Protein 7L75 (pdb70)

CATH classification: 3.10.50.40

Structure (mmCIF, N/CA/C/O backbone):
data_7L75
#
_entry.id   7L75
#
_cell.length_a   133.786
_cell.length_b   66.207
_cell.length_c   90.247
_cell.angle_alpha   90.000
_cell.angle_beta   113.110
_cell.angle_gamma   90.000
#
_symmetry.space_group_name_H-M   'C 1 2 1'
#
loop_
_entity.id
_entity.type
_entity.pdbx_description
1 polymer 'Foldase protein PrsA'
2 non-polymer '4-(2-HYDROXYETHYL)-1-PIPERAZINE ETHANESULFONIC ACID'
3 non-polymer 'CHLORIDE ION'
#
loop_
_atom_site.group_PDB
_atom_site.id
_atom_site.type_symbol
_atom_site.label_atom_id
_atom_site.label_alt_id
_atom_site.label_comp_id
_atom_site.label_asym_id
_atom_site.label_entity_id
_atom_site.label_seq_id
_atom_site.pdbx_PDB_ins_code
_atom_site.Cartn_x
_atom_site.Cartn_y
_atom_site.Cartn_z
_atom_site.occupancy
_atom_site.B_iso_or_equiv
_atom_site.auth_seq_id
_atom_site.auth_comp_id
_atom_site.auth_asym_id
_atom_site.auth_atom_id
_atom_site.pdbx_PDB_model_num
ATOM 1 N N . ASN A 1 11 ? 35.722 52.396 -2.113 1.00 185.95 28 ASN A N 1
ATOM 2 C CA . ASN A 1 11 ? 36.559 51.171 -1.913 1.00 193.11 28 ASN A CA 1
ATOM 3 C C . ASN A 1 11 ? 36.867 50.544 -3.279 1.00 195.11 28 ASN A C 1
ATOM 4 O O . ASN A 1 11 ? 38.065 50.430 -3.622 1.00 187.59 28 ASN A O 1
ATOM 9 N N . SER A 1 12 ? 35.817 50.166 -4.020 1.00 197.65 29 SER A N 1
ATOM 10 C CA . SER A 1 12 ? 35.937 49.543 -5.367 1.00 198.39 29 SER A CA 1
ATOM 11 C C . SER A 1 12 ? 35.195 50.398 -6.404 1.00 191.30 29 SER A C 1
ATOM 12 O O . SER A 1 12 ? 34.650 51.455 -6.019 1.00 191.50 29 SER A O 1
ATOM 15 N N . LYS A 1 13 ? 35.168 49.944 -7.663 1.00 183.48 30 LYS A N 1
ATOM 16 C CA . LYS A 1 13 ? 34.495 50.671 -8.776 1.00 174.00 30 LYS A CA 1
ATOM 17 C C . LYS A 1 13 ? 33.196 49.947 -9.155 1.00 165.08 30 LYS A C 1
ATOM 18 O O . LYS A 1 13 ? 33.198 48.701 -9.166 1.00 163.77 30 LYS A O 1
ATOM 24 N N . ILE A 1 14 ? 32.134 50.705 -9.450 1.00 161.96 31 ILE A N 1
ATOM 25 C CA . ILE A 1 14 ? 30.812 50.123 -9.840 1.00 169.17 31 ILE A CA 1
ATOM 26 C C . ILE A 1 14 ? 30.599 50.328 -11.345 1.00 176.56 31 ILE A C 1
ATOM 27 O O . ILE A 1 14 ? 30.278 49.336 -12.032 1.00 187.12 31 ILE A O 1
ATOM 32 N N . ALA A 1 15 ? 30.759 51.567 -11.825 1.00 174.30 32 ALA A N 1
ATOM 33 C CA . ALA A 1 15 ? 30.574 51.899 -13.259 1.00 177.79 32 ALA A CA 1
ATOM 34 C C . ALA A 1 15 ? 31.651 52.893 -13.708 1.00 175.71 32 ALA A C 1
ATOM 35 O O . ALA A 1 15 ? 31.917 53.860 -12.966 1.00 172.53 32 ALA A O 1
ATOM 37 N N . THR A 1 16 ? 32.229 52.657 -14.890 1.00 178.93 33 THR A N 1
ATOM 38 C CA . THR A 1 16 ? 33.293 53.528 -15.461 1.00 180.34 33 THR A CA 1
ATOM 39 C C . THR A 1 16 ? 32.737 54.356 -16.624 1.00 187.44 33 THR A C 1
ATOM 40 O O . THR A 1 16 ? 31.780 53.898 -17.282 1.00 190.06 33 THR A O 1
ATOM 52 N N . LYS A 1 18 ? 34.046 58.160 -19.301 1.00 210.85 35 LYS A N 1
ATOM 53 C CA . LYS A 1 18 ? 35.100 59.154 -19.640 1.00 217.02 35 LYS A CA 1
ATOM 54 C C . LYS A 1 18 ? 35.224 60.180 -18.506 1.00 217.66 35 LYS A C 1
ATOM 55 O O . LYS A 1 18 ? 34.325 61.033 -18.383 1.00 225.26 35 LYS A O 1
ATOM 61 N N . GLY A 1 19 ? 36.294 60.076 -17.708 1.00 212.90 36 GLY A N 1
ATOM 62 C CA . GLY A 1 19 ? 36.552 60.995 -16.580 1.00 215.92 36 GLY A CA 1
ATOM 63 C C . GLY A 1 19 ? 36.139 60.397 -15.245 1.00 205.34 36 GLY A C 1
ATOM 64 O O . GLY A 1 19 ? 36.658 59.315 -14.902 1.00 194.66 36 GLY A O 1
ATOM 65 N N . ASP A 1 20 ? 35.240 61.078 -14.523 1.00 211.43 37 ASP A N 1
ATOM 66 C CA . ASP A 1 20 ? 34.743 60.618 -13.194 1.00 205.26 37 ASP A CA 1
ATOM 67 C C . ASP A 1 20 ? 34.143 59.211 -13.316 1.00 193.52 37 ASP A C 1
ATOM 68 O O . ASP A 1 20 ? 33.899 58.769 -14.455 1.00 196.70 37 ASP A O 1
ATOM 73 N N . THR A 1 21 ? 33.924 58.539 -12.179 1.00 181.12 38 THR A N 1
ATOM 74 C CA . THR A 1 21 ? 33.350 57.164 -12.162 1.00 174.22 38 THR A CA 1
ATOM 75 C C . THR A 1 21 ? 32.567 56.928 -10.867 1.00 168.98 38 THR A C 1
ATOM 76 O O . THR A 1 21 ? 32.779 57.692 -9.903 1.00 172.65 38 THR A O 1
ATOM 80 N N . ILE A 1 22 ? 31.704 55.906 -10.857 1.00 165.32 39 ILE A N 1
ATOM 81 C CA . ILE A 1 22 ? 30.884 55.550 -9.658 1.00 162.72 39 ILE A CA 1
ATOM 82 C C . ILE A 1 22 ? 31.686 54.544 -8.828 1.00 159.42 39 ILE A C 1
ATOM 83 O O . ILE A 1 22 ? 32.122 53.523 -9.396 1.00 160.96 39 ILE A O 1
ATOM 88 N N . THR A 1 23 ? 31.861 54.834 -7.535 1.00 161.01 40 THR A N 1
ATOM 89 C CA . THR A 1 23 ? 32.629 53.957 -6.611 1.00 159.79 40 THR A CA 1
ATOM 90 C C . THR A 1 23 ? 31.726 53.481 -5.471 1.00 156.72 40 THR A C 1
ATOM 91 O O . THR A 1 23 ? 30.662 54.102 -5.264 1.00 163.28 40 THR A O 1
ATOM 95 N N . VAL A 1 24 ? 32.148 52.429 -4.758 1.00 147.17 41 VAL A N 1
ATOM 96 C CA . VAL A 1 24 ? 31.359 51.886 -3.612 1.00 139.19 41 VAL A CA 1
ATOM 97 C C . VAL A 1 24 ? 31.145 53.026 -2.608 1.00 138.15 41 VAL A C 1
ATOM 98 O O . VAL A 1 24 ? 30.206 52.937 -1.800 1.00 135.62 41 VAL A O 1
ATOM 102 N N . ALA A 1 25 ? 31.997 54.053 -2.673 1.00 143.19 42 ALA A N 1
ATOM 103 C CA . ALA A 1 25 ? 31.899 55.224 -1.772 1.00 149.36 42 ALA A CA 1
ATOM 104 C C . ALA A 1 25 ? 30.771 56.138 -2.261 1.00 153.50 42 ALA A C 1
ATOM 105 O O . ALA A 1 25 ? 29.806 56.338 -1.496 1.00 157.36 42 ALA A O 1
ATOM 107 N N . ASP A 1 26 ? 30.898 56.661 -3.488 1.00 158.27 43 ASP A N 1
ATOM 108 C CA . ASP A 1 26 ? 29.877 57.565 -4.090 1.00 164.97 43 ASP A CA 1
ATOM 109 C C . ASP A 1 26 ? 28.487 56.959 -3.866 1.00 159.81 43 ASP A C 1
ATOM 110 O O . ASP A 1 26 ? 27.548 57.723 -3.553 1.00 159.37 43 ASP A O 1
ATOM 115 N N . PHE A 1 27 ? 28.385 55.634 -4.023 1.00 152.84 44 PHE A N 1
ATOM 116 C CA . PHE A 1 27 ? 27.126 54.864 -3.833 1.00 147.94 44 PHE A CA 1
ATOM 117 C C . PHE A 1 27 ? 26.644 55.011 -2.386 1.00 147.09 44 PHE A C 1
ATOM 118 O O . PHE A 1 27 ? 25.515 55.487 -2.164 1.00 155.85 44 PHE A O 1
ATOM 126 N N . TYR A 1 28 ? 27.492 54.599 -1.441 1.00 148.01 45 TYR A N 1
ATOM 127 C CA . TYR A 1 28 ? 27.216 54.662 0.019 1.00 145.83 45 TYR A CA 1
ATOM 128 C C . TYR A 1 28 ? 26.782 56.080 0.416 1.00 145.09 45 TYR A C 1
ATOM 129 O O . TYR A 1 28 ? 25.834 56.204 1.203 1.00 139.53 45 TYR A O 1
ATOM 138 N N . ASN A 1 29 ? 27.433 57.104 -0.147 1.00 145.74 46 ASN A N 1
ATOM 139 C CA . ASN A 1 29 ? 27.114 58.526 0.167 1.00 155.43 46 ASN A CA 1
ATOM 140 C C . ASN A 1 29 ? 25.670 58.869 -0.232 1.00 157.53 46 ASN A C 1
ATOM 141 O O . ASN A 1 29 ? 25.201 59.952 0.175 1.00 164.92 46 ASN A O 1
ATOM 146 N N . GLU A 1 30 ? 25.000 58.000 -1.000 1.00 153.62 47 GLU A N 1
ATOM 147 C CA . GLU A 1 30 ? 23.590 58.249 -1.420 1.00 155.82 47 GLU A CA 1
ATOM 148 C C . GLU A 1 30 ? 22.627 57.438 -0.547 1.00 149.62 47 GLU A C 1
ATOM 149 O O . GLU A 1 30 ? 21.736 58.051 0.074 1.00 150.95 47 GLU A O 1
ATOM 155 N N . VAL A 1 31 ? 22.813 56.116 -0.509 1.00 143.66 48 VAL A N 1
ATOM 156 C CA . VAL A 1 31 ? 21.941 55.200 0.287 1.00 147.77 48 VAL A CA 1
ATOM 157 C C . VAL A 1 31 ? 22.356 55.211 1.766 1.00 145.92 48 VAL A C 1
ATOM 158 O O . VAL A 1 31 ? 21.748 54.461 2.549 1.00 148.82 48 VAL A O 1
ATOM 162 N N . LYS A 1 32 ? 23.334 56.041 2.136 1.00 147.38 49 LYS A N 1
ATOM 163 C CA . LYS A 1 32 ? 23.819 56.120 3.542 1.00 144.34 49 LYS A CA 1
ATOM 164 C C . LYS A 1 32 ? 22.674 56.523 4.485 1.00 143.82 49 LYS A C 1
ATOM 165 O O . LYS A 1 32 ? 22.429 55.780 5.458 1.00 141.54 49 LYS A O 1
ATOM 171 N N . ASN A 1 33 ? 21.978 57.625 4.182 1.00 143.18 50 ASN A N 1
ATOM 172 C CA . ASN A 1 33 ? 20.866 58.131 5.036 1.00 146.44 50 ASN A CA 1
ATOM 173 C C . ASN A 1 33 ? 19.525 57.494 4.644 1.00 149.14 50 ASN A C 1
ATOM 174 O O . ASN A 1 33 ? 18.478 57.998 5.110 1.00 146.54 50 ASN A O 1
ATOM 179 N N . SER A 1 34 ? 19.548 56.426 3.839 1.00 149.16 51 SER A N 1
ATOM 180 C CA . SER A 1 34 ? 18.294 55.752 3.405 1.00 148.24 51 SER A CA 1
ATOM 181 C C . SER A 1 34 ? 17.661 55.011 4.589 1.00 138.68 51 SER A C 1
ATOM 182 O O . SER A 1 34 ? 18.355 54.182 5.203 1.00 139.09 51 SER A O 1
ATOM 185 N N . THR A 1 35 ? 16.395 55.303 4.896 1.00 139.08 52 THR A N 1
ATOM 186 C CA . THR A 1 35 ? 15.696 54.623 6.021 1.00 141.61 52 THR A CA 1
ATOM 187 C C . THR A 1 35 ? 15.879 53.106 5.883 1.00 144.41 52 THR A C 1
ATOM 188 O O . THR A 1 35 ? 15.966 52.426 6.924 1.00 146.54 52 THR A O 1
ATOM 192 N N . ALA A 1 36 ? 15.941 52.613 4.640 1.00 149.71 53 ALA A N 1
ATOM 193 C CA . ALA A 1 36 ? 16.113 51.169 4.346 1.00 146.49 53 ALA A CA 1
ATOM 194 C C . ALA A 1 36 ? 17.547 50.727 4.669 1.00 135.71 53 ALA A C 1
ATOM 195 O O . ALA A 1 36 ? 17.751 49.514 4.871 1.00 133.70 53 ALA A O 1
ATOM 197 N N . SER A 1 37 ? 18.501 51.666 4.686 1.00 134.15 54 SER A N 1
ATOM 198 C CA . SER A 1 37 ? 19.919 51.336 5.007 1.00 133.58 54 SER A CA 1
ATOM 199 C C . SER A 1 37 ? 20.066 51.139 6.518 1.00 133.43 54 SER A C 1
ATOM 200 O O . SER A 1 37 ? 20.849 50.260 6.925 1.00 138.92 54 SER A O 1
ATOM 203 N N . LYS A 1 38 ? 19.344 51.943 7.308 1.00 158.45 55 LYS A N 1
ATOM 204 C CA . LYS A 1 38 ? 19.385 51.851 8.793 1.00 151.42 55 LYS A CA 1
ATOM 205 C C . LYS A 1 38 ? 18.966 50.434 9.205 1.00 145.37 55 LYS A C 1
ATOM 206 O O . LYS A 1 38 ? 19.592 49.880 10.128 1.00 145.65 55 LYS A O 1
ATOM 212 N N . GLN A 1 39 ? 17.944 49.882 8.538 1.00 142.92 56 GLN A N 1
ATOM 213 C CA . GLN A 1 39 ? 17.425 48.513 8.805 1.00 138.95 56 GLN A CA 1
ATOM 214 C C . GLN A 1 39 ? 18.500 47.490 8.422 1.00 134.88 56 GLN A C 1
ATOM 215 O O . GLN A 1 39 ? 18.540 46.417 9.053 1.00 133.81 56 GLN A O 1
ATOM 221 N N . ALA A 1 40 ? 19.329 47.819 7.423 1.00 133.99 57 ALA A N 1
ATOM 222 C CA . ALA A 1 40 ? 20.410 46.914 6.962 1.00 136.14 57 ALA A CA 1
ATOM 223 C C . ALA A 1 40 ? 21.533 46.881 8.005 1.00 140.34 57 ALA A C 1
ATOM 224 O O . ALA A 1 40 ? 21.873 45.778 8.475 1.00 140.00 57 ALA A O 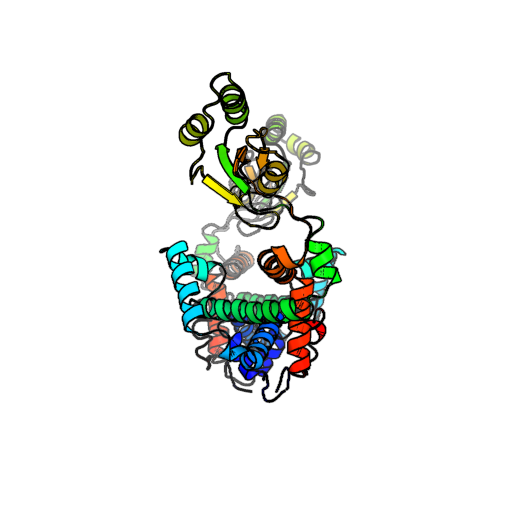1
ATOM 226 N N . VAL A 1 41 ? 22.088 48.049 8.342 1.00 144.17 58 VAL A N 1
ATOM 227 C CA . VAL A 1 41 ? 23.185 48.142 9.350 1.00 143.13 58 VAL A CA 1
ATOM 228 C C . VAL A 1 41 ? 22.712 47.474 10.645 1.00 138.58 58 VAL A C 1
ATOM 229 O O . VAL A 1 41 ? 23.440 46.604 11.161 1.00 139.69 58 VAL A O 1
ATOM 233 N N . LEU A 1 42 ? 21.520 47.851 11.119 1.00 134.38 59 LEU A N 1
ATOM 234 C CA . LEU A 1 42 ? 20.950 47.284 12.372 1.00 132.24 59 LEU A CA 1
ATOM 235 C C . LEU A 1 42 ? 20.808 45.761 12.242 1.00 131.99 59 LEU A C 1
ATOM 236 O O . LEU A 1 42 ? 20.983 45.074 13.270 1.00 132.39 59 LEU A O 1
ATOM 241 N N . SER A 1 43 ? 20.530 45.255 11.033 1.00 134.25 60 SER A N 1
ATOM 242 C CA . SER A 1 43 ? 20.380 43.787 10.824 1.00 135.62 60 SER A CA 1
ATOM 243 C C . SER A 1 43 ? 21.752 43.100 10.907 1.00 137.54 60 SER A C 1
ATOM 244 O O . SER A 1 43 ? 21.811 41.981 11.464 1.00 133.01 60 SER A O 1
ATOM 247 N N . LEU A 1 44 ? 22.798 43.731 10.354 1.00 140.33 61 LEU A N 1
ATOM 248 C CA . LEU A 1 44 ? 24.172 43.157 10.398 1.00 141.52 61 LEU A CA 1
ATOM 249 C C . LEU A 1 44 ? 24.629 43.108 11.859 1.00 143.32 61 LEU A C 1
ATOM 250 O O . LEU A 1 44 ? 25.224 42.084 12.250 1.00 146.95 61 LEU A O 1
ATOM 255 N N . LEU A 1 45 ? 24.362 44.177 12.622 1.00 142.56 62 LEU A N 1
ATOM 256 C CA . LEU A 1 45 ? 24.749 44.220 14.059 1.00 144.56 62 LEU A CA 1
ATOM 257 C C . LEU A 1 45 ? 24.121 43.018 14.771 1.00 139.99 62 LEU A C 1
ATOM 258 O O . LEU A 1 45 ? 24.879 42.154 15.255 1.00 146.07 62 LEU A O 1
ATOM 263 N N . VAL A 1 46 ? 22.787 42.962 14.793 1.00 131.57 63 VAL A N 1
ATOM 264 C CA . VAL A 1 46 ? 22.036 41.851 15.452 1.00 129.52 63 VAL A CA 1
ATOM 265 C C . VAL A 1 46 ? 22.612 40.494 15.023 1.00 131.51 63 VAL A C 1
ATOM 266 O O . VAL A 1 46 ? 22.732 39.618 15.892 1.00 133.51 63 VAL A O 1
ATOM 270 N N . SER A 1 47 ? 22.935 40.319 13.737 1.00 135.34 64 SER A N 1
ATOM 271 C CA . SER A 1 47 ? 23.497 39.029 13.252 1.00 136.16 64 SER A CA 1
ATOM 272 C C . SER A 1 47 ? 24.862 38.761 13.902 1.00 139.76 64 SER A C 1
ATOM 273 O O . SER A 1 47 ? 24.947 37.844 14.744 1.00 140.98 64 SER A O 1
ATOM 276 N N . LYS A 1 48 ? 25.878 39.551 13.538 1.00 137.76 65 LYS A N 1
ATOM 277 C CA . LYS A 1 48 ? 27.258 39.392 14.077 1.00 138.86 65 LYS A CA 1
ATOM 278 C C . LYS A 1 48 ? 27.258 39.264 15.609 1.00 139.71 65 LYS A C 1
ATOM 279 O O . LYS A 1 48 ? 27.998 38.393 16.116 1.00 146.36 65 LYS A O 1
ATOM 285 N N . VAL A 1 49 ? 26.481 40.090 16.319 1.00 134.00 66 VAL A N 1
ATOM 286 C CA . VAL A 1 49 ? 26.435 40.020 17.813 1.00 130.85 66 VAL A CA 1
ATOM 287 C C . VAL A 1 49 ? 25.881 38.656 18.254 1.00 127.89 66 VAL A C 1
ATOM 288 O O . VAL A 1 49 ? 26.670 37.855 18.792 1.00 133.11 66 VAL A O 1
ATOM 292 N N . PHE A 1 50 ? 24.587 38.402 18.021 1.00 121.39 67 PHE A N 1
ATOM 293 C CA . PHE A 1 50 ? 23.929 37.123 18.412 1.00 121.18 67 PHE A CA 1
ATOM 294 C C . PHE A 1 50 ? 24.611 35.899 17.781 1.00 126.19 67 PHE A C 1
ATOM 295 O O . PHE A 1 50 ? 24.490 34.815 18.383 1.00 132.26 67 PHE A O 1
ATOM 303 N N . GLU A 1 51 ? 25.281 36.038 16.629 1.00 127.78 68 GLU A N 1
ATOM 304 C CA . GLU A 1 51 ? 25.968 34.861 16.013 1.00 131.83 68 GLU A CA 1
ATOM 305 C C . GLU A 1 51 ? 27.217 34.488 16.828 1.00 140.05 68 GLU A C 1
ATOM 306 O O . GLU A 1 51 ? 27.639 33.317 16.755 1.00 144.63 68 GLU A O 1
ATOM 312 N N . LYS A 1 52 ? 27.794 35.439 17.567 1.00 141.11 69 LYS A N 1
ATOM 313 C CA . LYS A 1 52 ? 29.004 35.139 18.377 1.00 142.63 69 LYS A CA 1
ATOM 314 C C . LYS A 1 52 ? 28.587 34.710 19.790 1.00 140.92 69 LYS A C 1
ATOM 315 O O . LYS A 1 52 ? 29.200 33.761 20.320 1.00 144.69 69 LYS A O 1
ATOM 321 N N . GLN A 1 53 ? 27.570 35.367 20.356 1.00 134.42 70 GLN A N 1
ATOM 322 C CA . GLN A 1 53 ? 27.076 35.069 21.728 1.00 133.88 70 GLN A CA 1
ATOM 323 C C . GLN A 1 53 ? 26.092 33.891 21.728 1.00 132.26 70 GLN A C 1
ATOM 324 O O . GLN A 1 53 ? 26.036 33.190 22.760 1.00 131.71 70 GLN A O 1
ATOM 330 N N . TYR A 1 54 ? 25.358 33.671 20.627 1.00 131.04 71 TYR A N 1
ATOM 331 C CA . TYR A 1 54 ? 24.369 32.557 20.584 1.00 128.53 71 TYR A CA 1
ATOM 332 C C . TYR A 1 54 ? 24.480 31.735 19.293 1.00 123.71 71 TYR A C 1
ATOM 333 O O . TYR A 1 54 ? 23.679 30.799 19.135 1.00 119.22 71 TYR A O 1
ATOM 342 N N . GLY A 1 55 ? 25.446 32.046 18.424 1.00 125.25 72 GLY A N 1
ATOM 343 C CA . GLY A 1 55 ? 25.614 31.318 17.148 1.00 127.89 72 GLY A CA 1
ATOM 344 C C . GLY A 1 55 ? 25.528 29.803 17.284 1.00 129.81 72 GLY A C 1
ATOM 345 O O . GLY A 1 55 ? 24.923 29.169 16.399 1.00 131.59 72 GLY A O 1
ATOM 346 N N . ASP A 1 56 ? 26.102 29.241 18.351 1.00 134.35 73 ASP A N 1
ATOM 347 C CA . ASP A 1 56 ? 26.095 27.766 18.568 1.00 135.15 73 ASP A CA 1
ATOM 348 C C . ASP A 1 56 ? 24.764 27.287 19.168 1.00 131.93 73 ASP A C 1
ATOM 349 O O . ASP A 1 56 ? 24.445 26.096 18.993 1.00 129.47 73 ASP A O 1
ATOM 354 N N . LYS A 1 57 ? 24.016 28.170 19.837 1.00 133.98 74 LYS A N 1
ATOM 355 C CA . LYS A 1 57 ? 22.723 27.786 20.472 1.00 140.37 74 LYS A CA 1
ATOM 356 C C . LYS A 1 57 ? 21.741 27.256 19.418 1.00 140.28 74 LYS A C 1
ATOM 357 O O . LYS A 1 57 ? 21.367 26.069 19.507 1.00 144.35 74 LYS A O 1
ATOM 363 N N . VAL A 1 58 ? 21.341 28.110 18.469 1.00 136.89 75 VAL A N 1
ATOM 364 C CA . VAL A 1 58 ? 20.383 27.733 17.386 1.00 131.28 75 VAL A CA 1
ATOM 365 C C . VAL A 1 58 ? 21.127 26.959 16.289 1.00 129.12 75 VAL A C 1
ATOM 366 O O . VAL A 1 58 ? 22.085 27.518 15.718 1.00 122.61 75 VAL A O 1
ATOM 370 N N . SER A 1 59 ? 20.676 25.731 16.003 1.00 130.48 76 SER A N 1
ATOM 371 C CA . SER A 1 59 ? 21.295 24.863 14.966 1.00 131.60 76 SER A CA 1
ATOM 372 C C . SER A 1 59 ? 20.686 25.166 13.595 1.00 135.38 76 SER A C 1
ATOM 373 O O . SER A 1 59 ? 19.480 25.482 13.544 1.00 141.99 76 SER A O 1
ATOM 376 N N . ASP A 1 60 ? 21.488 25.051 12.530 1.00 141.90 77 ASP A N 1
ATOM 377 C CA . ASP A 1 60 ? 20.993 25.306 11.149 1.00 143.56 77 ASP A CA 1
ATOM 378 C C . ASP A 1 60 ? 19.963 24.223 10.799 1.00 138.61 77 ASP A C 1
ATOM 379 O O . ASP A 1 60 ? 19.330 24.335 9.735 1.00 140.40 77 ASP A O 1
ATOM 384 N N . LYS A 1 61 ? 19.827 23.210 11.664 1.00 135.28 78 LYS A N 1
ATOM 385 C CA . LYS A 1 61 ? 18.839 22.116 11.466 1.00 139.64 78 LYS A CA 1
ATOM 386 C C . LYS A 1 61 ? 17.467 22.656 11.888 1.00 139.85 78 LYS A C 1
ATOM 387 O O . LYS A 1 61 ? 16.467 22.302 11.239 1.00 146.98 78 LYS A O 1
ATOM 393 N N . GLU A 1 62 ? 17.431 23.465 12.955 1.00 139.40 79 GLU A N 1
ATOM 394 C CA . GLU A 1 62 ? 16.158 24.068 13.436 1.00 138.72 79 GLU A CA 1
ATOM 395 C C . GLU A 1 62 ? 15.689 25.068 12.379 1.00 134.94 79 GLU A C 1
ATOM 396 O O . GLU A 1 62 ? 14.476 25.101 12.091 1.00 136.25 79 GLU A O 1
ATOM 402 N N . VAL A 1 63 ? 16.631 25.853 11.842 1.00 129.81 80 VAL A N 1
ATOM 403 C CA . VAL A 1 63 ? 16.333 26.871 10.791 1.00 128.94 80 VAL A CA 1
ATOM 404 C C . VAL A 1 63 ? 15.591 26.173 9.643 1.00 129.55 80 VAL A C 1
ATOM 405 O O . VAL A 1 63 ? 14.573 26.728 9.182 1.00 131.73 80 VAL A O 1
ATOM 409 N N . THR A 1 64 ? 16.080 24.998 9.225 1.00 127.54 81 THR A N 1
ATOM 410 C CA . THR A 1 64 ? 15.453 24.211 8.126 1.00 127.46 81 THR A CA 1
ATOM 411 C C . THR A 1 64 ? 14.020 23.832 8.519 1.00 128.60 81 THR A C 1
ATOM 412 O O . THR A 1 64 ? 13.097 24.199 7.772 1.00 129.07 81 THR A O 1
ATOM 416 N N . LYS A 1 65 ? 13.849 23.135 9.648 1.00 130.12 82 LYS A N 1
ATOM 417 C CA . LYS A 1 65 ? 12.497 22.720 10.119 1.00 135.32 82 LYS A CA 1
ATOM 418 C C . LYS A 1 65 ? 11.498 23.874 9.954 1.00 133.87 82 LYS A C 1
ATOM 419 O O . LYS A 1 65 ? 10.406 23.625 9.415 1.00 136.18 82 LYS A O 1
ATOM 425 N N . ALA A 1 66 ? 11.859 25.080 10.405 1.00 131.32 83 ALA A N 1
ATOM 426 C CA . ALA A 1 66 ? 10.968 26.261 10.308 1.00 132.12 83 ALA A CA 1
ATOM 427 C C . ALA A 1 66 ? 10.733 26.635 8.842 1.00 132.93 83 ALA A C 1
ATOM 428 O O . ALA A 1 66 ? 9.581 26.962 8.501 1.00 139.10 83 ALA A O 1
ATOM 430 N N . TYR A 1 67 ? 11.792 26.596 8.026 1.00 131.02 84 TYR A N 1
ATOM 431 C CA . TYR A 1 67 ? 11.695 26.941 6.582 1.00 129.52 84 TYR A CA 1
ATOM 432 C C . TYR A 1 67 ? 10.760 25.947 5.877 1.00 130.52 84 TYR A C 1
ATOM 433 O O . TYR A 1 67 ? 9.807 26.394 5.214 1.00 133.33 84 TYR A O 1
ATOM 442 N N . ASN A 1 68 ? 11.022 24.645 6.030 1.00 129.18 85 ASN A N 1
ATOM 443 C CA . ASN A 1 68 ? 10.188 23.585 5.399 1.00 134.08 85 ASN A CA 1
ATOM 444 C C . ASN A 1 68 ? 8.717 23.798 5.782 1.00 137.41 85 ASN A C 1
ATOM 445 O O . ASN A 1 68 ? 7.867 23.746 4.874 1.00 143.32 85 ASN A O 1
ATOM 450 N N . GLU A 1 69 ? 8.432 24.026 7.070 1.00 149.60 86 GLU A N 1
ATOM 451 C CA . GLU A 1 69 ? 7.036 24.259 7.537 1.00 148.21 86 GLU A CA 1
ATOM 452 C C . GLU A 1 69 ? 6.489 25.525 6.867 1.00 144.02 86 GLU A C 1
ATOM 453 O O . GLU A 1 69 ? 5.331 25.491 6.406 1.00 144.30 86 GLU A O 1
ATOM 459 N N . ALA A 1 70 ? 7.296 26.592 6.825 1.00 139.74 87 ALA A N 1
ATOM 460 C CA . ALA A 1 70 ? 6.883 27.870 6.196 1.00 137.04 87 ALA A CA 1
ATOM 461 C C . ALA A 1 70 ? 6.460 27.599 4.750 1.00 137.12 87 ALA A C 1
ATOM 462 O O . ALA A 1 70 ? 5.511 28.247 4.287 1.00 135.99 87 ALA A O 1
ATOM 464 N N . ALA A 1 71 ? 7.147 26.665 4.083 1.00 138.40 88 ALA A N 1
ATOM 465 C CA . ALA A 1 71 ? 6.833 26.303 2.680 1.00 142.36 88 ALA A CA 1
ATOM 466 C C . ALA A 1 71 ? 5.525 25.502 2.644 1.00 143.10 88 ALA A C 1
ATOM 467 O O . ALA A 1 71 ? 4.561 25.983 2.015 1.00 141.72 88 ALA A O 1
ATOM 469 N N . LYS A 1 72 ? 5.495 24.345 3.322 1.00 143.45 89 LYS A N 1
ATOM 470 C CA . LYS A 1 72 ? 4.300 23.454 3.375 1.00 143.95 89 LYS A CA 1
ATOM 471 C C . LYS A 1 72 ? 3.025 24.293 3.568 1.00 139.86 89 LYS A C 1
ATOM 472 O O . LYS A 1 72 ? 1.990 23.926 2.978 1.00 143.77 89 LYS A O 1
ATOM 478 N N . TYR A 1 73 ? 3.102 25.375 4.354 1.00 133.62 90 TYR A N 1
ATOM 479 C CA . TYR A 1 73 ? 1.934 26.269 4.619 1.00 129.75 90 TYR A CA 1
ATOM 480 C C . TYR A 1 73 ? 1.563 27.038 3.347 1.00 127.77 90 TYR A C 1
ATOM 481 O O . TYR A 1 73 ? 0.415 26.882 2.912 1.00 129.35 90 TYR A O 1
ATOM 490 N N . TYR A 1 74 ? 2.489 27.857 2.817 1.00 125.62 91 TYR A N 1
ATOM 491 C CA . TYR A 1 74 ? 2.233 28.648 1.580 1.00 128.64 91 TYR A CA 1
ATOM 492 C C . TYR A 1 74 ? 2.132 27.724 0.349 1.00 131.43 91 TYR A C 1
ATOM 493 O O . TYR A 1 74 ? 1.686 28.197 -0.716 1.00 128.99 91 TYR A O 1
ATOM 502 N N . GLY A 1 75 ? 2.496 26.444 0.509 1.00 132.51 92 GLY A N 1
ATOM 503 C CA . GLY A 1 75 ? 2.449 25.462 -0.591 1.00 135.85 92 GLY A CA 1
ATOM 504 C C . GLY A 1 75 ? 3.218 25.961 -1.801 1.00 139.69 92 GLY A C 1
ATOM 505 O O . GLY A 1 75 ? 4.385 26.373 -1.634 1.00 138.26 92 GLY A O 1
ATOM 506 N N . ASP A 1 76 ? 2.578 25.944 -2.976 1.00 144.61 93 ASP A N 1
ATOM 507 C CA . ASP A 1 76 ? 3.212 26.409 -4.239 1.00 148.04 93 ASP A CA 1
ATOM 508 C C . ASP A 1 76 ? 3.046 27.931 -4.368 1.00 148.01 93 ASP A C 1
ATOM 509 O O . ASP A 1 76 ? 3.226 28.446 -5.490 1.00 149.92 93 ASP A O 1
ATOM 514 N N . SER A 1 77 ? 2.722 28.617 -3.261 1.00 145.86 94 SER A N 1
ATOM 515 C CA . SER A 1 77 ? 2.547 30.096 -3.256 1.00 145.45 94 SER A CA 1
ATOM 516 C C . SER A 1 77 ? 3.732 30.745 -2.538 1.00 140.91 94 SER A C 1
ATOM 517 O O . SER A 1 77 ? 3.910 31.972 -2.677 1.00 141.07 94 SER A O 1
ATOM 520 N N . PHE A 1 78 ? 4.507 29.932 -1.813 1.00 137.91 95 PHE A N 1
ATOM 521 C CA . PHE A 1 78 ? 5.685 30.422 -1.046 1.00 134.83 95 PHE A CA 1
ATOM 522 C C . PHE A 1 78 ? 6.638 31.192 -1.968 1.00 136.08 95 PHE A C 1
ATOM 523 O O . PHE A 1 78 ? 6.989 32.341 -1.626 1.00 134.43 95 PHE A O 1
ATOM 531 N N . SER A 1 79 ? 7.039 30.582 -3.090 1.00 138.78 96 SER A N 1
ATOM 532 C CA . SER A 1 79 ? 7.963 31.250 -4.046 1.00 141.26 96 SER A CA 1
ATOM 533 C C . SER A 1 79 ? 7.444 32.656 -4.370 1.00 141.32 96 SER A C 1
ATOM 534 O O . SER A 1 79 ? 8.230 33.623 -4.258 1.00 140.06 96 SER A O 1
ATOM 537 N N . SER A 1 80 ? 6.165 32.753 -4.750 1.00 143.46 97 SER A N 1
ATOM 538 C CA . SER A 1 80 ? 5.531 34.054 -5.093 1.00 145.32 97 SER A CA 1
ATOM 539 C C . SER A 1 80 ? 5.499 34.967 -3.861 1.00 141.59 97 SER A C 1
ATOM 540 O O . SER A 1 80 ? 6.126 36.048 -3.904 1.00 140.35 97 SER A O 1
ATOM 543 N N . ALA A 1 81 ? 4.798 34.523 -2.810 1.00 140.27 98 ALA A N 1
ATOM 544 C CA . ALA A 1 81 ? 4.634 35.250 -1.525 1.00 136.62 98 ALA A CA 1
ATOM 545 C C . ALA A 1 81 ? 5.936 35.945 -1.106 1.00 135.95 98 ALA A C 1
ATOM 546 O O . ALA A 1 81 ? 5.855 37.079 -0.579 1.00 134.51 98 ALA A O 1
ATOM 548 N N . LEU A 1 82 ? 7.080 35.280 -1.308 1.00 137.53 99 LEU A N 1
ATOM 549 C CA . LEU A 1 82 ? 8.398 35.864 -0.937 1.00 138.12 99 LEU A CA 1
ATOM 550 C C . LEU A 1 82 ? 8.747 37.018 -1.882 1.00 141.81 99 LEU A C 1
ATOM 551 O O . LEU A 1 82 ? 8.918 38.151 -1.385 1.00 140.30 99 LEU A O 1
ATOM 556 N N . ALA A 1 83 ? 8.856 36.738 -3.186 1.00 147.46 100 ALA A N 1
ATOM 557 C CA . ALA A 1 83 ? 9.187 37.791 -4.174 1.00 151.37 100 ALA A CA 1
ATOM 558 C C . ALA A 1 83 ? 8.271 39.002 -3.953 1.00 151.80 100 ALA A C 1
ATOM 559 O O . ALA A 1 83 ? 8.737 40.139 -4.164 1.00 152.36 100 ALA A O 1
ATOM 561 N N . SER A 1 84 ? 7.029 38.748 -3.518 1.00 152.47 101 SER A N 1
ATOM 562 C CA . SER A 1 84 ? 6.011 39.802 -3.252 1.00 154.81 101 SER A CA 1
ATOM 563 C C . SER A 1 84 ? 6.531 40.817 -2.227 1.00 153.92 101 SER A C 1
ATOM 564 O O . SER A 1 84 ? 6.718 41.993 -2.603 1.00 152.79 101 SER A O 1
ATOM 567 N N . ARG A 1 85 ? 6.747 40.372 -0.984 1.00 155.76 102 ARG A N 1
ATOM 568 C CA . ARG A 1 85 ? 7.244 41.261 0.103 1.00 156.09 102 ARG A CA 1
ATOM 569 C C . ARG A 1 85 ? 8.770 41.404 0.012 1.00 154.84 102 ARG A C 1
ATOM 570 O O . ARG A 1 85 ? 9.411 41.550 1.068 1.00 154.42 102 ARG A O 1
ATOM 578 N N . GLY A 1 86 ? 9.304 41.405 -1.216 1.00 157.28 103 GLY A N 1
ATOM 579 C CA . GLY A 1 86 ? 10.748 41.550 -1.495 1.00 157.56 103 GLY A CA 1
ATOM 580 C C . GLY A 1 86 ? 11.632 40.686 -0.610 1.00 154.64 103 GLY A C 1
ATOM 581 O O . GLY A 1 86 ? 12.278 41.243 0.303 1.00 154.36 103 GLY A O 1
ATOM 582 N N . TYR A 1 87 ? 11.662 39.377 -0.878 1.00 152.00 104 TYR A N 1
ATOM 583 C CA . TYR A 1 87 ? 12.490 38.399 -0.121 1.00 147.47 104 TYR A CA 1
ATOM 584 C C . TYR A 1 87 ? 12.970 37.255 -1.013 1.00 148.42 104 TYR A C 1
ATOM 585 O O . TYR A 1 87 ? 12.142 36.667 -1.733 1.00 150.58 104 TYR A O 1
ATOM 594 N N . THR A 1 88 ? 14.273 36.970 -0.968 1.00 147.21 105 THR A N 1
ATOM 595 C CA . THR A 1 88 ? 14.827 35.834 -1.748 1.00 149.46 105 THR A CA 1
ATOM 596 C C . THR A 1 88 ? 14.702 34.620 -0.816 1.00 147.49 105 THR A C 1
ATOM 597 O O . THR A 1 88 ? 14.636 34.838 0.413 1.00 143.03 105 THR A O 1
ATOM 601 N N . LYS A 1 89 ? 14.641 33.404 -1.364 1.00 150.91 106 LYS A N 1
ATOM 602 C CA . LYS A 1 89 ? 14.494 32.184 -0.518 1.00 150.20 106 LYS A CA 1
ATOM 603 C C . LYS A 1 89 ? 15.692 32.042 0.434 1.00 147.24 106 LYS A C 1
ATOM 604 O O . LYS A 1 89 ? 15.635 31.159 1.312 1.00 144.43 106 LYS A O 1
ATOM 610 N N . GLU A 1 90 ? 16.719 32.885 0.280 1.00 146.74 107 GLU A N 1
ATOM 611 C CA . GLU A 1 90 ? 17.913 32.830 1.167 1.00 145.63 107 GLU A CA 1
ATOM 612 C C . GLU A 1 90 ? 17.745 33.876 2.277 1.00 140.44 107 GLU A C 1
ATOM 613 O O . GLU A 1 90 ? 18.167 33.591 3.414 1.00 137.15 107 GLU A O 1
ATOM 619 N N . ASP A 1 91 ? 17.143 35.029 1.956 1.00 137.82 108 ASP A N 1
ATOM 620 C CA . ASP A 1 91 ? 16.920 36.102 2.963 1.00 133.90 108 ASP A CA 1
ATOM 621 C C . ASP A 1 91 ? 15.902 35.623 3.999 1.00 130.26 108 ASP A C 1
ATOM 622 O O . ASP A 1 91 ? 16.082 35.943 5.187 1.00 129.27 108 ASP A O 1
ATOM 627 N N . TYR A 1 92 ? 14.879 34.891 3.552 1.00 129.68 109 TYR A N 1
ATOM 628 C CA . TYR A 1 92 ? 13.822 34.372 4.460 1.00 126.05 109 TYR A CA 1
ATOM 629 C C . TYR A 1 92 ? 14.439 33.337 5.410 1.00 126.14 109 TYR A C 1
ATOM 630 O O . TYR A 1 92 ? 14.308 33.508 6.632 1.00 124.51 109 TYR A O 1
ATOM 639 N N . LYS A 1 93 ? 15.110 32.315 4.866 1.00 129.55 110 LYS A N 1
ATOM 640 C CA . LYS A 1 93 ? 15.743 31.268 5.716 1.00 129.52 110 LYS A CA 1
ATOM 641 C C . LYS A 1 93 ? 16.820 31.925 6.591 1.00 129.45 110 LYS A C 1
ATOM 642 O O . LYS A 1 93 ? 17.194 31.327 7.616 1.00 129.85 110 LYS A O 1
ATOM 648 N N . LYS A 1 94 ? 17.277 33.118 6.200 1.00 130.37 111 LYS A N 1
ATOM 649 C CA . LYS A 1 94 ? 18.321 33.870 6.952 1.00 129.25 111 LYS A CA 1
ATOM 650 C C . LYS A 1 94 ? 17.658 34.691 8.069 1.00 125.57 111 LYS A C 1
ATOM 651 O O . LYS A 1 94 ? 18.312 34.900 9.110 1.00 122.66 111 LYS A O 1
ATOM 657 N N . GLN A 1 95 ? 16.410 35.128 7.862 1.00 125.11 112 GLN A N 1
ATOM 658 C CA . GLN A 1 95 ? 15.683 35.928 8.885 1.00 123.67 112 GLN A CA 1
ATOM 659 C C . GLN A 1 95 ? 15.073 34.979 9.921 1.00 122.42 112 GLN A C 1
ATOM 660 O O . GLN A 1 95 ? 14.829 35.434 11.051 1.00 123.74 112 GLN A O 1
ATOM 666 N N . ILE A 1 96 ? 14.814 33.724 9.540 1.00 122.86 113 ILE A N 1
ATOM 667 C CA . ILE A 1 96 ? 14.241 32.725 10.493 1.00 122.50 113 ILE A CA 1
ATOM 668 C C . ILE A 1 96 ? 15.290 32.446 11.574 1.00 125.58 113 ILE A C 1
ATOM 669 O O . ILE A 1 96 ? 14.903 32.215 12.736 1.00 129.13 113 ILE A O 1
ATOM 674 N N . ARG A 1 97 ? 16.570 32.484 11.199 1.00 127.40 114 ARG A N 1
ATOM 675 C CA . ARG A 1 97 ? 17.661 32.209 12.166 1.00 127.90 114 ARG A CA 1
ATOM 676 C C . ARG A 1 97 ? 17.761 33.362 13.177 1.00 128.79 114 ARG A C 1
ATOM 677 O O . ARG A 1 97 ? 17.835 33.063 14.383 1.00 130.26 114 ARG A O 1
ATOM 685 N N . SER A 1 98 ? 17.730 34.618 12.714 1.00 129.68 115 SER A N 1
ATOM 686 C CA . SER A 1 98 ? 17.830 35.781 13.640 1.00 130.57 115 SER A CA 1
ATOM 687 C C . SER A 1 98 ? 16.653 35.798 14.619 1.00 129.25 115 SER A C 1
ATOM 688 O O . SER A 1 98 ? 16.906 35.993 15.820 1.00 130.17 115 SER A O 1
ATOM 691 N N . GLU A 1 99 ? 15.422 35.607 14.134 1.00 129.21 116 GLU A N 1
ATOM 692 C CA . GLU A 1 99 ? 14.266 35.622 15.072 1.00 129.54 116 GLU A CA 1
ATOM 693 C C . GLU A 1 99 ? 14.467 34.487 16.087 1.00 126.11 116 GLU A C 1
ATOM 694 O O . GLU A 1 99 ? 14.047 34.660 17.247 1.00 123.71 116 GLU A O 1
ATOM 700 N N . LYS A 1 100 ? 15.121 33.392 15.672 1.00 123.11 117 LYS A N 1
ATOM 701 C CA . LYS A 1 100 ? 15.363 32.246 16.593 1.00 122.33 117 LYS A CA 1
ATOM 702 C C . LYS A 1 100 ? 16.558 32.525 17.516 1.00 122.62 117 LYS A C 1
ATOM 703 O O . LYS A 1 100 ? 16.619 31.870 18.583 1.00 121.52 117 LYS A O 1
ATOM 709 N N . LEU A 1 101 ? 17.488 33.405 17.123 1.00 121.84 118 LEU A N 1
ATOM 710 C CA . LEU A 1 101 ? 18.633 33.718 18.027 1.00 121.52 118 LEU A CA 1
ATOM 711 C C . LEU A 1 101 ? 18.104 34.663 19.110 1.00 120.81 118 LEU A C 1
ATOM 712 O O . LEU A 1 101 ? 18.242 34.325 20.303 1.00 123.51 118 LEU A O 1
ATOM 717 N N . ILE A 1 102 ? 17.493 35.780 18.693 1.00 118.63 119 ILE A N 1
ATOM 718 C CA . ILE A 1 102 ? 16.911 36.782 19.636 1.00 117.65 119 ILE A CA 1
ATOM 719 C C . ILE A 1 102 ? 15.897 36.076 20.541 1.00 119.47 119 ILE A C 1
ATOM 720 O O . ILE A 1 102 ? 15.743 36.510 21.689 1.00 119.75 119 ILE A O 1
ATOM 725 N N . GLU A 1 103 ? 15.228 35.037 20.034 1.00 123.20 120 GLU A N 1
ATOM 726 C CA . GLU A 1 103 ? 14.235 34.295 20.856 1.00 126.47 120 GLU A CA 1
ATOM 727 C C . GLU A 1 103 ? 14.968 33.528 21.959 1.00 128.42 120 GLU A C 1
ATOM 728 O O . GLU A 1 103 ? 14.539 33.626 23.122 1.00 134.21 120 GLU A O 1
ATOM 734 N N . TYR A 1 104 ? 16.033 32.804 21.602 1.00 128.97 121 TYR A N 1
ATOM 735 C CA . TYR A 1 104 ? 16.805 32.015 22.599 1.00 129.81 121 TYR A CA 1
ATOM 736 C C . TYR A 1 104 ? 17.353 32.949 23.687 1.00 130.81 121 TYR A C 1
ATOM 737 O O . TYR A 1 104 ? 17.292 32.589 24.879 1.00 135.02 121 TYR A O 1
ATOM 746 N N . ALA A 1 105 ? 17.878 34.109 23.277 1.00 128.55 122 ALA A N 1
ATOM 747 C CA . ALA A 1 105 ? 18.450 35.106 24.215 1.00 128.29 122 ALA A CA 1
ATOM 748 C C . ALA A 1 105 ? 17.347 35.672 25.114 1.00 127.64 122 ALA A C 1
ATOM 749 O O . ALA A 1 105 ? 17.558 35.755 26.341 1.00 129.52 122 ALA A O 1
ATOM 751 N N . VAL A 1 106 ? 16.215 36.033 24.508 1.00 126.65 123 VAL A N 1
ATOM 752 C CA . VAL A 1 106 ? 15.046 36.613 25.234 1.00 127.03 123 VAL A CA 1
ATOM 753 C C . VAL A 1 106 ? 14.508 35.588 26.239 1.00 130.10 123 VAL A C 1
ATOM 754 O O . VAL A 1 106 ? 14.027 36.023 27.302 1.00 133.45 123 VAL A O 1
ATOM 758 N N . LYS A 1 107 ? 14.617 34.290 25.934 1.00 131.87 124 LYS A N 1
ATOM 759 C CA . LYS A 1 107 ? 14.090 33.245 26.856 1.00 138.10 124 LYS A CA 1
ATOM 760 C C . LYS A 1 107 ? 15.093 32.882 27.963 1.00 143.24 124 LYS A C 1
ATOM 761 O O . LYS A 1 107 ? 14.613 32.573 29.066 1.00 144.23 124 LYS A O 1
ATOM 767 N N . GLU A 1 108 ? 16.412 32.933 27.732 1.00 144.73 125 GLU A N 1
ATOM 768 C CA . GLU A 1 108 ? 17.293 32.537 28.867 1.00 150.96 125 GLU A CA 1
ATOM 769 C C . GLU A 1 108 ? 17.365 33.676 29.897 1.00 157.43 125 GLU A C 1
ATOM 770 O O . GLU A 1 108 ? 17.332 33.359 31.102 1.00 162.78 125 GLU A O 1
ATOM 776 N N . GLU A 1 109 ? 17.420 34.941 29.460 1.00 158.48 126 GLU A N 1
ATOM 777 C CA . GLU A 1 109 ? 17.508 36.077 30.424 1.00 160.73 126 GLU A CA 1
ATOM 778 C C . GLU A 1 109 ? 16.150 36.315 31.090 1.00 156.04 126 GLU A C 1
ATOM 779 O O . GLU A 1 109 ? 16.125 36.972 32.146 1.00 157.66 126 GLU A O 1
ATOM 785 N N . ALA A 1 110 ? 15.071 35.808 30.496 1.00 152.41 127 ALA A N 1
ATOM 786 C CA . ALA A 1 110 ? 13.730 35.983 31.098 1.00 152.45 127 ALA A CA 1
ATOM 787 C C . ALA A 1 110 ? 13.581 34.987 32.254 1.00 152.52 127 ALA A C 1
ATOM 788 O O . ALA A 1 110 ? 12.667 35.170 33.078 1.00 151.18 127 ALA A O 1
ATOM 790 N N . LYS A 1 111 ? 14.489 34.003 32.315 1.00 153.83 128 LYS A N 1
ATOM 791 C CA . LYS A 1 111 ? 14.504 32.924 33.343 1.00 159.69 128 LYS A CA 1
ATOM 792 C C . LYS A 1 111 ? 15.583 33.201 34.402 1.00 165.27 128 LYS A C 1
ATOM 793 O O . LYS A 1 111 ? 15.752 32.356 35.306 1.00 164.21 128 LYS A O 1
ATOM 799 N N . LYS A 1 112 ? 16.266 34.347 34.301 1.00 167.56 129 LYS A N 1
ATOM 800 C CA . LYS A 1 112 ? 17.337 34.734 35.259 1.00 170.79 129 LYS A CA 1
ATOM 801 C C . LYS A 1 112 ? 16.799 35.777 36.244 1.00 177.04 129 LYS A C 1
ATOM 802 O O . LYS A 1 112 ? 17.035 35.620 37.467 1.00 188.48 129 LYS A O 1
ATOM 808 N N . GLU A 1 113 ? 16.109 36.800 35.724 1.00 173.01 130 GLU A N 1
ATOM 809 C CA . GLU A 1 113 ? 15.554 37.892 36.572 1.00 175.51 130 GLU A CA 1
ATOM 810 C C . GLU A 1 113 ? 14.410 37.371 37.448 1.00 176.67 130 GLU A C 1
ATOM 811 O O . GLU A 1 113 ? 14.141 38.010 38.488 1.00 185.27 130 GLU A O 1
ATOM 817 N N . ILE A 1 114 ? 13.762 36.271 37.046 1.00 169.52 131 ILE A N 1
ATOM 818 C CA . ILE A 1 114 ? 12.638 35.710 37.856 1.00 168.38 131 ILE A CA 1
ATOM 819 C C . ILE A 1 114 ? 13.041 35.728 39.339 1.00 173.43 131 ILE A C 1
ATOM 820 O O . ILE A 1 114 ? 14.085 35.129 39.695 1.00 168.48 131 ILE A O 1
ATOM 825 N N . THR A 1 115 ? 12.235 36.412 40.157 1.00 174.54 132 THR A N 1
ATOM 826 C CA . THR A 1 115 ? 12.460 36.547 41.619 1.00 176.29 132 THR A CA 1
ATOM 827 C C . THR A 1 115 ? 11.318 35.848 42.366 1.00 177.06 132 THR A C 1
ATOM 828 O O . THR A 1 115 ? 10.546 35.121 41.718 1.00 172.86 132 THR A O 1
ATOM 832 N N . ASP A 1 116 ? 11.238 36.054 43.682 1.00 185.81 133 ASP A N 1
ATOM 833 C CA . ASP A 1 116 ? 10.171 35.442 44.519 1.00 188.37 133 ASP A CA 1
ATOM 834 C C . ASP A 1 116 ? 8.882 36.236 44.293 1.00 185.51 133 ASP A C 1
ATOM 835 O O . ASP A 1 116 ? 7.839 35.607 44.035 1.00 181.52 133 ASP A O 1
ATOM 840 N N . ALA A 1 117 ? 8.980 37.569 44.374 1.00 186.61 134 ALA A N 1
ATOM 841 C CA . ALA A 1 117 ? 7.840 38.496 44.180 1.00 184.19 134 ALA A CA 1
ATOM 842 C C . ALA A 1 117 ? 7.151 38.203 42.842 1.00 176.50 134 ALA A C 1
ATOM 843 O O . ALA A 1 117 ? 5.911 38.342 42.778 1.00 175.45 134 ALA A O 1
ATOM 845 N N . SER A 1 118 ? 7.929 37.824 41.818 1.00 170.86 135 SER A N 1
ATOM 846 C CA . SER A 1 118 ? 7.360 37.505 40.483 1.00 161.48 135 SER A CA 1
ATOM 847 C C . SER A 1 118 ? 6.495 36.242 40.599 1.00 160.93 135 SER A C 1
ATOM 848 O O . SER A 1 118 ? 5.290 36.343 40.310 1.00 161.70 135 SER A O 1
ATOM 851 N N . TYR A 1 119 ? 7.069 35.114 41.044 1.00 164.53 136 TYR A N 1
ATOM 852 C CA . TYR A 1 119 ? 6.266 33.867 41.184 1.00 166.76 136 TYR A CA 1
ATOM 853 C C . TYR A 1 119 ? 5.038 34.121 42.069 1.00 169.95 136 TYR A C 1
ATOM 854 O O . TYR A 1 119 ? 4.028 33.413 41.892 1.00 167.88 136 TYR A O 1
ATOM 863 N N . LYS A 1 120 ? 5.124 35.102 42.976 1.00 177.10 137 LYS A N 1
ATOM 864 C CA . LYS A 1 120 ? 4.007 35.437 43.906 1.00 182.02 137 LYS A CA 1
ATOM 865 C C . LYS A 1 120 ? 3.012 36.383 43.218 1.00 180.91 137 LYS A C 1
ATOM 866 O O . LYS A 1 120 ? 1.842 36.392 43.644 1.00 185.88 137 LYS A O 1
ATOM 872 N N . SER A 1 121 ? 3.455 37.145 42.210 1.00 177.35 138 SER A N 1
ATOM 873 C CA . SER A 1 121 ? 2.545 38.075 41.482 1.00 175.32 138 SER A CA 1
ATOM 874 C C . SER A 1 121 ? 1.955 37.348 40.266 1.00 170.65 138 SER A C 1
ATOM 875 O O . SER A 1 121 ? 1.162 37.968 39.526 1.00 167.14 138 SER A O 1
ATOM 878 N N . ALA A 1 122 ? 2.344 36.081 40.083 1.00 169.38 139 ALA A N 1
ATOM 879 C CA . ALA A 1 122 ? 1.876 35.227 38.967 1.00 163.08 139 ALA A CA 1
ATOM 880 C C . ALA A 1 122 ? 0.909 34.166 39.506 1.00 166.36 139 ALA A C 1
ATOM 881 O O . ALA A 1 122 ? 0.212 33.533 38.690 1.00 161.37 139 ALA A O 1
ATOM 883 N N . TYR A 1 123 ? 0.874 33.991 40.831 1.00 174.60 140 TYR A N 1
ATOM 884 C CA . TYR A 1 123 ? -0.016 32.989 41.474 1.00 179.44 140 TYR A CA 1
ATOM 885 C C . TYR A 1 123 ? -1.379 33.637 4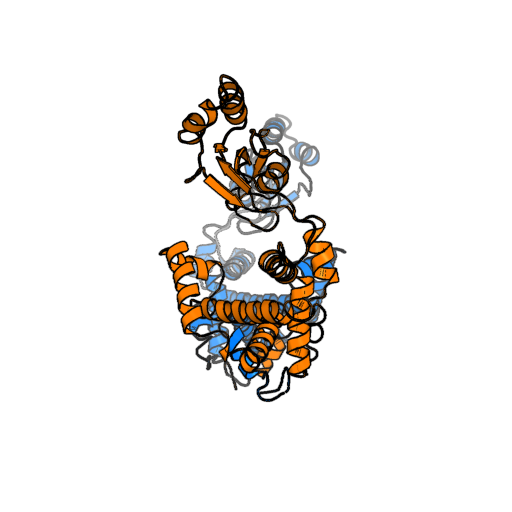1.758 1.00 181.67 140 TYR A C 1
ATOM 886 O O . TYR A 1 123 ? -2.396 32.912 41.796 1.00 182.49 140 TYR A O 1
ATOM 895 N N . LYS A 1 124 ? -1.384 34.962 41.953 1.00 182.89 141 LYS A N 1
ATOM 896 C CA . LYS A 1 124 ? -2.621 35.744 42.236 1.00 183.38 141 LYS A CA 1
ATOM 897 C C . LYS A 1 124 ? -3.681 35.467 41.168 1.00 177.68 141 LYS A C 1
ATOM 898 O O . LYS A 1 124 ? -4.734 34.889 41.500 1.00 180.12 141 LYS A O 1
ATOM 904 N N . ASP A 1 125 ? -3.378 35.871 39.934 1.00 172.70 142 ASP A N 1
ATOM 905 C CA . ASP A 1 125 ? -4.279 35.718 38.762 1.00 166.64 142 ASP A CA 1
ATOM 906 C C . ASP A 1 125 ? -3.955 34.424 37.998 1.00 163.05 142 ASP A C 1
ATOM 907 O O . ASP A 1 125 ? -3.582 34.514 36.810 1.00 163.50 142 ASP A O 1
ATOM 912 N N . TYR A 1 126 ? -4.112 33.271 38.661 1.00 162.47 143 TYR A N 1
ATOM 913 C CA . TYR A 1 126 ? -3.859 31.938 38.049 1.00 160.06 143 TYR A CA 1
ATOM 914 C C . TYR A 1 126 ? -4.931 30.944 38.506 1.00 162.56 143 TYR A C 1
ATOM 915 O O . TYR A 1 126 ? -5.205 30.867 39.718 1.00 169.96 143 TYR A O 1
ATOM 924 N N . LYS A 1 127 ? -5.529 30.231 37.547 1.00 161.73 144 LYS A N 1
ATOM 925 C CA . LYS A 1 127 ? -6.569 29.205 37.823 1.00 164.28 144 LYS A CA 1
ATOM 926 C C . LYS A 1 127 ? -6.003 27.848 37.417 1.00 167.81 144 LYS A C 1
ATOM 927 O O . LYS A 1 127 ? -5.273 27.753 36.431 1.00 166.35 144 LYS A O 1
ATOM 933 N N . PRO A 1 128 ? -6.330 26.758 38.146 1.00 175.02 145 PRO A N 1
ATOM 934 C CA . PRO A 1 128 ? -5.815 25.432 37.809 1.00 175.18 145 PRO A CA 1
ATOM 935 C C . PRO A 1 128 ? -6.305 24.955 36.434 1.00 170.93 145 PRO A C 1
ATOM 936 O O . PRO A 1 128 ? -7.340 25.417 35.991 1.00 163.05 145 PRO A O 1
ATOM 940 N N . GLU A 1 129 ? -5.545 24.045 35.814 1.00 174.41 146 GLU A N 1
ATOM 941 C CA . GLU A 1 129 ? -5.872 23.480 34.477 1.00 174.64 146 GLU A CA 1
ATOM 942 C C . GLU A 1 129 ? -7.330 23.011 34.477 1.00 176.08 146 GLU A C 1
ATOM 943 O O . GLU A 1 129 ? -7.753 22.397 35.478 1.00 174.19 146 GLU A O 1
ATOM 949 N N . VAL A 1 130 ? -8.058 23.293 33.391 1.00 177.48 147 VAL A N 1
ATOM 950 C CA . VAL A 1 130 ? -9.494 22.900 33.274 1.00 179.42 147 VAL A CA 1
ATOM 951 C C . VAL A 1 130 ? -9.680 22.039 32.018 1.00 177.23 147 VAL A C 1
ATOM 952 O O . VAL A 1 130 ? -8.772 22.026 31.166 1.00 174.92 147 VAL A O 1
ATOM 956 N N . THR A 1 131 ? -10.811 21.330 31.945 1.00 177.82 148 THR A N 1
ATOM 957 C CA . THR A 1 131 ? -11.187 20.454 30.802 1.00 177.53 148 THR A CA 1
ATOM 958 C C . THR A 1 131 ? -12.691 20.643 30.579 1.00 174.96 148 THR A C 1
ATOM 959 O O . THR A 1 131 ? -13.464 20.279 31.491 1.00 173.85 148 THR A O 1
ATOM 963 N N . ALA A 1 132 ? -13.083 21.188 29.421 1.00 170.52 149 ALA A N 1
ATOM 964 C CA . ALA A 1 132 ? -14.518 21.440 29.146 1.00 169.62 149 ALA A CA 1
ATOM 965 C C . ALA A 1 132 ? -14.915 21.035 27.723 1.00 167.22 149 ALA A C 1
ATOM 966 O O . ALA A 1 132 ? -14.023 20.710 26.912 1.00 161.90 149 ALA A O 1
ATOM 968 N N . GLN A 1 133 ? -16.229 21.060 27.466 1.00 170.52 150 GLN A N 1
ATOM 969 C CA . GLN A 1 133 ? -16.845 20.737 26.151 1.00 171.53 150 GLN A CA 1
ATOM 970 C C . GLN A 1 133 ? -17.165 22.083 25.493 1.00 169.09 150 GLN A C 1
ATOM 971 O O . GLN A 1 133 ? -18.131 22.733 25.926 1.00 166.14 150 GLN A O 1
ATOM 977 N N . VAL A 1 134 ? -16.358 22.492 24.512 1.00 131.30 151 VAL A N 1
ATOM 978 C CA . VAL A 1 134 ? -16.555 23.804 23.824 1.00 131.72 151 VAL A CA 1
ATOM 979 C C . VAL A 1 134 ? -17.452 23.631 22.589 1.00 129.00 151 VAL A C 1
ATOM 980 O O . VAL A 1 134 ? -17.340 22.592 21.905 1.00 121.94 151 VAL A O 1
ATOM 984 N N . ILE A 1 135 ? -18.304 24.630 22.331 1.00 127.17 152 ILE A N 1
ATOM 985 C CA . ILE A 1 135 ? -19.246 24.647 21.171 1.00 130.59 152 ILE A CA 1
ATOM 986 C C . ILE A 1 135 ? -19.018 25.944 20.382 1.00 131.36 152 ILE A C 1
ATOM 987 O O . ILE A 1 135 ? -19.646 26.962 20.723 1.00 131.63 152 ILE A O 1
ATOM 992 N N . GLN A 1 136 ? -18.151 25.897 19.366 1.00 133.02 153 GLN A N 1
ATOM 993 C CA . GLN A 1 136 ? -17.841 27.087 18.525 1.00 131.07 153 GLN A CA 1
ATOM 994 C C . GLN A 1 136 ? -18.940 27.253 17.465 1.00 133.92 153 GLN A C 1
ATOM 995 O O . GLN A 1 136 ? -19.383 26.226 16.919 1.00 138.39 153 GLN A O 1
ATOM 1001 N N . LEU A 1 137 ? -19.363 28.495 17.199 1.00 133.06 154 LEU A N 1
ATOM 1002 C CA . LEU A 1 137 ? -20.424 28.791 16.193 1.00 136.31 154 LEU A CA 1
ATOM 1003 C C . LEU A 1 137 ? -20.128 30.121 15.486 1.00 143.96 154 LEU A C 1
ATOM 1004 O O . LEU A 1 137 ? -19.449 30.973 16.093 1.00 145.55 154 LEU A O 1
ATOM 1009 N N . ASP A 1 138 ? -20.639 30.279 14.256 1.00 151.12 155 ASP A N 1
ATOM 1010 C CA . ASP A 1 138 ? -20.447 31.503 13.427 1.00 152.74 155 ASP A CA 1
ATOM 1011 C C . ASP A 1 138 ? -21.688 32.395 13.536 1.00 149.55 155 ASP A C 1
ATOM 1012 O O . ASP A 1 138 ? -21.537 33.631 13.446 1.00 141.37 155 ASP A O 1
ATOM 1017 N N . SER A 1 139 ? -22.864 31.779 13.702 1.00 152.84 156 SER A N 1
ATOM 1018 C CA . SER A 1 139 ? -24.149 32.518 13.830 1.00 162.79 156 SER A CA 1
ATOM 1019 C C . SER A 1 139 ? -24.496 32.676 15.315 1.00 163.22 156 SER A C 1
ATOM 1020 O O . SER A 1 139 ? -24.472 31.664 16.044 1.00 162.95 156 SER A O 1
ATOM 1023 N N . GLU A 1 140 ? -24.812 33.907 15.730 1.00 167.05 157 GLU A N 1
ATOM 1024 C CA . GLU A 1 140 ? -25.151 34.227 17.143 1.00 167.36 157 GLU A CA 1
ATOM 1025 C C . GLU A 1 140 ? -26.526 33.651 17.520 1.00 169.01 157 GLU A C 1
ATOM 1026 O O . GLU A 1 140 ? -26.659 33.168 18.664 1.00 169.05 157 GLU A O 1
ATOM 1032 N N . ASP A 1 141 ? -27.505 33.704 16.607 1.00 168.85 158 ASP A N 1
ATOM 1033 C CA . ASP A 1 141 ? -28.868 33.174 16.897 1.00 164.62 158 ASP A CA 1
ATOM 1034 C C . ASP A 1 141 ? -28.796 31.654 17.097 1.00 152.88 158 ASP A C 1
ATOM 1035 O O . ASP A 1 141 ? -29.664 31.115 17.811 1.00 145.83 158 ASP A O 1
ATOM 1040 N N . LYS A 1 142 ? -27.808 30.993 16.486 1.00 149.28 159 LYS A N 1
ATOM 1041 C CA . LYS A 1 142 ? -27.657 29.521 16.641 1.00 152.71 159 LYS A CA 1
ATOM 1042 C C . LYS A 1 142 ? -27.047 29.254 18.021 1.00 155.21 159 LYS A C 1
ATOM 1043 O O . LYS A 1 142 ? -27.357 28.199 18.612 1.00 154.65 159 LYS A O 1
ATOM 1049 N N . ALA A 1 143 ? -26.206 30.183 18.497 1.00 157.22 160 ALA A N 1
ATOM 1050 C CA . ALA A 1 143 ? -25.559 30.054 19.825 1.00 151.45 160 ALA A CA 1
ATOM 1051 C C . ALA A 1 143 ? -26.645 30.145 20.900 1.00 150.78 160 ALA A C 1
ATOM 1052 O O . ALA A 1 143 ? -26.579 29.371 21.875 1.00 152.40 160 ALA A O 1
ATOM 1054 N N . LYS A 1 144 ? -27.608 31.054 20.710 1.00 149.59 161 LYS A N 1
ATOM 1055 C CA . LYS A 1 144 ? -28.730 31.227 21.671 1.00 155.81 161 LYS A CA 1
ATOM 1056 C C . LYS A 1 144 ? -29.646 29.998 21.600 1.00 158.36 161 LYS A C 1
ATOM 1057 O O . LYS A 1 144 ? -30.344 29.727 22.597 1.00 163.65 161 LYS A O 1
ATOM 1063 N N . SER A 1 145 ? -29.631 29.290 20.465 1.00 159.05 162 SER A N 1
ATOM 1064 C CA . SER A 1 145 ? -30.476 28.082 20.263 1.00 160.93 162 SER A CA 1
ATOM 1065 C C . SER A 1 145 ? -29.907 26.893 21.045 1.00 160.36 162 SER A C 1
ATOM 1066 O O . SER A 1 145 ? -30.613 26.382 21.938 1.00 162.10 162 SER A O 1
ATOM 1069 N N . VAL A 1 146 ? -28.677 26.482 20.718 1.00 156.68 163 VAL A N 1
ATOM 1070 C CA . VAL A 1 146 ? -27.996 25.329 21.385 1.00 155.42 163 VAL A CA 1
ATOM 1071 C C . VAL A 1 146 ? -27.929 25.567 22.899 1.00 155.44 163 VAL A C 1
ATOM 1072 O O . VAL A 1 146 ? -27.894 24.568 23.643 1.00 161.62 163 VAL A O 1
ATOM 1076 N N . LEU A 1 147 ? -28.036 26.826 23.333 1.00 153.16 164 LEU A N 1
ATOM 1077 C CA . LEU A 1 147 ? -27.941 27.149 24.780 1.00 149.70 164 LEU A CA 1
ATOM 1078 C C . LEU A 1 147 ? -29.130 26.534 25.514 1.00 153.46 164 LEU A C 1
ATOM 1079 O O . LEU A 1 147 ? -28.906 25.858 26.521 1.00 157.94 164 LEU A O 1
ATOM 1084 N N . GLU A 1 148 ? -30.348 26.780 25.035 1.00 155.94 165 GLU A N 1
ATOM 1085 C CA . GLU A 1 148 ? -31.536 26.274 25.766 1.00 162.99 165 GLU A CA 1
ATOM 1086 C C . GLU A 1 148 ? -31.563 24.751 25.656 1.00 164.30 165 GLU A C 1
ATOM 1087 O O . GLU A 1 148 ? -32.049 24.103 26.595 1.00 162.88 165 GLU A O 1
ATOM 1093 N N . GLU A 1 149 ? -31.057 24.211 24.547 1.00 164.93 166 GLU A N 1
ATOM 1094 C CA . GLU A 1 149 ? -30.988 22.737 24.392 1.00 170.65 166 GLU A CA 1
ATOM 1095 C C . GLU A 1 149 ? -30.023 22.198 25.444 1.00 170.32 166 GLU A C 1
ATOM 1096 O O . GLU A 1 149 ? -30.288 21.121 26.002 1.00 173.67 166 GLU A O 1
ATOM 1102 N N . ALA A 1 150 ? -28.944 22.934 25.697 1.00 168.97 167 ALA A N 1
ATOM 1103 C CA . ALA A 1 150 ? -27.953 22.509 26.706 1.00 169.86 167 ALA A CA 1
ATOM 1104 C C . ALA A 1 150 ? -28.568 22.674 28.092 1.00 178.50 167 ALA A C 1
ATOM 1105 O O . ALA A 1 150 ? -28.199 21.912 29.000 1.00 182.62 167 ALA A O 1
ATOM 1107 N N . LYS A 1 151 ? -29.475 23.638 28.241 1.00 184.68 168 LYS A N 1
ATOM 1108 C CA . LYS A 1 151 ? -30.075 23.908 29.571 1.00 192.84 168 LYS A CA 1
ATOM 1109 C C . LYS A 1 151 ? -31.435 23.215 29.658 1.00 196.77 168 LYS A C 1
ATOM 1110 O O . LYS A 1 151 ? -32.395 23.859 30.114 1.00 198.03 168 LYS A O 1
ATOM 1116 N N . ALA A 1 152 ? -31.505 21.954 29.232 1.00 200.15 169 ALA A N 1
ATOM 1117 C CA . ALA A 1 152 ? -32.780 21.205 29.283 1.00 209.99 169 ALA A CA 1
ATOM 1118 C C . ALA A 1 152 ? -32.699 20.137 30.371 1.00 215.42 169 ALA A C 1
ATOM 1119 O O . ALA A 1 152 ? -31.594 19.943 30.914 1.00 214.49 169 ALA A O 1
ATOM 1121 N N . ASP A 1 153 ? -33.826 19.485 30.677 1.00 220.56 170 ASP A N 1
ATOM 1122 C CA . ASP A 1 153 ? -33.819 18.368 31.659 1.00 224.71 170 ASP A CA 1
ATOM 1123 C C . ASP A 1 153 ? -32.719 17.402 31.229 1.00 225.45 170 ASP A C 1
ATOM 1124 O O . ASP A 1 153 ? -31.820 17.127 32.048 1.00 233.22 170 ASP A O 1
ATOM 1129 N N . GLY A 1 154 ? -32.794 16.906 29.994 1.00 218.97 171 GLY A N 1
ATOM 1130 C CA . GLY A 1 154 ? -31.703 16.066 29.472 1.00 215.12 171 GLY A CA 1
ATOM 1131 C C . GLY A 1 154 ? -30.636 16.963 28.884 1.00 206.13 171 GLY A C 1
ATOM 1132 O O . GLY A 1 154 ? -30.685 17.203 27.664 1.00 205.57 171 GLY A O 1
ATOM 1133 N N . ALA A 1 155 ? -29.736 17.475 29.724 1.00 201.55 172 ALA A N 1
ATOM 1134 C CA . ALA A 1 155 ? -28.699 18.418 29.251 1.00 199.49 172 ALA A CA 1
ATOM 1135 C C . ALA A 1 155 ? -27.985 17.824 28.037 1.00 198.92 172 ALA A C 1
ATOM 1136 O O . ALA A 1 155 ? -28.024 18.471 26.971 1.00 199.60 172 ALA A O 1
ATOM 1138 N N . ASP A 1 156 ? -27.343 16.663 28.206 1.00 201.00 173 ASP A N 1
ATOM 1139 C CA . ASP A 1 156 ? -26.654 15.973 27.081 1.00 202.06 173 ASP A CA 1
ATOM 1140 C C . ASP A 1 156 ? -25.779 16.971 26.320 1.00 191.93 173 ASP A C 1
ATOM 1141 O O . ASP A 1 156 ? -25.865 16.993 25.082 1.00 195.98 173 ASP A O 1
ATOM 1146 N N . PHE A 1 157 ? -24.944 17.732 27.027 1.00 178.04 174 PHE A N 1
ATOM 1147 C CA . PHE A 1 157 ? -24.131 18.796 26.383 1.00 165.11 174 PHE A CA 1
ATOM 1148 C C . PHE A 1 157 ? -23.218 18.218 25.304 1.00 168.28 174 PHE A C 1
ATOM 1149 O O . PHE A 1 157 ? -23.164 18.797 24.212 1.00 164.67 174 PHE A O 1
ATOM 1157 N N . ALA A 1 158 ? -22.497 17.140 25.613 1.00 175.21 175 ALA A N 1
ATOM 1158 C CA . ALA A 1 158 ? -21.526 16.582 24.645 1.00 181.72 175 ALA A CA 1
ATOM 1159 C C . ALA A 1 158 ? -22.217 16.354 23.300 1.00 187.49 175 ALA A C 1
ATOM 1160 O O . ALA A 1 158 ? -21.626 16.693 22.267 1.00 189.40 175 ALA A O 1
ATOM 1162 N N . LYS A 1 159 ? -23.419 15.783 23.325 1.00 190.80 176 LYS A N 1
ATOM 1163 C CA . LYS A 1 159 ? -24.177 15.580 22.068 1.00 189.31 176 LYS A CA 1
ATOM 1164 C C . LYS A 1 159 ? -24.373 16.939 21.397 1.00 184.75 176 LYS A C 1
ATOM 1165 O O . LYS A 1 159 ? -23.954 17.078 20.234 1.00 187.00 176 LYS A O 1
ATOM 1171 N N . ILE A 1 160 ? -24.978 17.892 22.111 1.00 179.25 177 ILE A N 1
ATOM 1172 C CA . ILE A 1 160 ? -25.268 19.230 21.509 1.00 173.62 177 ILE A CA 1
ATOM 1173 C C . ILE A 1 160 ? -23.995 19.767 20.843 1.00 169.17 177 ILE A C 1
ATOM 1174 O O . ILE A 1 160 ? -24.103 20.367 19.757 1.00 166.93 177 ILE A O 1
ATOM 1179 N N . ALA A 1 161 ? -22.842 19.547 21.480 1.00 169.61 178 ALA A N 1
ATOM 1180 C CA . ALA A 1 161 ? -21.534 20.023 20.971 1.00 172.97 178 ALA A CA 1
ATOM 1181 C C . ALA A 1 161 ? -21.188 19.386 19.620 1.00 176.49 178 ALA A C 1
ATOM 1182 O O . ALA A 1 161 ? -21.144 20.113 18.613 1.00 179.78 178 ALA A O 1
ATOM 1184 N N . LYS A 1 162 ? -20.975 18.070 19.620 1.00 183.48 179 LYS A N 1
ATOM 1185 C CA . LYS A 1 162 ? -20.593 17.265 18.424 1.00 190.28 179 LYS A CA 1
ATOM 1186 C C . LYS A 1 162 ? -21.602 17.418 17.276 1.00 190.70 179 LYS A C 1
ATOM 1187 O O . LYS A 1 162 ? -21.217 17.111 16.129 1.00 194.79 179 LYS A O 1
ATOM 1193 N N . ASP A 1 163 ? -22.823 17.891 17.555 1.00 188.44 180 ASP A N 1
ATOM 1194 C CA . ASP A 1 163 ? -23.851 18.057 16.489 1.00 188.77 180 ASP A CA 1
ATOM 1195 C C . ASP A 1 163 ? -24.027 19.539 16.123 1.00 181.16 180 ASP A C 1
ATOM 1196 O O . ASP A 1 163 ? -24.960 19.827 15.347 1.00 190.88 180 ASP A O 1
ATOM 1201 N N . ASN A 1 164 ? -23.160 20.435 16.616 1.00 168.29 181 ASN A N 1
ATOM 1202 C CA . ASN A 1 164 ? -23.303 21.886 16.300 1.00 159.22 181 ASN A CA 1
ATOM 1203 C C . ASN A 1 164 ? -21.945 22.597 16.178 1.00 159.58 181 ASN A C 1
ATOM 1204 O O . ASN A 1 164 ? -21.901 23.604 15.446 1.00 155.69 181 ASN A O 1
ATOM 1209 N N . THR A 1 165 ? -20.889 22.117 16.852 1.00 165.60 182 THR A N 1
ATOM 1210 C CA . THR A 1 165 ? -19.555 22.786 16.777 1.00 165.86 182 THR A CA 1
ATOM 1211 C C . THR A 1 165 ? -19.193 23.182 15.341 1.00 168.17 182 THR A C 1
ATOM 1212 O O . THR A 1 165 ? -19.455 22.392 14.413 1.00 177.62 182 THR A O 1
ATOM 1216 N N . LYS A 1 166 ? -18.585 24.363 15.204 1.00 164.67 183 LYS A N 1
ATOM 1217 C CA . LYS A 1 166 ? -18.132 24.945 13.913 1.00 165.43 183 LYS A CA 1
ATOM 1218 C C . LYS A 1 166 ? -17.084 23.997 13.313 1.00 170.17 183 LYS A C 1
ATOM 1219 O O . LYS A 1 166 ? -17.009 23.910 12.071 1.00 183.36 183 LYS A O 1
ATOM 1225 N N . GLY A 1 167 ? -16.341 23.285 14.170 1.00 167.77 184 GLY A N 1
ATOM 1226 C CA . GLY A 1 167 ? -15.309 22.334 13.710 1.00 177.00 184 GLY A CA 1
ATOM 1227 C C . GLY A 1 167 ? -14.301 22.010 14.800 1.00 179.75 184 GLY A C 1
ATOM 1228 O O . GLY A 1 167 ? -14.663 22.123 15.987 1.00 179.30 184 GLY A O 1
ATOM 1229 N N . ASP A 1 168 ? -13.085 21.612 14.400 1.00 190.24 185 ASP A N 1
ATOM 1230 C CA . ASP A 1 168 ? -11.974 21.258 15.328 1.00 188.66 185 ASP A CA 1
ATOM 1231 C C . ASP A 1 168 ? -12.410 20.094 16.233 1.00 188.67 185 ASP A C 1
ATOM 1232 O O . ASP A 1 168 ? -12.786 19.037 15.683 1.00 190.10 185 ASP A O 1
ATOM 1237 N N . LYS A 1 169 ? -12.355 20.279 17.559 1.00 181.86 186 LYS A N 1
ATOM 1238 C CA . LYS A 1 169 ? -12.746 19.217 18.527 1.00 182.73 186 LYS A CA 1
ATOM 1239 C C . LYS A 1 169 ? -13.771 19.769 19.523 1.00 175.93 186 LYS A C 1
ATOM 1240 O O . LYS A 1 169 ? -14.274 20.887 19.300 1.00 169.93 186 LYS A O 1
ATOM 1246 N N . THR A 1 170 ? -14.074 18.986 20.564 1.00 179.43 187 THR A N 1
ATOM 1247 C CA . THR A 1 170 ? -15.032 19.375 21.635 1.00 179.39 187 THR A CA 1
ATOM 1248 C C . THR A 1 170 ? -14.300 19.296 22.979 1.00 181.98 187 THR A C 1
ATOM 1249 O O . THR A 1 170 ? -14.675 20.045 23.899 1.00 184.93 187 THR A O 1
ATOM 1253 N N . GLU A 1 171 ? -13.290 18.423 23.065 1.00 185.93 188 GLU A N 1
ATOM 1254 C CA . GLU A 1 171 ? -12.479 18.236 24.299 1.00 189.01 188 GLU A CA 1
ATOM 1255 C C . GLU A 1 171 ? -11.341 19.263 24.328 1.00 185.13 188 GLU A C 1
ATOM 1256 O O . GLU A 1 171 ? -10.401 19.127 23.518 1.00 189.14 188 GLU A O 1
ATOM 1262 N N . TYR A 1 172 ? -11.440 20.252 25.222 1.00 177.48 189 TYR A N 1
ATOM 1263 C CA . TYR A 1 172 ? -10.402 21.308 25.374 1.00 174.35 189 TYR A CA 1
ATOM 1264 C C . TYR A 1 172 ? -9.884 21.362 26.813 1.00 174.24 189 TYR A C 1
ATOM 1265 O O . TYR A 1 172 ? -10.694 21.344 27.760 1.00 172.23 189 TYR A O 1
ATOM 1274 N N . SER A 1 173 ? -8.557 21.426 26.939 1.00 174.91 190 SER A N 1
ATOM 1275 C CA . SER A 1 173 ? -7.829 21.517 28.231 1.00 175.61 190 SER A CA 1
ATOM 1276 C C . SER A 1 173 ? -7.067 22.847 28.222 1.00 171.42 190 SER A C 1
ATOM 1277 O O . SER A 1 173 ? -6.367 23.104 27.221 1.00 173.81 190 SER A O 1
ATOM 1280 N N . PHE A 1 174 ? -7.194 23.660 29.278 1.00 164.49 191 PHE A N 1
ATOM 1281 C CA . PHE A 1 174 ? -6.500 24.977 29.288 1.00 157.01 191 PHE A CA 1
ATOM 1282 C C . PHE A 1 174 ? -6.316 25.529 30.709 1.00 156.86 191 PHE A C 1
ATOM 1283 O O . PHE A 1 174 ? -7.139 25.236 31.603 1.00 154.32 191 PHE A O 1
ATOM 1291 N N . ASP A 1 175 ? -5.250 26.321 30.882 1.00 155.85 192 ASP A N 1
ATOM 1292 C CA . ASP A 1 175 ? -4.890 26.971 32.171 1.00 158.80 192 ASP A CA 1
ATOM 1293 C C . ASP A 1 175 ? -5.565 28.346 32.216 1.00 153.63 192 ASP A C 1
ATOM 1294 O O . ASP A 1 175 ? -6.764 28.430 31.891 1.00 144.25 192 ASP A O 1
ATOM 1299 N N . SER A 1 176 ? -4.804 29.375 32.605 1.00 156.40 193 SER A N 1
ATOM 1300 C CA . SER A 1 176 ? -5.290 30.776 32.681 1.00 154.89 193 SER A CA 1
ATOM 1301 C C . SER A 1 176 ? -4.503 31.605 31.661 1.00 156.33 193 SER A C 1
ATOM 1302 O O . SER A 1 176 ? -5.112 32.470 30.997 1.00 152.33 193 SER A O 1
ATOM 1305 N N . GLY A 1 177 ? -3.200 31.322 31.548 1.00 160.10 194 GLY A N 1
ATOM 1306 C CA . GLY A 1 177 ? -2.296 32.013 30.609 1.00 162.20 194 GLY A CA 1
ATOM 1307 C C . GLY A 1 177 ? -1.868 31.085 29.485 1.00 161.55 194 GLY A C 1
ATOM 1308 O O . GLY A 1 177 ? -0.735 31.241 28.986 1.00 165.00 194 GLY A O 1
ATOM 1309 N N . SER A 1 178 ? -2.746 30.147 29.110 1.00 157.28 195 SER A N 1
ATOM 1310 C CA . SER A 1 178 ? -2.459 29.170 28.026 1.00 153.65 195 SER A CA 1
ATOM 1311 C C . SER A 1 178 ? -3.173 29.588 26.735 1.00 147.83 195 SER A C 1
ATOM 1312 O O . SER A 1 178 ? -4.324 30.063 26.817 1.00 142.79 195 SER A O 1
ATOM 1315 N N . THR A 1 179 ? -2.494 29.415 25.595 1.00 146.52 196 THR A N 1
ATOM 1316 C CA . THR A 1 179 ? -3.035 29.750 24.250 1.00 141.53 196 THR A CA 1
ATOM 1317 C C . THR A 1 179 ? -3.730 28.499 23.704 1.00 143.76 196 THR A C 1
ATOM 1318 O O . THR A 1 179 ? -3.017 27.531 23.369 1.00 153.96 196 THR A O 1
ATOM 1322 N N . ASN A 1 180 ? -5.063 28.526 23.625 1.00 136.71 197 ASN A N 1
ATOM 1323 C CA . ASN A 1 180 ? -5.844 27.358 23.136 1.00 135.07 197 ASN A CA 1
ATOM 1324 C C . ASN A 1 180 ? -7.179 27.857 22.563 1.00 131.81 197 ASN A C 1
ATOM 1325 O O . ASN A 1 180 ? -7.576 27.373 21.484 1.00 136.54 197 ASN A O 1
ATOM 1330 N N . LEU A 1 181 ? -7.831 28.788 23.269 1.00 123.41 198 LEU A N 1
ATOM 1331 C CA . LEU A 1 181 ? -9.130 29.394 22.868 1.00 116.81 198 LEU A CA 1
ATOM 1332 C C . LEU A 1 181 ? -9.010 30.909 23.011 1.00 118.27 198 LEU A C 1
ATOM 1333 O O . LEU A 1 181 ? -8.100 31.391 23.681 1.00 117.35 198 LEU A O 1
ATOM 1338 N N . PRO A 1 182 ? -9.909 31.715 22.396 1.00 121.76 199 PRO A N 1
ATOM 1339 C CA . PRO A 1 182 ? -9.827 33.172 22.510 1.00 121.99 199 PRO A CA 1
ATOM 1340 C C . PRO A 1 182 ? -9.823 33.615 23.982 1.00 124.74 199 PRO A C 1
ATOM 1341 O O . PRO A 1 182 ? -10.476 32.961 24.785 1.00 122.09 199 PRO A O 1
ATOM 1345 N N . SER A 1 183 ? -9.092 34.693 24.294 1.00 125.16 200 SER A N 1
ATOM 1346 C CA . SER A 1 183 ? -9.020 35.209 25.687 1.00 123.76 200 SER A CA 1
ATOM 1347 C C . SER A 1 183 ? -10.432 35.258 26.279 1.00 126.77 200 SER A C 1
ATOM 1348 O O . SER A 1 183 ? -10.641 34.669 27.353 1.00 134.88 200 SER A O 1
ATOM 1351 N N . GLN A 1 184 ? -11.360 35.919 25.576 1.00 130.20 201 GLN A N 1
ATOM 1352 C CA . GLN A 1 184 ? -12.773 36.052 26.029 1.00 130.23 201 GLN A CA 1
ATOM 1353 C C . GLN A 1 184 ? -13.273 34.704 26.565 1.00 124.28 201 GLN A C 1
ATOM 1354 O O . GLN A 1 184 ? -13.768 34.665 27.707 1.00 121.33 201 GLN A O 1
ATOM 1360 N N . VAL A 1 185 ? -13.153 33.650 25.752 1.00 125.59 202 VAL A N 1
ATOM 1361 C CA . VAL A 1 185 ? -13.603 32.274 26.122 1.00 129.29 202 VAL A CA 1
ATOM 1362 C C . VAL A 1 185 ? -12.738 31.764 27.277 1.00 129.86 202 VAL A C 1
ATOM 1363 O O . VAL A 1 185 ? -13.290 31.488 28.358 1.00 128.02 202 VAL A O 1
ATOM 1367 N N . LEU A 1 186 ? -11.433 31.639 27.018 1.00 134.92 203 LEU A N 1
ATOM 1368 C CA . LEU A 1 186 ? -10.415 31.161 27.993 1.00 137.75 203 LEU A CA 1
ATOM 1369 C C . LEU A 1 186 ? -10.757 31.671 29.400 1.00 136.27 203 LEU A C 1
ATOM 1370 O O . LEU A 1 186 ? -10.921 30.834 30.303 1.00 142.31 203 LEU A O 1
ATOM 1375 N N . SER A 1 187 ? -10.872 32.994 29.558 1.00 131.16 204 SER A N 1
ATOM 1376 C CA . SER A 1 187 ? -11.192 33.651 30.854 1.00 131.47 204 SER A CA 1
ATOM 1377 C C . SER A 1 187 ? -12.518 33.502 31.612 1.00 132.30 204 SER A C 1
ATOM 1378 O O . SER A 1 187 ? -12.479 33.176 32.813 1.00 136.43 204 SER A O 1
ATOM 1381 N N . ALA A 1 188 ? -13.637 33.728 30.916 1.00 131.93 205 ALA A N 1
ATOM 1382 C CA . ALA A 1 188 ? -15.024 33.410 31.341 1.00 132.62 205 ALA A CA 1
ATOM 1383 C C . ALA A 1 188 ? -15.231 31.912 31.611 1.00 131.94 205 ALA A C 1
ATOM 1384 O O . ALA A 1 188 ? -16.069 31.591 32.476 1.00 136.50 205 ALA A O 1
ATOM 1386 N N . ALA A 1 189 ? -14.497 31.038 30.916 1.00 131.55 206 ALA A N 1
ATOM 1387 C CA . ALA A 1 189 ? -14.647 29.572 31.095 1.00 134.60 206 ALA A CA 1
ATOM 1388 C C . ALA A 1 189 ? -14.181 29.121 32.486 1.00 134.89 206 ALA A C 1
ATOM 1389 O O . ALA A 1 189 ? -14.926 28.363 33.134 1.00 134.53 206 ALA A O 1
ATOM 1391 N N . LEU A 1 190 ? -13.003 29.577 32.921 1.00 139.49 207 LEU A N 1
ATOM 1392 C CA . LEU A 1 190 ? -12.409 29.206 34.241 1.00 147.15 207 LEU A CA 1
ATOM 1393 C C . LEU A 1 190 ? -13.349 29.544 35.409 1.00 149.64 207 LEU A C 1
ATOM 1394 O O . LEU A 1 190 ? -13.484 28.696 36.312 1.00 149.92 207 LEU A O 1
ATOM 1399 N N . ASN A 1 191 ? -13.966 30.730 35.387 1.00 150.84 208 ASN A N 1
ATOM 1400 C CA . ASN A 1 191 ? -14.889 31.198 36.460 1.00 159.81 208 ASN A CA 1
ATOM 1401 C C . ASN A 1 191 ? -15.996 30.172 36.742 1.00 163.65 208 ASN A C 1
ATOM 1402 O O . ASN A 1 191 ? -16.533 30.190 37.868 1.00 168.42 208 ASN A O 1
ATOM 1407 N N . LEU A 1 192 ? -16.334 29.325 35.765 1.00 173.11 209 LEU A N 1
ATOM 1408 C CA . LEU A 1 192 ? -17.402 28.303 35.954 1.00 181.14 209 LEU A CA 1
ATOM 1409 C C . LEU A 1 192 ? -16.923 27.219 36.926 1.00 182.35 209 LEU A C 1
ATOM 1410 O O . LEU A 1 192 ? -15.703 26.952 36.969 1.00 179.79 209 LEU A O 1
ATOM 1415 N N . ASP A 1 193 ? -17.864 26.616 37.661 1.00 183.68 210 ASP A N 1
ATOM 1416 C CA . ASP A 1 193 ? -17.546 25.550 38.648 1.00 193.91 210 ASP A CA 1
ATOM 1417 C C . ASP A 1 193 ? -17.904 24.175 38.072 1.00 190.60 210 ASP A C 1
ATOM 1418 O O . ASP A 1 193 ? -18.634 24.122 37.068 1.00 182.76 210 ASP A O 1
ATOM 1423 N N . LYS A 1 194 ? -17.391 23.118 38.712 1.00 200.33 211 LYS A N 1
ATOM 1424 C CA . LYS A 1 194 ? -17.593 21.688 38.343 1.00 204.91 211 LYS A CA 1
ATOM 1425 C C . LYS A 1 194 ? -18.961 21.501 37.669 1.00 203.46 211 LYS A C 1
ATOM 1426 O O . LYS A 1 194 ? -19.981 21.812 38.318 1.00 205.82 211 LYS A O 1
ATOM 1432 N N . ASP A 1 195 ? -18.973 21.014 36.420 1.00 202.38 212 ASP A N 1
ATOM 1433 C CA . ASP A 1 195 ? -20.224 20.771 35.645 1.00 199.55 212 ASP A CA 1
ATOM 1434 C C . ASP A 1 195 ? -21.021 22.076 35.509 1.00 193.10 212 ASP A C 1
ATOM 1435 O O . ASP A 1 195 ? -22.256 22.034 35.687 1.00 193.83 212 ASP A O 1
ATOM 1440 N N . GLY A 1 196 ? -20.340 23.182 35.191 1.00 186.23 213 GLY A N 1
ATOM 1441 C CA . GLY A 1 196 ? -20.997 24.496 35.034 1.00 181.39 213 GLY A CA 1
ATOM 1442 C C . GLY A 1 196 ? -21.091 24.910 33.577 1.00 172.56 213 GLY A C 1
ATOM 1443 O O . GLY A 1 196 ? -20.046 24.895 32.897 1.00 165.83 213 GLY A O 1
ATOM 1444 N N . VAL A 1 197 ? -22.300 25.267 33.122 1.00 169.91 214 VAL A N 1
ATOM 1445 C CA . VAL A 1 197 ? -22.536 25.697 31.710 1.00 162.10 214 VAL A CA 1
ATOM 1446 C C . VAL A 1 197 ? -22.298 27.211 31.623 1.00 154.68 214 VAL A C 1
ATOM 1447 O O . VAL A 1 197 ? -22.629 27.921 32.596 1.00 155.42 214 VAL A O 1
ATOM 1451 N N . SER A 1 198 ? -21.760 27.671 30.488 1.00 145.17 215 SER A N 1
ATOM 1452 C CA . SER A 1 198 ? -21.447 29.105 30.243 1.00 144.36 215 SER A CA 1
ATOM 1453 C C . SER A 1 198 ? -22.644 29.844 29.634 1.00 142.31 215 SER A C 1
ATOM 1454 O O . SER A 1 198 ? -23.794 29.406 29.838 1.00 138.11 215 SER A O 1
ATOM 1457 N N . ASP A 1 199 ? -22.344 30.955 28.950 1.00 144.96 216 ASP A N 1
ATOM 1458 C CA . ASP A 1 199 ? -23.310 31.834 28.238 1.00 151.06 216 ASP A CA 1
ATOM 1459 C C . ASP A 1 199 ? -22.748 32.071 26.830 1.00 150.06 216 ASP A C 1
ATOM 1460 O O . ASP A 1 199 ? -21.593 31.665 26.588 1.00 140.57 216 ASP A O 1
ATOM 1465 N N . VAL A 1 200 ? -23.535 32.677 25.935 1.00 154.00 217 VAL A N 1
ATOM 1466 C CA . VAL A 1 200 ? -23.054 32.949 24.548 1.00 146.97 217 VAL A CA 1
ATOM 1467 C C . VAL A 1 200 ? -21.849 33.887 24.665 1.00 142.69 217 VAL A C 1
ATOM 1468 O O . VAL A 1 200 ? -22.034 35.017 25.158 1.00 140.81 217 VAL A O 1
ATOM 1472 N N . ILE A 1 201 ? -20.669 33.429 24.236 1.00 140.09 218 ILE A N 1
ATOM 1473 C CA . ILE A 1 201 ? -19.417 34.243 24.313 1.00 140.47 218 ILE A CA 1
ATOM 1474 C C . ILE A 1 201 ? -19.037 34.718 22.906 1.00 141.82 218 ILE A C 1
ATOM 1475 O O . ILE A 1 201 ? -18.758 33.856 22.049 1.00 137.23 218 ILE A O 1
ATOM 1480 N N . LYS A 1 202 ? -19.027 36.038 22.690 1.00 146.60 219 LYS A N 1
ATOM 1481 C CA . LYS A 1 202 ? -18.658 36.613 21.370 1.00 153.35 219 LYS A CA 1
ATOM 1482 C C . LYS A 1 202 ? -17.131 36.750 21.332 1.00 151.52 219 LYS A C 1
ATOM 1483 O O . LYS A 1 202 ? -16.564 37.287 22.306 1.00 146.63 219 LYS A O 1
ATOM 1489 N N . ALA A 1 203 ? -16.495 36.262 20.263 1.00 153.25 220 ALA A N 1
ATOM 1490 C CA . ALA A 1 203 ? -15.020 36.343 20.140 1.00 153.92 220 ALA A CA 1
ATOM 1491 C C . ALA A 1 203 ? -14.619 36.547 18.675 1.00 156.23 220 ALA A C 1
ATOM 1492 O O . ALA A 1 203 ? -15.204 35.884 17.800 1.00 158.86 220 ALA A O 1
ATOM 1494 N N . SER A 1 204 ? -13.656 37.442 18.437 1.00 158.37 221 SER A N 1
ATOM 1495 C CA . SER A 1 204 ? -13.154 37.741 17.070 1.00 161.15 221 SER A CA 1
ATOM 1496 C C . SER A 1 204 ? -12.314 36.560 16.570 1.00 160.06 221 SER A C 1
ATOM 1497 O O . SER A 1 204 ? -11.885 35.749 17.416 1.00 163.74 221 SER A O 1
ATOM 1500 N N . ASP A 1 205 ? -12.099 36.463 15.252 1.00 164.25 222 ASP A N 1
ATOM 1501 C CA . ASP A 1 205 ? -11.290 35.351 14.679 1.00 168.92 222 ASP A CA 1
ATOM 1502 C C . ASP A 1 205 ? -9.872 35.881 14.416 1.00 174.70 222 ASP A C 1
ATOM 1503 O O . ASP A 1 205 ? -9.734 37.085 14.106 1.00 174.24 222 ASP A O 1
ATOM 1508 N N . SER A 1 206 ? -8.873 34.998 14.533 1.00 176.47 223 SER A N 1
ATOM 1509 C CA . SER A 1 206 ? -7.430 35.312 14.342 1.00 177.37 223 SER A CA 1
ATOM 1510 C C . SER A 1 206 ? -7.127 35.913 12.961 1.00 189.92 223 SER A C 1
ATOM 1511 O O . SER A 1 206 ? -6.111 36.634 12.863 1.00 193.81 223 SER A O 1
ATOM 1514 N N . THR A 1 207 ? -7.954 35.643 11.941 1.00 195.79 224 THR A N 1
ATOM 1515 C CA . THR A 1 207 ? -7.672 36.189 10.581 1.00 197.73 224 THR A CA 1
ATOM 1516 C C . THR A 1 207 ? -8.929 36.756 9.910 1.00 192.91 224 THR A C 1
ATOM 1517 O O . THR A 1 207 ? -8.823 37.845 9.311 1.00 191.31 224 THR A O 1
ATOM 1521 N N . THR A 1 208 ? -10.062 36.050 9.996 1.00 184.57 225 THR A N 1
ATOM 1522 C CA . THR A 1 208 ? -11.322 36.517 9.349 1.00 186.30 225 THR A CA 1
ATOM 1523 C C . THR A 1 208 ? -12.044 37.556 10.218 1.00 188.54 225 THR A C 1
ATOM 1524 O O . THR A 1 208 ? -12.931 38.243 9.674 1.00 195.59 225 THR A O 1
ATOM 1528 N N . TYR A 1 209 ? -11.688 37.669 11.505 1.00 191.73 226 TYR A N 1
ATOM 1529 C CA . TYR A 1 209 ? -12.344 38.638 12.429 1.00 195.02 226 TYR A CA 1
ATOM 1530 C C . TYR A 1 209 ? -13.863 38.406 12.465 1.00 187.77 226 TYR A C 1
ATOM 1531 O O . TYR A 1 209 ? -14.578 39.242 13.054 1.00 174.67 226 TYR A O 1
ATOM 1540 N N . LYS A 1 210 ? -14.330 37.302 11.869 1.00 190.11 227 LYS A N 1
ATOM 1541 C CA . LYS A 1 210 ? -15.779 36.961 11.867 1.00 192.94 227 LYS A CA 1
ATOM 1542 C C . LYS A 1 210 ? -16.152 36.590 13.299 1.00 187.54 227 LYS A C 1
ATOM 1543 O O . LYS A 1 210 ? -15.697 35.565 13.804 1.00 191.47 227 LYS A O 1
ATOM 1549 N N . PRO A 1 211 ? -16.973 37.400 14.008 1.00 179.84 228 PRO A N 1
ATOM 1550 C CA . PRO A 1 211 ? -17.341 37.091 15.389 1.00 172.22 228 PRO A CA 1
ATOM 1551 C C . PRO A 1 211 ? -17.824 35.644 15.582 1.00 164.11 228 PRO A C 1
ATOM 1552 O O . PRO A 1 211 ? -18.889 35.309 15.093 1.00 170.65 228 PRO A O 1
ATOM 1556 N N . VAL A 1 212 ? -17.005 34.826 16.255 1.00 151.29 229 VAL A N 1
ATOM 1557 C CA . VAL A 1 212 ? -17.340 33.398 16.545 1.00 145.58 229 VAL A CA 1
ATOM 1558 C C . VAL A 1 212 ? -17.949 33.344 17.952 1.00 143.17 229 VAL A C 1
ATOM 1559 O O . VAL A 1 212 ? -17.369 33.954 18.875 1.00 144.41 229 VAL A O 1
ATOM 1563 N N . TYR A 1 213 ? -19.086 32.655 18.096 1.00 138.12 230 TYR A N 1
ATOM 1564 C CA . TYR A 1 213 ? -19.798 32.547 19.398 1.00 132.17 230 TYR A CA 1
ATOM 1565 C C . TYR A 1 213 ? -19.552 31.166 20.021 1.00 129.46 230 TYR A C 1
ATOM 1566 O O . TYR A 1 213 ? -19.873 30.151 19.377 1.00 125.98 230 TYR A O 1
ATOM 1575 N N . TYR A 1 214 ? -19.015 31.153 21.252 1.00 131.54 231 TYR A N 1
ATOM 1576 C CA . TYR A 1 214 ? -18.690 29.905 22.000 1.00 126.05 231 TYR A CA 1
ATOM 1577 C C . TYR A 1 214 ? -19.610 29.669 23.207 1.00 121.48 231 TYR A C 1
ATOM 1578 O O . TYR A 1 214 ? -20.103 30.644 23.807 1.00 120.52 231 TYR A O 1
ATOM 1587 N N . ILE A 1 215 ? -19.781 28.382 23.545 1.00 120.97 232 ILE A N 1
ATOM 1588 C CA . ILE A 1 215 ? -20.587 27.850 24.688 1.00 130.40 232 ILE A CA 1
ATOM 1589 C C . ILE A 1 215 ? -19.695 26.792 25.346 1.00 134.62 232 ILE A C 1
ATOM 1590 O O . ILE A 1 215 ? -19.464 25.745 24.703 1.00 128.13 232 ILE A O 1
ATOM 1595 N N . VAL A 1 216 ? -19.218 27.050 26.569 1.00 141.29 233 VAL A N 1
ATOM 1596 C CA . VAL A 1 216 ? -18.308 26.088 27.263 1.00 146.80 233 VAL A CA 1
ATOM 1597 C C . VAL A 1 216 ? -18.969 25.531 28.531 1.00 151.08 233 VAL A C 1
ATOM 1598 O O . VAL A 1 216 ? -19.705 26.283 29.202 1.00 156.48 233 VAL A O 1
ATOM 1602 N N . LYS A 1 217 ? -18.706 24.251 28.825 1.00 149.99 234 LYS A N 1
ATOM 1603 C CA . LYS A 1 217 ? -19.229 23.540 30.026 1.00 151.13 234 LYS A CA 1
ATOM 1604 C C . LYS A 1 217 ? -18.050 22.791 30.654 1.00 154.42 234 LYS A C 1
ATOM 1605 O O . LYS A 1 217 ? -17.476 21.924 29.964 1.00 149.06 234 LYS A O 1
ATOM 1611 N N . ILE A 1 218 ? -17.736 23.093 31.919 1.00 158.04 235 ILE A N 1
ATOM 1612 C CA . ILE A 1 218 ? -16.589 22.462 32.641 1.00 159.88 235 ILE A CA 1
ATOM 1613 C C . ILE A 1 218 ? -16.869 20.977 32.902 1.00 160.99 235 ILE A C 1
ATOM 1614 O O . ILE A 1 218 ? -17.927 20.669 33.479 1.00 157.55 235 ILE A O 1
ATOM 1619 N N . THR A 1 219 ? -15.937 20.103 32.499 1.00 163.07 236 THR A N 1
ATOM 1620 C CA . THR A 1 219 ? -16.085 18.636 32.707 1.00 176.21 236 THR A CA 1
ATOM 1621 C C . THR A 1 219 ? -15.320 18.288 33.993 1.00 187.86 236 THR A C 1
ATOM 1622 O O . THR A 1 219 ? -15.991 18.063 35.023 1.00 192.96 236 THR A O 1
ATOM 1626 N N . LYS A 1 220 ? -13.979 18.248 33.938 1.00 191.95 237 LYS A N 1
ATOM 1627 C CA . LYS A 1 220 ? -13.152 17.950 35.144 1.00 198.49 237 LYS A CA 1
ATOM 1628 C C . LYS A 1 220 ? -12.302 19.179 35.497 1.00 194.51 237 LYS A C 1
ATOM 1629 O O . LYS A 1 220 ? -11.762 19.812 34.568 1.00 191.60 237 LYS A O 1
ATOM 1635 N N . LYS A 1 221 ? -12.200 19.493 36.793 1.00 249.94 238 LYS A N 1
ATOM 1636 C CA . LYS A 1 221 ? -11.395 20.644 37.290 1.00 241.78 238 LYS A CA 1
ATOM 1637 C C . LYS A 1 221 ? -10.649 20.175 38.547 1.00 235.25 238 LYS A C 1
ATOM 1638 O O . LYS A 1 221 ? -11.035 19.120 39.091 1.00 234.55 238 LYS A O 1
ATOM 1644 N N . THR A 1 222 ? -9.629 20.921 38.989 1.00 228.91 239 THR A N 1
ATOM 1645 C CA . THR A 1 222 ? -8.846 20.529 40.195 1.00 228.26 239 THR A CA 1
ATOM 1646 C C . THR A 1 222 ? -8.931 21.621 41.272 1.00 222.60 239 THR A C 1
ATOM 1647 O O . THR A 1 222 ? -9.664 22.610 41.064 1.00 220.54 239 THR A O 1
ATOM 1651 N N . ASP A 1 223 ? -8.201 21.428 42.378 1.00 220.56 240 ASP A N 1
ATOM 1652 C CA . ASP A 1 223 ? -8.172 22.378 43.525 1.00 216.41 240 ASP A CA 1
ATOM 1653 C C . ASP A 1 223 ? -7.208 23.532 43.225 1.00 210.62 240 ASP A C 1
ATOM 1654 O O . ASP A 1 223 ? -6.096 23.262 42.724 1.00 209.65 240 ASP A O 1
ATOM 1659 N N . LYS A 1 224 ? -7.630 24.762 43.543 1.00 204.50 241 LYS A N 1
ATOM 1660 C CA . LYS A 1 224 ? -6.820 25.991 43.318 1.00 196.14 241 LYS A CA 1
ATOM 1661 C C . LYS A 1 224 ? -5.415 25.793 43.891 1.00 193.43 241 LYS A C 1
ATOM 1662 O O . LYS A 1 224 ? -4.444 26.203 43.225 1.00 191.19 241 LYS A O 1
ATOM 1668 N N . ASN A 1 225 ? -5.346 25.190 45.085 1.00 193.05 242 ASN A N 1
ATOM 1669 C CA . ASN A 1 225 ? -4.087 24.920 45.834 1.00 192.75 242 ASN A CA 1
ATOM 1670 C C . ASN A 1 225 ? -3.654 26.264 46.441 1.00 191.81 242 ASN A C 1
ATOM 1671 O O . ASN A 1 225 ? -4.242 27.292 46.046 1.00 187.73 242 ASN A O 1
ATOM 1676 N N . ALA A 1 226 ? -2.685 26.270 47.364 1.00 195.53 243 ALA A N 1
ATOM 1677 C CA . ALA A 1 226 ? -2.252 27.545 47.990 1.00 194.56 243 ALA A CA 1
ATOM 1678 C C . ALA A 1 226 ? -0.725 27.694 47.959 1.00 195.77 243 ALA A C 1
ATOM 1679 O O . ALA A 1 226 ? -0.257 28.849 48.006 1.00 195.78 243 ALA A O 1
ATOM 1681 N N . ASP A 1 227 ? 0.014 26.583 47.860 1.00 198.51 244 ASP A N 1
ATOM 1682 C CA . ASP A 1 227 ? 1.503 26.637 47.845 1.00 200.86 244 ASP A CA 1
ATOM 1683 C C . ASP A 1 227 ? 1.986 27.069 46.451 1.00 198.89 244 ASP A C 1
ATOM 1684 O O . ASP A 1 227 ? 1.537 26.467 45.454 1.00 194.83 244 ASP A O 1
ATOM 1689 N N . TRP A 1 228 ? 2.868 28.077 46.403 1.00 201.58 245 TRP A N 1
ATOM 1690 C CA . TRP A 1 228 ? 3.440 28.620 45.139 1.00 198.48 245 TRP A CA 1
ATOM 1691 C C . TRP A 1 228 ? 4.328 27.560 44.478 1.00 194.44 245 TRP A C 1
ATOM 1692 O O . TRP A 1 228 ? 4.191 27.347 43.257 1.00 190.98 245 TRP A O 1
ATOM 1703 N N . LYS A 1 229 ? 5.204 26.937 45.276 1.00 194.14 246 LYS A N 1
ATOM 1704 C CA . LYS A 1 229 ? 6.152 25.887 44.810 1.00 193.63 246 LYS A CA 1
ATOM 1705 C C . LYS A 1 229 ? 5.398 24.737 44.131 1.00 191.77 246 LYS A C 1
ATOM 1706 O O . LYS A 1 229 ? 6.048 23.961 43.402 1.00 196.22 246 LYS A O 1
ATOM 1712 N N . ALA A 1 230 ? 4.084 24.640 44.356 1.00 186.00 247 ALA A N 1
ATOM 1713 C CA . ALA A 1 230 ? 3.276 23.554 43.754 1.00 183.49 247 ALA A CA 1
ATOM 1714 C C . ALA A 1 230 ? 3.206 23.702 42.229 1.00 178.55 247 ALA A C 1
ATOM 1715 O O . ALA A 1 230 ? 3.378 22.675 41.543 1.00 177.74 247 ALA A O 1
ATOM 1717 N N . TYR A 1 231 ? 2.987 24.924 41.723 1.00 174.78 248 TYR A N 1
ATOM 1718 C CA . TYR A 1 231 ? 2.881 25.138 40.252 1.00 172.28 248 TYR A CA 1
ATOM 1719 C C . TYR A 1 231 ? 4.099 25.884 39.684 1.00 172.98 248 TYR A C 1
ATOM 1720 O O . TYR A 1 231 ? 3.902 26.636 38.708 1.00 169.32 248 TYR A O 1
ATOM 1729 N N . LYS A 1 232 ? 5.305 25.691 40.235 1.00 177.51 249 LYS A N 1
ATOM 1730 C CA . LYS A 1 232 ? 6.476 26.416 39.661 1.00 178.07 249 LYS A CA 1
ATOM 1731 C C . LYS A 1 232 ? 6.716 25.995 38.209 1.00 178.95 249 LYS A C 1
ATOM 1732 O O . LYS A 1 232 ? 7.425 26.738 37.511 1.00 179.97 249 LYS A O 1
ATOM 1738 N N . LYS A 1 233 ? 6.170 24.855 37.777 1.00 181.60 250 LYS A N 1
ATOM 1739 C CA . LYS A 1 233 ? 6.388 24.418 36.371 1.00 181.69 250 LYS A CA 1
ATOM 1740 C C . LYS A 1 233 ? 5.615 25.358 35.436 1.00 175.95 250 LYS A C 1
ATOM 1741 O O . LYS A 1 233 ? 6.270 26.067 34.647 1.00 172.41 250 LYS A O 1
ATOM 1747 N N . ARG A 1 234 ? 4.281 25.363 35.545 1.00 174.51 251 ARG A N 1
ATOM 1748 C CA . ARG A 1 234 ? 3.393 26.220 34.711 1.00 170.37 251 ARG A CA 1
ATOM 1749 C C . ARG A 1 234 ? 3.782 27.696 34.869 1.00 164.81 251 ARG A C 1
ATOM 1750 O O . ARG A 1 234 ? 4.216 28.304 33.876 1.00 163.01 251 ARG A O 1
ATOM 1758 N N . LEU A 1 235 ? 3.642 28.224 36.090 1.00 161.89 252 LEU A N 1
ATOM 1759 C CA . LEU A 1 235 ? 3.942 29.643 36.436 1.00 159.31 252 LEU A CA 1
ATOM 1760 C C . LEU A 1 235 ? 5.293 30.103 35.870 1.00 156.92 252 LEU A C 1
ATOM 1761 O O . LEU A 1 235 ? 5.341 31.237 35.358 1.00 153.15 252 LEU A O 1
ATOM 1766 N N . LYS A 1 236 ? 6.343 29.278 35.959 1.00 158.49 253 LYS A N 1
ATOM 1767 C CA . LYS A 1 236 ? 7.681 29.687 35.442 1.00 158.17 253 LYS A CA 1
ATOM 1768 C C . LYS A 1 236 ? 7.624 29.920 33.926 1.00 153.04 253 LYS A C 1
ATOM 1769 O O . LYS A 1 236 ? 7.977 31.033 33.494 1.00 151.65 253 LYS A O 1
ATOM 1775 N N . GLU A 1 237 ? 7.185 28.917 33.159 1.00 151.58 254 GLU A N 1
ATOM 1776 C CA . GLU A 1 237 ? 7.114 29.035 31.673 1.00 147.34 254 GLU A CA 1
ATOM 1777 C C . GLU A 1 237 ? 6.107 30.122 31.258 1.00 143.27 254 GLU A C 1
ATOM 1778 O O . GLU A 1 237 ? 6.189 30.574 30.097 1.00 143.16 254 GLU A O 1
ATOM 1784 N N . ILE A 1 238 ? 5.221 30.551 32.166 1.00 140.79 255 ILE A N 1
ATOM 1785 C CA . ILE A 1 238 ? 4.227 31.623 31.844 1.00 138.61 255 ILE A CA 1
ATOM 1786 C C . ILE A 1 238 ? 4.928 32.988 31.932 1.00 138.11 255 ILE A C 1
ATOM 1787 O O . ILE A 1 238 ? 4.639 33.842 31.073 1.00 135.51 255 ILE A O 1
ATOM 1792 N N . ILE A 1 239 ? 5.802 33.187 32.929 1.00 141.29 256 ILE A N 1
ATOM 1793 C CA . ILE A 1 239 ? 6.546 34.478 33.087 1.00 142.70 256 ILE A CA 1
ATOM 1794 C C . ILE A 1 239 ? 7.470 34.664 31.877 1.00 142.65 256 ILE A C 1
ATOM 1795 O O . ILE A 1 239 ? 7.710 35.825 31.494 1.00 141.85 256 ILE A O 1
ATOM 1800 N N . VAL A 1 240 ? 7.980 33.562 31.316 1.00 144.12 257 VAL A N 1
ATOM 1801 C CA . VAL A 1 240 ? 8.879 33.556 30.124 1.00 144.46 257 VAL A CA 1
ATOM 1802 C C . VAL A 1 240 ? 8.004 33.841 28.903 1.00 144.18 257 VAL A C 1
ATOM 1803 O O . VAL A 1 240 ? 8.407 34.662 28.059 1.00 143.87 257 VAL A O 1
ATOM 1807 N N . SER A 1 241 ? 6.842 33.181 28.845 1.00 146.43 258 SER A N 1
ATOM 1808 C CA . SER A 1 241 ? 5.867 33.338 27.733 1.00 147.50 258 SER A CA 1
ATOM 1809 C C . SER A 1 241 ? 5.455 34.812 27.596 1.00 146.76 258 SER A C 1
ATOM 1810 O O . SER A 1 241 ? 5.251 35.258 26.449 1.00 143.46 258 SER A O 1
ATOM 1813 N N . GLN A 1 242 ? 5.348 35.533 28.721 1.00 146.85 259 GLN A N 1
ATOM 1814 C CA . GLN A 1 242 ? 4.956 36.972 28.709 1.00 146.97 259 GLN A CA 1
ATOM 1815 C C . GLN A 1 242 ? 6.165 37.835 28.336 1.00 144.98 259 GLN A C 1
ATOM 1816 O O . GLN A 1 242 ? 6.018 38.692 27.442 1.00 147.85 259 GLN A O 1
ATOM 1822 N N . LYS A 1 243 ? 7.300 37.627 29.009 1.00 142.67 260 LYS A N 1
ATOM 1823 C CA . LYS A 1 243 ? 8.537 38.407 28.725 1.00 142.24 260 LYS A CA 1
ATOM 1824 C C . LYS A 1 243 ? 8.918 38.248 27.252 1.00 138.57 260 LYS A C 1
ATOM 1825 O O . LYS A 1 243 ? 9.295 39.258 26.624 1.00 137.11 260 LYS A O 1
ATOM 1831 N N . LEU A 1 244 ? 8.803 37.023 26.735 1.00 136.39 261 LEU A N 1
ATOM 1832 C CA . LEU A 1 244 ? 9.151 36.719 25.324 1.00 135.80 261 LEU A CA 1
ATOM 1833 C C . LEU A 1 244 ? 8.225 37.492 24.376 1.00 137.06 261 LEU A C 1
ATOM 1834 O O . LEU A 1 244 ? 8.666 37.798 23.256 1.00 137.26 261 LEU A O 1
ATOM 1839 N N . ASN A 1 245 ? 7.014 37.830 24.837 1.00 138.84 262 ASN A N 1
ATOM 1840 C CA . ASN A 1 245 ? 6.009 38.571 24.025 1.00 140.34 262 ASN A CA 1
ATOM 1841 C C . ASN A 1 245 ? 5.996 40.061 24.394 1.00 140.63 262 ASN A C 1
ATOM 1842 O O . ASN A 1 245 ? 4.995 40.728 24.068 1.00 144.26 262 ASN A O 1
ATOM 1847 N N . ASP A 1 246 ? 7.058 40.570 25.026 1.00 140.18 263 ASP A N 1
ATOM 1848 C CA . ASP A 1 246 ? 7.099 42.007 25.420 1.00 142.14 263 ASP A CA 1
ATOM 1849 C C . ASP A 1 246 ? 8.240 42.717 24.680 1.00 142.41 263 ASP A C 1
ATOM 1850 O O . ASP A 1 246 ? 9.419 42.407 24.966 1.00 143.88 263 ASP A O 1
ATOM 1855 N N . SER A 1 247 ? 7.886 43.650 23.789 1.00 142.55 264 SER A N 1
ATOM 1856 C CA . SER A 1 247 ? 8.865 44.436 22.991 1.00 142.42 264 SER A CA 1
ATOM 1857 C C . SER A 1 247 ? 9.920 45.066 23.910 1.00 143.20 264 SER A C 1
ATOM 1858 O O . SER A 1 247 ? 11.118 44.728 23.769 1.00 139.78 264 SER A O 1
ATOM 1861 N N . ASN A 1 248 ? 9.477 45.939 24.823 1.00 146.52 265 ASN A N 1
ATOM 1862 C CA . ASN A 1 248 ? 10.370 46.641 25.786 1.00 146.75 265 ASN A CA 1
ATOM 1863 C C . ASN A 1 248 ? 11.395 45.662 26.368 1.00 143.56 265 ASN A C 1
ATOM 1864 O O . ASN A 1 248 ? 12.560 46.079 26.547 1.00 144.71 265 ASN A O 1
ATOM 1869 N N . PHE A 1 249 ? 10.987 44.417 26.643 1.00 140.15 266 PHE A N 1
ATOM 1870 C CA . PHE A 1 249 ? 11.940 43.431 27.219 1.00 138.38 266 PHE A CA 1
ATOM 1871 C C . PHE A 1 249 ? 12.863 42.908 26.111 1.00 138.07 266 PHE A C 1
ATOM 1872 O O . PHE A 1 249 ? 14.060 42.672 26.414 1.00 133.17 266 PHE A O 1
ATOM 1880 N N . ARG A 1 250 ? 12.330 42.729 24.888 1.00 138.79 267 ARG A N 1
ATOM 1881 C CA . ARG A 1 250 ? 13.151 42.242 23.741 1.00 137.09 267 ARG A CA 1
ATOM 1882 C C . ARG A 1 250 ? 14.149 43.333 23.348 1.00 137.22 267 ARG A C 1
ATOM 1883 O O . ARG A 1 250 ? 15.308 42.988 23.058 1.00 136.38 267 ARG A O 1
ATOM 1891 N N . ASN A 1 251 ? 13.709 44.594 23.318 1.00 138.67 268 ASN A N 1
ATOM 1892 C CA . ASN A 1 251 ? 14.639 45.700 22.972 1.00 141.55 268 ASN A CA 1
ATOM 1893 C C . ASN A 1 251 ? 15.749 45.726 24.028 1.00 144.27 268 ASN A C 1
ATOM 1894 O O . ASN A 1 251 ? 16.910 46.000 23.667 1.00 144.98 268 ASN A O 1
ATOM 1899 N N . ALA A 1 252 ? 15.386 45.407 25.277 1.00 146.12 269 ALA A N 1
ATOM 1900 C CA . ALA A 1 252 ? 16.318 45.396 26.428 1.00 148.56 269 ALA A CA 1
ATOM 1901 C C . ALA A 1 252 ? 17.354 44.271 26.303 1.00 146.67 269 ALA A C 1
ATOM 1902 O O . ALA A 1 252 ? 18.553 44.573 26.479 1.00 146.95 269 ALA A O 1
ATOM 1904 N N . VAL A 1 253 ? 16.925 43.030 26.030 1.00 142.83 270 VAL A N 1
ATOM 1905 C CA . VAL A 1 253 ? 17.913 41.911 25.912 1.00 141.55 270 VAL A CA 1
ATOM 1906 C C . VAL A 1 253 ? 18.861 42.233 24.755 1.00 140.90 270 VAL A C 1
ATOM 1907 O O . VAL A 1 253 ? 20.012 41.764 24.792 1.00 142.41 270 VAL A O 1
ATOM 1911 N N . ILE A 1 254 ? 18.378 42.986 23.762 1.00 141.37 271 ILE A N 1
ATOM 1912 C CA . ILE A 1 254 ? 19.222 43.380 22.596 1.00 143.51 271 ILE A CA 1
ATOM 1913 C C . ILE A 1 254 ? 20.145 44.498 23.088 1.00 148.61 271 ILE A C 1
ATOM 1914 O O . ILE A 1 254 ? 21.329 44.494 22.715 1.00 153.73 271 ILE A O 1
ATOM 1919 N N . GLY A 1 255 ? 19.619 45.391 23.933 1.00 152.77 272 GLY A N 1
ATOM 1920 C CA . GLY A 1 255 ? 20.427 46.495 24.488 1.00 155.32 272 GLY A CA 1
ATOM 1921 C C . GLY A 1 255 ? 21.558 45.953 25.344 1.00 155.18 272 GLY A C 1
ATOM 1922 O O . GLY A 1 255 ? 22.571 46.658 25.497 1.00 158.96 272 GLY A O 1
ATOM 1923 N N . LYS A 1 256 ? 21.384 44.731 25.865 1.00 153.54 273 LYS A N 1
ATOM 1924 C CA . LYS A 1 256 ? 22.394 44.049 26.720 1.00 156.16 273 LYS A CA 1
ATOM 1925 C C . LYS A 1 256 ? 23.468 43.413 25.830 1.00 153.22 273 LYS A C 1
ATOM 1926 O O . LYS A 1 256 ? 24.643 43.805 25.961 1.00 155.19 273 LYS A O 1
ATOM 1932 N N . ALA A 1 257 ? 23.069 42.474 24.964 1.00 149.04 274 ALA A N 1
ATOM 1933 C CA . ALA A 1 257 ? 24.001 41.779 24.042 1.00 147.63 274 ALA A CA 1
ATOM 1934 C C . ALA A 1 257 ? 24.877 42.804 23.311 1.00 146.83 274 ALA A C 1
ATOM 1935 O O . ALA A 1 257 ? 26.081 42.537 23.141 1.00 147.08 274 ALA A O 1
ATOM 1937 N N . PHE A 1 258 ? 24.278 43.920 22.881 1.00 145.89 275 PHE A N 1
ATOM 1938 C CA . PHE A 1 258 ? 25.008 45.008 22.173 1.00 148.58 275 PHE A CA 1
ATOM 1939 C C . PHE A 1 258 ? 26.055 45.631 23.100 1.00 154.80 275 PHE A C 1
ATOM 1940 O O . PHE A 1 258 ? 27.137 46.003 22.601 1.00 157.56 275 PHE A O 1
ATOM 1948 N N . LYS A 1 259 ? 25.753 45.734 24.399 1.00 158.03 276 LYS A N 1
ATOM 1949 C CA . LYS A 1 259 ? 26.738 46.328 25.339 1.00 161.52 276 LYS A CA 1
ATOM 1950 C C . LYS A 1 259 ? 27.794 45.255 25.639 1.00 161.62 276 LYS A C 1
ATOM 1951 O O . LYS A 1 259 ? 28.986 45.602 25.662 1.00 165.18 276 LYS A O 1
ATOM 1957 N N . LYS A 1 260 ? 27.362 43.999 25.830 1.00 159.17 277 LYS A N 1
ATOM 1958 C CA . LYS A 1 260 ? 28.283 42.858 26.112 1.00 160.72 277 LYS A CA 1
ATOM 1959 C C . LYS A 1 260 ? 29.273 42.692 24.955 1.00 157.49 277 LYS A C 1
ATOM 1960 O O . LYS A 1 260 ? 30.338 42.088 25.177 1.00 160.70 277 LYS A O 1
ATOM 1966 N N . ALA A 1 261 ? 28.896 43.164 23.762 1.00 152.64 278 ALA A N 1
ATOM 1967 C CA . ALA A 1 261 ? 29.755 43.084 22.557 1.00 150.71 278 ALA A CA 1
ATOM 1968 C C . ALA A 1 261 ? 30.435 44.443 22.347 1.00 150.76 278 ALA A C 1
ATOM 1969 O O . ALA A 1 261 ? 31.109 44.620 21.312 1.00 150.09 278 ALA A O 1
ATOM 1971 N N . ASN A 1 262 ? 30.242 45.360 23.303 1.00 151.95 279 ASN A N 1
ATOM 1972 C CA . ASN A 1 262 ? 30.834 46.724 23.268 1.00 155.08 279 ASN A CA 1
ATOM 1973 C C . ASN A 1 262 ? 30.559 47.330 21.886 1.00 150.76 279 ASN A C 1
ATOM 1974 O O . ASN A 1 262 ? 31.485 47.919 21.293 1.00 151.02 279 ASN A O 1
ATOM 1979 N N . VAL A 1 263 ? 29.328 47.164 21.392 1.00 147.52 280 VAL A N 1
ATOM 1980 C CA . VAL A 1 263 ? 28.930 47.705 20.058 1.00 145.88 280 VAL A CA 1
ATOM 1981 C C . VAL A 1 263 ? 28.988 49.233 20.123 1.00 148.74 280 VAL A C 1
ATOM 1982 O O . VAL A 1 263 ? 28.479 49.805 21.111 1.00 149.65 280 VAL A O 1
ATOM 1986 N N . LYS A 1 264 ? 29.598 49.857 19.112 1.00 149.47 281 LYS A N 1
ATOM 1987 C CA . LYS A 1 264 ? 29.700 51.338 19.087 1.00 153.04 281 LYS A CA 1
ATOM 1988 C C . LYS A 1 264 ? 29.827 51.779 17.625 1.00 151.76 281 LYS A C 1
ATOM 1989 O O . LYS A 1 264 ? 30.802 51.386 16.954 1.00 150.25 281 LYS A O 1
ATOM 1995 N N . ILE A 1 265 ? 28.839 52.550 17.171 1.00 152.13 282 ILE A N 1
ATOM 1996 C CA . ILE A 1 265 ? 28.745 53.066 15.775 1.00 150.99 282 ILE A CA 1
ATOM 1997 C C . ILE A 1 265 ? 29.789 54.164 15.555 1.00 153.03 282 ILE A C 1
ATOM 1998 O O . ILE A 1 265 ? 29.989 54.983 16.469 1.00 157.63 282 ILE A O 1
ATOM 2003 N N . LYS A 1 266 ? 30.415 54.167 14.373 1.00 150.93 283 LYS A N 1
ATOM 2004 C CA . LYS A 1 266 ? 31.458 55.162 14.008 1.00 154.13 283 LYS A CA 1
ATOM 2005 C C . LYS A 1 266 ? 30.838 56.245 13.114 1.00 154.93 283 LYS A C 1
ATOM 2006 O O . LYS A 1 266 ? 30.845 57.420 13.535 1.00 160.58 283 LYS A O 1
ATOM 2012 N N . ASP A 1 267 ? 30.316 55.861 11.940 1.00 149.83 284 ASP A N 1
ATOM 2013 C CA . ASP A 1 267 ? 29.698 56.828 10.990 1.00 150.92 284 ASP A CA 1
ATOM 2014 C C . ASP A 1 267 ? 28.433 57.428 11.620 1.00 153.38 284 ASP A C 1
ATOM 2015 O O . ASP A 1 267 ? 27.534 56.651 11.998 1.00 149.72 284 ASP A O 1
ATOM 2020 N N . LYS A 1 268 ? 28.381 58.765 11.690 1.00 159.52 285 LYS A N 1
ATOM 2021 C CA . LYS A 1 268 ? 27.258 59.550 12.279 1.00 164.21 285 LYS A CA 1
ATOM 2022 C C . LYS A 1 268 ? 25.907 59.133 11.682 1.00 163.09 285 LYS A C 1
ATOM 2023 O O . LYS A 1 268 ? 24.976 58.881 12.468 1.00 163.15 285 LYS A O 1
ATOM 2029 N N . ALA A 1 269 ? 25.811 59.080 10.350 1.00 162.77 286 ALA A N 1
ATOM 2030 C CA . ALA A 1 269 ? 24.566 58.709 9.632 1.00 161.93 286 ALA A CA 1
ATOM 2031 C C . ALA A 1 269 ? 23.714 57.727 10.447 1.00 158.77 286 ALA A C 1
ATOM 2032 O O . ALA A 1 269 ? 22.513 58.003 10.637 1.00 161.87 286 ALA A O 1
ATOM 2034 N N . PHE A 1 270 ? 24.321 56.639 10.927 1.00 154.10 287 PHE A N 1
ATOM 2035 C CA . PHE A 1 270 ? 23.598 55.598 11.703 1.00 151.43 287 PHE A CA 1
ATOM 2036 C C . PHE A 1 270 ? 23.738 55.802 13.218 1.00 153.65 287 PHE A C 1
ATOM 2037 O O . PHE A 1 270 ? 23.701 54.793 13.948 1.00 150.82 287 PHE A O 1
ATOM 2045 N N . SER A 1 271 ? 23.850 57.048 13.685 1.00 158.98 288 SER A N 1
ATOM 2046 C CA . SER A 1 271 ? 23.998 57.296 15.145 1.00 160.84 288 SER A CA 1
ATOM 2047 C C . SER A 1 271 ? 22.713 56.931 15.901 1.00 160.99 288 SER A C 1
ATOM 2048 O O . SER A 1 271 ? 22.820 56.242 16.935 1.00 159.86 288 SER A O 1
ATOM 2051 N N . GLU A 1 272 ? 21.548 57.335 15.378 1.00 163.06 289 GLU A N 1
ATOM 2052 C CA . GLU A 1 272 ? 20.242 57.070 16.049 1.00 163.07 289 GLU A CA 1
ATOM 2053 C C . GLU A 1 272 ? 19.748 55.627 15.840 1.00 156.92 289 GLU A C 1
ATOM 2054 O O . GLU A 1 272 ? 18.538 55.405 16.036 1.00 156.23 289 GLU A O 1
ATOM 2060 N N . ILE A 1 273 ? 20.624 54.681 15.477 1.00 153.24 290 ILE A N 1
ATOM 2061 C CA . ILE A 1 273 ? 20.165 53.267 15.300 1.00 150.21 290 ILE A CA 1
ATOM 2062 C C . ILE A 1 273 ? 19.874 52.651 16.670 1.00 150.01 290 ILE A C 1
ATOM 2063 O O . ILE A 1 273 ? 18.827 51.989 16.814 1.00 147.25 290 ILE A O 1
ATOM 2068 N N . LEU A 1 274 ? 20.775 52.866 17.630 1.00 153.61 291 LEU A N 1
ATOM 2069 C CA . LEU A 1 274 ? 20.627 52.289 18.991 1.00 154.13 291 LEU A CA 1
ATOM 2070 C C . LEU A 1 274 ? 19.884 53.264 19.913 1.00 159.66 291 LEU A C 1
ATOM 2071 O O . LEU A 1 274 ? 20.219 53.312 21.110 1.00 163.69 291 LEU A O 1
ATOM 2076 N N . SER A 1 275 ? 18.901 53.994 19.372 1.00 163.94 292 SER A N 1
ATOM 2077 C CA . SER A 1 275 ? 18.093 54.956 20.169 1.00 170.55 292 SER A CA 1
ATOM 2078 C C . SER A 1 275 ? 17.010 54.188 20.940 1.00 170.36 292 SER A C 1
ATOM 2079 O O . SER A 1 275 ? 16.206 54.839 21.639 1.00 176.08 292 SER A O 1
ATOM 2082 N N . GLN A 1 276 ? 17.002 52.855 20.806 1.00 165.69 293 GLN A N 1
ATOM 2083 C CA . GLN A 1 276 ? 16.023 51.964 21.485 1.00 165.09 293 GLN A CA 1
ATOM 2084 C C . GLN A 1 276 ? 16.770 50.796 22.137 1.00 161.54 293 GLN A C 1
ATOM 2085 O O . GLN A 1 276 ? 16.100 49.828 22.548 1.00 158.18 293 GLN A O 1
ATOM 2091 N N . TYR A 1 277 ? 18.101 50.885 22.226 1.00 162.54 294 TYR A N 1
ATOM 2092 C CA . TYR A 1 277 ? 18.908 49.785 22.818 1.00 161.82 294 TYR A CA 1
ATOM 2093 C C . TYR A 1 277 ? 19.907 50.346 23.841 1.00 167.75 294 TYR A C 1
ATOM 2094 O O . TYR A 1 277 ? 19.814 51.500 24.274 1.00 173.69 294 TYR A O 1
ATOM 2104 N N . SER B 1 12 ? 36.553 53.907 6.413 1.00 194.13 29 SER B N 1
ATOM 2105 C CA . SER B 1 12 ? 36.045 52.781 5.573 1.00 187.48 29 SER B CA 1
ATOM 2106 C C . SER B 1 12 ? 35.190 51.817 6.410 1.00 181.24 29 SER B C 1
ATOM 2107 O O . SER B 1 12 ? 34.631 50.876 5.816 1.00 188.37 29 SER B O 1
ATOM 2110 N N . LYS B 1 13 ? 35.095 52.039 7.729 1.00 172.37 30 LYS B N 1
ATOM 2111 C CA . LYS B 1 13 ? 34.293 51.161 8.630 1.00 164.84 30 LYS B CA 1
ATOM 2112 C C . LYS B 1 13 ? 33.038 51.910 9.101 1.00 157.50 30 LYS B C 1
ATOM 2113 O O . LYS B 1 13 ? 33.106 53.146 9.244 1.00 155.45 30 LYS B O 1
ATOM 2119 N N . ILE B 1 14 ? 31.945 51.174 9.335 1.00 154.71 31 ILE B N 1
ATOM 2120 C CA . ILE B 1 14 ? 30.645 51.757 9.792 1.00 154.73 31 ILE B CA 1
ATOM 2121 C C . ILE B 1 14 ? 30.554 51.664 11.320 1.00 158.23 31 ILE B C 1
ATOM 2122 O O . ILE B 1 14 ? 30.493 52.727 11.968 1.00 162.65 31 ILE B O 1
ATOM 2127 N N . ALA B 1 15 ? 30.518 50.441 11.862 1.00 160.00 32 ALA B N 1
ATOM 2128 C CA . ALA B 1 15 ? 30.426 50.215 13.326 1.00 159.59 32 ALA B CA 1
ATOM 2129 C C . ALA B 1 15 ? 31.454 49.164 13.759 1.00 158.28 32 ALA B C 1
ATOM 2130 O O . ALA B 1 15 ? 31.853 48.341 12.910 1.00 159.42 32 ALA B O 1
ATOM 2132 N N . THR B 1 16 ? 31.853 49.195 15.036 1.00 158.68 33 THR B N 1
ATOM 2133 C CA . THR B 1 16 ? 32.851 48.231 15.578 1.00 158.84 33 THR B CA 1
ATOM 2134 C C . THR B 1 16 ? 32.261 47.468 16.759 1.00 158.00 33 THR B C 1
ATOM 2135 O O . THR B 1 16 ? 31.250 47.869 17.335 1.00 155.38 33 THR B O 1
ATOM 2147 N N . LYS B 1 18 ? 33.507 43.734 19.559 1.00 166.43 35 LYS B N 1
ATOM 2148 C CA . LYS B 1 18 ? 34.584 42.889 20.047 1.00 169.67 35 LYS B CA 1
ATOM 2149 C C . LYS B 1 18 ? 34.926 41.788 19.033 1.00 167.52 35 LYS B C 1
ATOM 2150 O O . LYS B 1 18 ? 34.089 40.892 18.825 1.00 164.03 35 LYS B O 1
ATOM 2156 N N . GLY B 1 19 ? 36.121 41.881 18.435 1.00 171.19 36 GLY B N 1
ATOM 2157 C CA . GLY B 1 19 ? 36.653 40.909 17.456 1.00 172.53 36 GLY B CA 1
ATOM 2158 C C . GLY B 1 19 ? 35.846 40.789 16.175 1.00 165.70 36 GLY B C 1
ATOM 2159 O O . GLY B 1 19 ? 35.759 39.661 15.654 1.00 162.83 36 GLY B O 1
ATOM 2160 N N . ASP B 1 20 ? 35.306 41.898 15.661 1.00 164.23 37 ASP B N 1
ATOM 2161 C CA . ASP B 1 20 ? 34.512 41.852 14.401 1.00 165.40 37 ASP B CA 1
ATOM 2162 C C . ASP B 1 20 ? 34.240 43.304 13.983 1.00 161.74 37 ASP B C 1
ATOM 2163 O O . ASP B 1 20 ? 34.251 44.176 14.876 1.00 162.24 37 ASP B O 1
ATOM 2168 N N . THR B 1 21 ? 34.026 43.562 12.687 1.00 158.93 38 THR B N 1
ATOM 2169 C CA . THR B 1 21 ? 33.777 44.959 12.233 1.00 155.99 38 THR B CA 1
ATOM 2170 C C . THR B 1 21 ? 32.867 44.995 10.999 1.00 150.21 38 THR B C 1
ATOM 2171 O O . THR B 1 21 ? 32.984 44.096 10.142 1.00 147.83 38 THR B O 1
ATOM 2175 N N . ILE B 1 22 ? 32.006 46.018 10.929 1.00 147.64 39 ILE B N 1
ATOM 2176 C CA . ILE B 1 22 ? 31.050 46.232 9.799 1.00 149.47 39 ILE B CA 1
ATOM 2177 C C . ILE B 1 22 ? 31.615 47.338 8.902 1.00 155.25 39 ILE B C 1
ATOM 2178 O O . ILE B 1 22 ? 31.404 48.525 9.221 1.00 153.79 39 ILE B O 1
ATOM 2183 N N . THR B 1 23 ? 32.306 46.948 7.826 1.00 163.72 40 THR B N 1
ATOM 2184 C CA . THR B 1 23 ? 32.910 47.921 6.876 1.00 165.77 40 THR B CA 1
ATOM 2185 C C . THR B 1 23 ? 31.896 48.257 5.776 1.00 161.90 40 THR B C 1
ATOM 2186 O O . THR B 1 23 ? 30.880 47.537 5.669 1.00 160.23 40 THR B O 1
ATOM 2190 N N . VAL B 1 24 ? 32.166 49.321 5.009 1.00 156.38 41 VAL B N 1
ATOM 2191 C CA . VAL B 1 24 ? 31.271 49.758 3.895 1.00 148.12 41 VAL B CA 1
ATOM 2192 C C 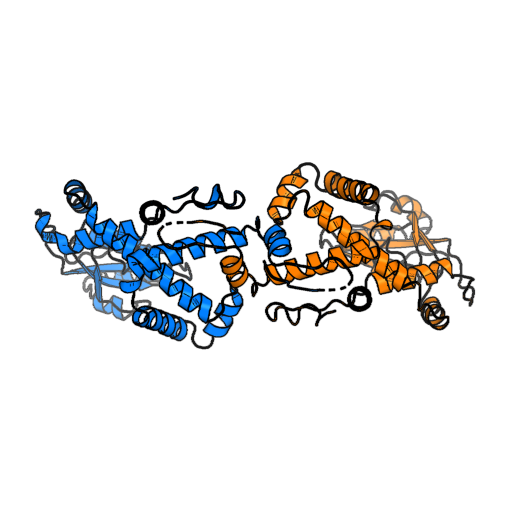. VAL B 1 24 ? 31.147 48.600 2.898 1.00 150.91 41 VAL B C 1
ATOM 2193 O O . VAL B 1 24 ? 30.116 48.528 2.204 1.00 150.07 41 VAL B O 1
ATOM 2197 N N . ALA B 1 25 ? 32.164 47.730 2.845 1.00 154.89 42 ALA B N 1
ATOM 2198 C CA . ALA B 1 25 ? 32.163 46.562 1.933 1.00 156.89 42 ALA B CA 1
ATOM 2199 C C . ALA B 1 25 ? 31.049 45.594 2.350 1.00 157.01 42 ALA B C 1
ATOM 2200 O O . ALA B 1 25 ? 30.252 45.200 1.476 1.00 154.12 42 ALA B O 1
ATOM 2202 N N . ASP B 1 26 ? 31.003 45.237 3.640 1.00 159.04 43 ASP B N 1
ATOM 2203 C CA . ASP B 1 26 ? 29.971 44.308 4.179 1.00 159.55 43 ASP B CA 1
ATOM 2204 C C . ASP B 1 26 ? 28.579 44.862 3.847 1.00 152.65 43 ASP B C 1
ATOM 2205 O O . ASP B 1 26 ? 27.722 44.075 3.396 1.00 151.76 43 ASP B O 1
ATOM 2210 N N . PHE B 1 27 ? 28.386 46.168 4.070 1.00 147.40 44 PHE B N 1
ATOM 2211 C CA . PHE B 1 27 ? 27.112 46.892 3.808 1.00 138.98 44 PHE B CA 1
ATOM 2212 C C . PHE B 1 27 ? 26.751 46.821 2.319 1.00 141.59 44 PHE B C 1
ATOM 2213 O O . PHE B 1 27 ? 25.609 46.446 1.998 1.00 144.10 44 PHE B O 1
ATOM 2221 N N . TYR B 1 28 ? 27.693 47.184 1.444 1.00 144.70 45 TYR B N 1
ATOM 2222 C CA . TYR B 1 28 ? 27.466 47.151 -0.027 1.00 144.40 45 TYR B CA 1
ATOM 2223 C C . TYR B 1 28 ? 27.041 45.737 -0.449 1.00 148.20 45 TYR B C 1
ATOM 2224 O O . TYR B 1 28 ? 26.107 45.615 -1.260 1.00 151.97 45 TYR B O 1
ATOM 2233 N N . ASN B 1 29 ? 27.703 44.708 0.095 1.00 150.24 46 ASN B N 1
ATOM 2234 C CA . ASN B 1 29 ? 27.393 43.284 -0.214 1.00 150.19 46 ASN B CA 1
ATOM 2235 C C . ASN B 1 29 ? 26.040 42.894 0.400 1.00 148.80 46 ASN B C 1
ATOM 2236 O O . ASN B 1 29 ? 25.600 41.751 0.166 1.00 154.78 46 ASN B O 1
ATOM 2241 N N . GLU B 1 30 ? 25.411 43.811 1.143 1.00 145.25 47 GLU B N 1
ATOM 2242 C CA . GLU B 1 30 ? 24.105 43.542 1.807 1.00 146.47 47 GLU B CA 1
ATOM 2243 C C . GLU B 1 30 ? 22.949 44.180 1.025 1.00 145.91 47 GLU B C 1
ATOM 2244 O O . GLU B 1 30 ? 21.917 43.499 0.852 1.00 149.82 47 GLU B O 1
ATOM 2250 N N . VAL B 1 31 ? 23.129 45.420 0.551 1.00 143.62 48 VAL B N 1
ATOM 2251 C CA . VAL B 1 31 ? 22.052 46.158 -0.181 1.00 141.15 48 VAL B CA 1
ATOM 2252 C C . VAL B 1 31 ? 22.364 46.370 -1.674 1.00 140.24 48 VAL B C 1
ATOM 2253 O O . VAL B 1 31 ? 21.613 47.140 -2.296 1.00 143.52 48 VAL B O 1
ATOM 2257 N N . LYS B 1 32 ? 23.380 45.721 -2.253 1.00 141.48 49 LYS B N 1
ATOM 2258 C CA . LYS B 1 32 ? 23.655 45.971 -3.699 1.00 145.92 49 LYS B CA 1
ATOM 2259 C C . LYS B 1 32 ? 22.554 45.351 -4.575 1.00 144.67 49 LYS B C 1
ATOM 2260 O O . LYS B 1 32 ? 22.096 46.039 -5.508 1.00 137.63 49 LYS B O 1
ATOM 2266 N N . ASN B 1 33 ? 22.131 44.118 -4.272 1.00 146.47 50 ASN B N 1
ATOM 2267 C CA . ASN B 1 33 ? 21.077 43.416 -5.058 1.00 152.76 50 ASN B CA 1
ATOM 2268 C C . ASN B 1 33 ? 19.683 43.972 -4.721 1.00 153.58 50 ASN B C 1
ATOM 2269 O O . ASN B 1 33 ? 18.689 43.396 -5.215 1.00 152.20 50 ASN B O 1
ATOM 2274 N N . SER B 1 34 ? 19.608 45.046 -3.925 1.00 156.42 51 SER B N 1
ATOM 2275 C CA . SER B 1 34 ? 18.304 45.654 -3.544 1.00 157.33 51 SER B CA 1
ATOM 2276 C C . SER B 1 34 ? 17.722 46.437 -4.725 1.00 151.69 51 SER B C 1
ATOM 2277 O O . SER B 1 34 ? 18.511 46.941 -5.542 1.00 154.07 51 SER B O 1
ATOM 2280 N N . THR B 1 35 ? 16.391 46.539 -4.792 1.00 148.31 52 THR B N 1
ATOM 2281 C CA . THR B 1 35 ? 15.702 47.281 -5.883 1.00 145.04 52 THR B CA 1
ATOM 2282 C C . THR B 1 35 ? 15.970 48.784 -5.728 1.00 144.61 52 THR B C 1
ATOM 2283 O O . THR B 1 35 ? 16.204 49.449 -6.757 1.00 143.38 52 THR B O 1
ATOM 2287 N N . ALA B 1 36 ? 15.932 49.290 -4.489 1.00 144.91 53 ALA B N 1
ATOM 2288 C CA . ALA B 1 36 ? 16.178 50.724 -4.203 1.00 138.04 53 ALA B CA 1
ATOM 2289 C C . ALA B 1 36 ? 17.615 51.093 -4.593 1.00 138.63 53 ALA B C 1
ATOM 2290 O O . ALA B 1 36 ? 17.826 52.219 -5.090 1.00 136.98 53 ALA B O 1
ATOM 2292 N N . SER B 1 37 ? 18.562 50.175 -4.364 1.00 142.54 54 SER B N 1
ATOM 2293 C CA . SER B 1 37 ? 19.992 50.407 -4.699 1.00 139.91 54 SER B CA 1
ATOM 2294 C C . SER B 1 37 ? 20.172 50.504 -6.218 1.00 139.34 54 SER B C 1
ATOM 2295 O O . SER B 1 37 ? 21.014 51.311 -6.651 1.00 139.27 54 SER B O 1
ATOM 2298 N N . LYS B 1 38 ? 19.412 49.713 -6.986 1.00 139.40 55 LYS B N 1
ATOM 2299 C CA . LYS B 1 38 ? 19.508 49.735 -8.473 1.00 141.21 55 LYS B CA 1
ATOM 2300 C C . LYS B 1 38 ? 19.162 51.143 -8.971 1.00 139.47 55 LYS B C 1
ATOM 2301 O O . LYS B 1 38 ? 19.814 51.606 -9.929 1.00 140.82 55 LYS B O 1
ATOM 2307 N N . GLN B 1 39 ? 18.189 51.797 -8.327 1.00 136.14 56 GLN B N 1
ATOM 2308 C CA . GLN B 1 39 ? 17.774 53.175 -8.711 1.00 134.85 56 GLN B CA 1
ATOM 2309 C C . GLN B 1 39 ? 18.909 54.139 -8.345 1.00 131.52 56 GLN B C 1
ATOM 2310 O O . GLN B 1 39 ? 19.213 55.034 -9.160 1.00 126.27 56 GLN B O 1
ATOM 2316 N N . ALA B 1 40 ? 19.518 53.937 -7.169 1.00 131.07 57 ALA B N 1
ATOM 2317 C CA . ALA B 1 40 ? 20.632 54.790 -6.684 1.00 129.49 57 ALA B CA 1
ATOM 2318 C C . ALA B 1 40 ? 21.780 54.786 -7.702 1.00 129.00 57 ALA B C 1
ATOM 2319 O O . ALA B 1 40 ? 22.266 55.881 -8.044 1.00 123.97 57 ALA B O 1
ATOM 2321 N N . VAL B 1 41 ? 22.202 53.598 -8.151 1.00 132.72 58 VAL B N 1
ATOM 2322 C CA . VAL B 1 41 ? 23.309 53.489 -9.148 1.00 136.47 58 VAL B CA 1
ATOM 2323 C C . VAL B 1 41 ? 22.896 54.261 -10.404 1.00 140.32 58 VAL B C 1
ATOM 2324 O O . VAL B 1 41 ? 23.671 55.131 -10.847 1.00 148.52 58 VAL B O 1
ATOM 2328 N N . LEU B 1 42 ? 21.701 53.964 -10.922 1.00 137.59 59 LEU B N 1
ATOM 2329 C CA . LEU B 1 42 ? 21.161 54.616 -12.146 1.00 137.34 59 LEU B CA 1
ATOM 2330 C C . LEU B 1 42 ? 21.122 56.140 -11.969 1.00 133.70 59 LEU B C 1
ATOM 2331 O O . LEU B 1 42 ? 21.739 56.832 -12.795 1.00 138.70 59 LEU B O 1
ATOM 2336 N N . SER B 1 43 ? 20.438 56.634 -10.929 1.00 130.44 60 SER B N 1
ATOM 2337 C CA . SER B 1 43 ? 20.326 58.098 -10.670 1.00 134.48 60 SER B CA 1
ATOM 2338 C C . SER B 1 43 ? 21.706 58.768 -10.741 1.00 137.31 60 SER B C 1
ATOM 2339 O O . SER B 1 43 ? 21.811 59.817 -11.409 1.00 139.50 60 SER B O 1
ATOM 2342 N N . LEU B 1 44 ? 22.708 58.195 -10.060 1.00 137.89 61 LEU B N 1
ATOM 2343 C CA . LEU B 1 44 ? 24.097 58.739 -10.055 1.00 137.79 61 LEU B CA 1
ATOM 2344 C C . LEU B 1 44 ? 24.672 58.680 -11.470 1.00 139.00 61 LEU B C 1
ATOM 2345 O O . LEU B 1 44 ? 25.224 59.700 -11.937 1.00 142.04 61 LEU B O 1
ATOM 2350 N N . LEU B 1 45 ? 24.550 57.510 -12.099 1.00 136.56 62 LEU B N 1
ATOM 2351 C CA . LEU B 1 45 ? 25.055 57.267 -13.474 1.00 136.96 62 LEU B CA 1
ATOM 2352 C C . LEU B 1 45 ? 24.388 58.271 -14.424 1.00 135.95 62 LEU B C 1
ATOM 2353 O O . LEU B 1 45 ? 25.105 58.862 -15.249 1.00 136.06 62 LEU B O 1
ATOM 2358 N N . VAL B 1 46 ? 23.075 58.479 -14.268 1.00 130.79 63 VAL B N 1
ATOM 2359 C CA . VAL B 1 46 ? 22.285 59.432 -15.105 1.00 129.55 63 VAL B CA 1
ATOM 2360 C C . VAL B 1 46 ? 22.783 60.863 -14.862 1.00 130.61 63 VAL B C 1
ATOM 2361 O O . VAL B 1 46 ? 23.087 61.552 -15.849 1.00 134.01 63 VAL B O 1
ATOM 2365 N N . SER B 1 47 ? 22.851 61.284 -13.596 1.00 136.55 64 SER B N 1
ATOM 2366 C CA . SER B 1 47 ? 23.302 62.655 -13.230 1.00 143.04 64 SER B CA 1
ATOM 2367 C C . SER B 1 47 ? 24.675 62.969 -13.840 1.00 148.86 64 SER B C 1
ATOM 2368 O O . SER B 1 47 ? 24.730 63.824 -14.742 1.00 154.73 64 SER B O 1
ATOM 2371 N N . LYS B 1 48 ? 25.729 62.294 -13.368 1.00 152.25 65 LYS B N 1
ATOM 2372 C CA . LYS B 1 48 ? 27.120 62.513 -13.858 1.00 162.13 65 LYS B CA 1
ATOM 2373 C C . LYS B 1 48 ? 27.177 62.608 -15.393 1.00 168.60 65 LYS B C 1
ATOM 2374 O O . LYS B 1 48 ? 27.866 63.525 -15.888 1.00 177.12 65 LYS B O 1
ATOM 2380 N N . VAL B 1 49 ? 26.494 61.708 -16.114 1.00 163.69 66 VAL B N 1
ATOM 2381 C CA . VAL B 1 49 ? 26.500 61.720 -17.612 1.00 155.49 66 VAL B CA 1
ATOM 2382 C C . VAL B 1 49 ? 25.860 63.017 -18.128 1.00 152.77 66 VAL B C 1
ATOM 2383 O O . VAL B 1 49 ? 26.529 63.728 -18.901 1.00 154.93 66 VAL B O 1
ATOM 2387 N N . PHE B 1 50 ? 24.623 63.309 -17.716 1.00 148.51 67 PHE B N 1
ATOM 2388 C CA . PHE B 1 50 ? 23.910 64.538 -18.166 1.00 153.32 67 PHE B CA 1
ATOM 2389 C C . PHE B 1 50 ? 24.522 65.803 -17.543 1.00 158.29 67 PHE B C 1
ATOM 2390 O O . PHE B 1 50 ? 24.132 66.908 -17.971 1.00 164.19 67 PHE B O 1
ATOM 2398 N N . GLU B 1 51 ? 25.432 65.658 -16.572 1.00 160.22 68 GLU B N 1
ATOM 2399 C CA . GLU B 1 51 ? 26.089 66.841 -15.943 1.00 160.89 68 GLU B CA 1
ATOM 2400 C C . GLU B 1 51 ? 27.267 67.282 -16.817 1.00 169.42 68 GLU B C 1
ATOM 2401 O O . GLU B 1 51 ? 27.399 68.495 -17.065 1.00 176.56 68 GLU B O 1
ATOM 2407 N N . LYS B 1 52 ? 28.082 66.323 -17.263 1.00 175.12 69 LYS B N 1
ATOM 2408 C CA . LYS B 1 52 ? 29.268 66.607 -18.114 1.00 175.94 69 LYS B CA 1
ATOM 2409 C C . LYS B 1 52 ? 28.841 66.877 -19.564 1.00 175.85 69 LYS B C 1
ATOM 2410 O O . LYS B 1 52 ? 29.643 67.491 -20.295 1.00 184.77 69 LYS B O 1
ATOM 2416 N N . GLN B 1 53 ? 27.625 66.474 -19.956 1.00 171.00 70 GLN B N 1
ATOM 2417 C CA . GLN B 1 53 ? 27.158 66.683 -21.356 1.00 171.59 70 GLN B CA 1
ATOM 2418 C C . GLN B 1 53 ? 26.124 67.814 -21.462 1.00 166.57 70 GLN B C 1
ATOM 2419 O O . GLN B 1 53 ? 25.989 68.359 -22.576 1.00 166.16 70 GLN B O 1
ATOM 2425 N N . TYR B 1 54 ? 25.423 68.165 -20.376 1.00 161.42 71 TYR B N 1
ATOM 2426 C CA . TYR B 1 54 ? 24.404 69.247 -20.483 1.00 160.97 71 TYR B CA 1
ATOM 2427 C C . TYR B 1 54 ? 24.315 70.054 -19.181 1.00 160.00 71 TYR B C 1
ATOM 2428 O O . TYR B 1 54 ? 23.267 70.686 -18.953 1.00 165.54 71 TYR B O 1
ATOM 2437 N N . GLY B 1 55 ? 25.374 70.051 -18.368 1.00 159.47 72 GLY B N 1
ATOM 2438 C CA . GLY B 1 55 ? 25.363 70.794 -17.091 1.00 159.03 72 GLY B CA 1
ATOM 2439 C C . GLY B 1 55 ? 25.247 72.298 -17.284 1.00 160.84 72 GLY B C 1
ATOM 2440 O O . GLY B 1 55 ? 24.395 72.911 -16.611 1.00 160.12 72 GLY B O 1
ATOM 2441 N N . ASP B 1 56 ? 26.062 72.868 -18.177 1.00 165.46 73 ASP B N 1
ATOM 2442 C CA . ASP B 1 56 ? 26.055 74.334 -18.445 1.00 170.30 73 ASP B CA 1
ATOM 2443 C C . ASP B 1 56 ? 24.751 74.771 -19.125 1.00 168.93 73 ASP B C 1
ATOM 2444 O O . ASP B 1 56 ? 24.535 75.994 -19.231 1.00 172.98 73 ASP B O 1
ATOM 2449 N N . LYS B 1 57 ? 23.916 73.823 -19.562 1.00 167.55 74 LYS B N 1
ATOM 2450 C CA . LYS B 1 57 ? 22.636 74.173 -20.239 1.00 170.58 74 LYS B CA 1
ATOM 2451 C C . LYS B 1 57 ? 21.571 74.482 -19.180 1.00 167.62 74 LYS B C 1
ATOM 2452 O O . LYS B 1 57 ? 20.785 75.425 -19.397 1.00 169.26 74 LYS B O 1
ATOM 2458 N N . VAL B 1 58 ? 21.556 73.715 -18.085 1.00 163.90 75 VAL B N 1
ATOM 2459 C CA . VAL B 1 58 ? 20.576 73.909 -16.972 1.00 157.13 75 VAL B CA 1
ATOM 2460 C C . VAL B 1 58 ? 21.271 74.685 -15.848 1.00 153.20 75 VAL B C 1
ATOM 2461 O O . VAL B 1 58 ? 22.091 74.078 -15.133 1.00 149.22 75 VAL B O 1
ATOM 2465 N N . SER B 1 59 ? 20.946 75.974 -15.709 1.00 151.52 76 SER B N 1
ATOM 2466 C CA . SER B 1 59 ? 21.550 76.838 -14.661 1.00 153.53 76 SER B CA 1
ATOM 2467 C C . SER B 1 59 ? 20.924 76.522 -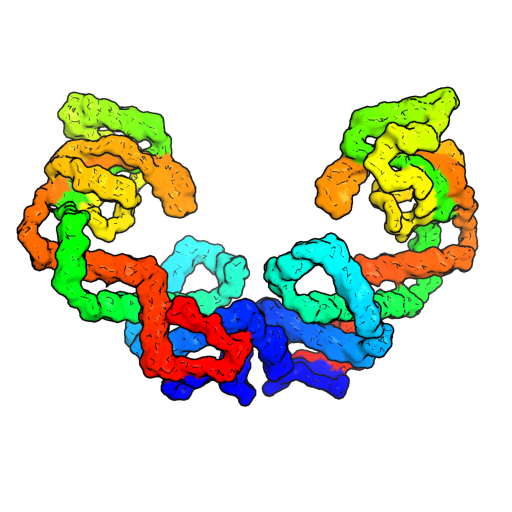13.300 1.00 156.45 76 SER B C 1
ATOM 2468 O O . SER B 1 59 ? 19.693 76.337 -13.248 1.00 164.84 76 SER B O 1
ATOM 2471 N N . ASP B 1 60 ? 21.746 76.467 -12.245 1.00 159.51 77 ASP B N 1
ATOM 2472 C CA . ASP B 1 60 ? 21.240 76.180 -10.874 1.00 155.03 77 ASP B CA 1
ATOM 2473 C C . ASP B 1 60 ? 20.331 77.340 -10.441 1.00 154.25 77 ASP B C 1
ATOM 2474 O O . ASP B 1 60 ? 19.706 77.233 -9.369 1.00 155.02 77 ASP B O 1
ATOM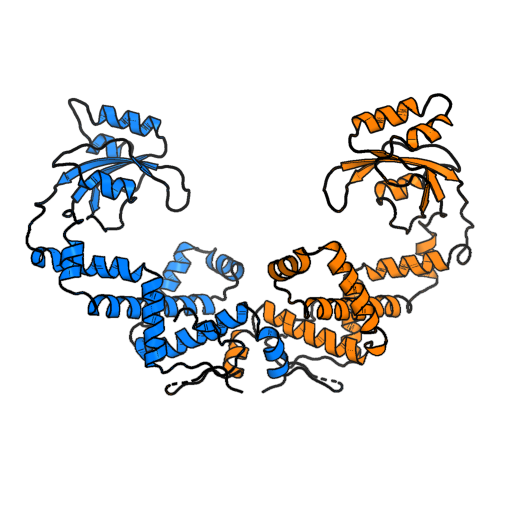 2479 N N . LYS B 1 61 ? 20.273 78.401 -11.258 1.00 153.02 78 LYS B N 1
ATOM 2480 C CA . LYS B 1 61 ? 19.420 79.590 -10.987 1.00 156.22 78 LYS B CA 1
ATOM 2481 C C . LYS B 1 61 ? 18.026 79.314 -11.566 1.00 152.63 78 LYS B C 1
ATOM 2482 O O . LYS B 1 61 ? 17.041 79.859 -11.034 1.00 152.85 78 LYS B O 1
ATOM 2488 N N . GLU B 1 62 ? 17.969 78.499 -12.626 1.00 152.24 79 GLU B N 1
ATOM 2489 C CA . GLU B 1 62 ? 16.698 78.112 -13.299 1.00 146.74 79 GLU B CA 1
ATOM 2490 C C . GLU B 1 62 ? 16.020 77.033 -12.446 1.00 140.54 79 GLU B C 1
ATOM 2491 O O . GLU B 1 62 ? 14.775 76.983 -12.434 1.00 141.15 79 GLU B O 1
ATOM 2497 N N . VAL B 1 63 ? 16.827 76.216 -11.755 1.00 139.17 80 VAL B N 1
ATOM 2498 C CA . VAL B 1 63 ? 16.347 75.112 -10.867 1.00 136.31 80 VAL B CA 1
ATOM 2499 C C . VAL B 1 63 ? 15.720 75.718 -9.602 1.00 137.67 80 VAL B C 1
ATOM 2500 O O . VAL B 1 63 ? 14.736 75.137 -9.097 1.00 133.65 80 VAL B O 1
ATOM 2504 N N . THR B 1 64 ? 16.278 76.830 -9.107 1.00 142.34 81 THR B N 1
ATOM 2505 C CA . THR B 1 64 ? 15.757 77.502 -7.885 1.00 143.09 81 THR B CA 1
ATOM 2506 C C . THR B 1 64 ? 14.335 78.006 -8.163 1.00 143.06 81 THR B C 1
ATOM 2507 O O . THR B 1 64 ? 13.472 77.815 -7.287 1.00 142.22 81 THR B O 1
ATOM 2511 N N . LYS B 1 65 ? 14.108 78.619 -9.331 1.00 147.78 82 LYS B N 1
ATOM 2512 C CA . LYS B 1 65 ? 12.753 79.130 -9.687 1.00 153.72 82 LYS B CA 1
ATOM 2513 C C . LYS B 1 65 ? 11.778 77.951 -9.771 1.00 147.12 82 LYS B C 1
ATOM 2514 O O . LYS B 1 65 ? 10.667 78.071 -9.222 1.00 143.34 82 LYS B O 1
ATOM 2520 N N . ALA B 1 66 ? 12.188 76.866 -10.438 1.00 143.92 83 ALA B N 1
ATOM 2521 C CA . ALA B 1 66 ? 11.343 75.656 -10.587 1.00 144.52 83 ALA B CA 1
ATOM 2522 C C . ALA B 1 66 ? 10.999 75.105 -9.200 1.00 141.15 83 ALA B C 1
ATOM 2523 O O . ALA B 1 66 ? 9.874 74.597 -9.024 1.00 137.75 83 ALA B O 1
ATOM 2525 N N . TYR B 1 67 ? 11.949 75.208 -8.266 1.00 144.70 84 TYR B N 1
ATOM 2526 C CA . TYR B 1 67 ? 11.771 74.729 -6.870 1.00 143.99 84 TYR B CA 1
ATOM 2527 C C . TYR B 1 67 ? 10.760 75.625 -6.141 1.00 145.60 84 TYR B C 1
ATOM 2528 O O . TYR B 1 67 ? 9.828 75.085 -5.512 1.00 143.32 84 TYR B O 1
ATOM 2537 N N . ASN B 1 68 ? 10.940 76.948 -6.232 1.00 149.56 85 ASN B N 1
ATOM 2538 C CA . ASN B 1 68 ? 10.029 77.924 -5.571 1.00 154.49 85 ASN B CA 1
ATOM 2539 C C . ASN B 1 68 ? 8.586 77.672 -6.026 1.00 156.57 85 ASN B C 1
ATOM 2540 O O . ASN B 1 68 ? 7.681 77.771 -5.176 1.00 158.49 85 ASN B O 1
ATOM 2545 N N . GLU B 1 69 ? 8.389 77.369 -7.315 1.00 142.80 86 GLU B N 1
ATOM 2546 C CA . GLU B 1 69 ? 7.036 77.095 -7.874 1.00 147.65 86 GLU B CA 1
ATOM 2547 C C . GLU B 1 69 ? 6.404 75.925 -7.109 1.00 146.56 86 GLU B C 1
ATOM 2548 O O . GLU B 1 69 ? 5.219 76.042 -6.739 1.00 150.41 86 GLU B O 1
ATOM 2554 N N . ALA B 1 70 ? 7.169 74.850 -6.881 1.00 142.95 87 ALA B N 1
ATOM 2555 C CA . ALA B 1 70 ? 6.675 73.662 -6.143 1.00 140.65 87 ALA B CA 1
ATOM 2556 C C . ALA B 1 70 ? 6.291 74.069 -4.715 1.00 138.38 87 ALA B C 1
ATOM 2557 O O . ALA B 1 70 ? 5.239 73.607 -4.229 1.00 135.11 87 ALA B O 1
ATOM 2559 N N . ALA B 1 71 ? 7.119 74.908 -4.084 1.00 135.49 88 ALA B N 1
ATOM 2560 C CA . ALA B 1 71 ? 6.885 75.391 -2.703 1.00 139.42 88 ALA B CA 1
ATOM 2561 C C . ALA B 1 71 ? 5.535 76.113 -2.611 1.00 142.00 88 ALA B C 1
ATOM 2562 O O . ALA B 1 71 ? 4.635 75.577 -1.936 1.00 142.44 88 ALA B O 1
ATOM 2564 N N . LYS B 1 72 ? 5.403 77.270 -3.275 1.00 144.26 89 LYS B N 1
ATOM 2565 C CA . LYS B 1 72 ? 4.142 78.065 -3.247 1.00 149.60 89 LYS B CA 1
ATOM 2566 C C . LYS B 1 72 ? 2.926 77.155 -3.444 1.00 150.48 89 LYS B C 1
ATOM 2567 O O . LYS B 1 72 ? 1.939 77.325 -2.698 1.00 159.64 89 LYS B O 1
ATOM 2573 N N . TYR B 1 73 ? 2.999 76.237 -4.414 1.00 144.89 90 TYR B N 1
ATOM 2574 C CA . TYR B 1 73 ? 1.877 75.306 -4.710 1.00 143.12 90 TYR B CA 1
ATOM 2575 C C . TYR B 1 73 ? 1.515 74.473 -3.473 1.00 145.16 90 TYR B C 1
ATOM 2576 O O . TYR B 1 73 ? 0.346 74.551 -3.039 1.00 152.09 90 TYR B O 1
ATOM 2585 N N . TYR B 1 74 ? 2.470 73.715 -2.922 1.00 139.36 91 TYR B N 1
ATOM 2586 C CA . TYR B 1 74 ? 2.183 72.878 -1.723 1.00 141.14 91 TYR B CA 1
ATOM 2587 C C . TYR B 1 74 ? 2.046 73.757 -0.470 1.00 143.44 91 TYR B C 1
ATOM 2588 O O . TYR B 1 74 ? 1.608 73.236 0.577 1.00 139.65 91 TYR B O 1
ATOM 2597 N N . GLY B 1 75 ? 2.396 75.043 -0.577 1.00 143.04 92 GLY B N 1
ATOM 2598 C CA . GLY B 1 75 ? 2.300 75.977 0.563 1.00 143.34 92 GLY B CA 1
ATOM 2599 C C . GLY B 1 75 ? 3.223 75.576 1.700 1.00 143.62 92 GLY B C 1
ATOM 2600 O O . GLY B 1 75 ? 4.375 75.189 1.421 1.00 142.95 92 GLY B O 1
ATOM 2601 N N . ASP B 1 76 ? 2.732 75.661 2.940 1.00 146.55 93 ASP B N 1
ATOM 2602 C CA . ASP B 1 76 ? 3.536 75.300 4.138 1.00 147.84 93 ASP B CA 1
ATOM 2603 C C . ASP B 1 76 ? 3.660 73.775 4.238 1.00 147.57 93 ASP B C 1
ATOM 2604 O O . ASP B 1 76 ? 4.697 73.304 4.740 1.00 158.37 93 ASP B O 1
ATOM 2609 N N . SER B 1 77 ? 2.656 73.039 3.749 1.00 144.69 94 SER B N 1
ATOM 2610 C CA . SER B 1 77 ? 2.657 71.550 3.801 1.00 143.49 94 SER B CA 1
ATOM 2611 C C . SER B 1 77 ? 3.778 70.961 2.936 1.00 137.08 94 SER B C 1
ATOM 2612 O O . SER B 1 77 ? 3.861 69.719 2.864 1.00 136.05 94 SER B O 1
ATOM 2615 N N . PHE B 1 78 ? 4.613 71.809 2.325 1.00 132.70 95 PHE B N 1
ATOM 2616 C CA . PHE B 1 78 ? 5.711 71.315 1.451 1.00 129.81 95 PHE B CA 1
ATOM 2617 C C . PHE B 1 78 ? 6.713 70.486 2.264 1.00 129.97 95 PHE B C 1
ATOM 2618 O O . PHE B 1 78 ? 7.200 69.470 1.732 1.00 128.69 95 PHE B O 1
ATOM 2626 N N . SER B 1 79 ? 6.987 70.893 3.508 1.00 133.48 96 SER B N 1
ATOM 2627 C CA . SER B 1 79 ? 7.944 70.164 4.385 1.00 135.14 96 SER B CA 1
ATOM 2628 C C . SER B 1 79 ? 7.439 68.739 4.648 1.00 136.43 96 SER B C 1
ATOM 2629 O O . SER B 1 79 ? 8.200 67.782 4.386 1.00 127.15 96 SER B O 1
ATOM 2632 N N . SER B 1 80 ? 6.205 68.618 5.150 1.00 144.68 97 SER B N 1
ATOM 2633 C CA . SER B 1 80 ? 5.579 67.303 5.456 1.00 155.00 97 SER B CA 1
ATOM 2634 C C . SER B 1 80 ? 5.349 66.510 4.163 1.00 156.14 97 SER B C 1
ATOM 2635 O O . SER B 1 80 ? 5.532 65.275 4.191 1.00 162.38 97 SER B O 1
ATOM 2638 N N . ALA B 1 81 ? 4.962 67.196 3.080 1.00 152.01 98 ALA B N 1
ATOM 2639 C CA . ALA B 1 81 ? 4.710 66.539 1.775 1.00 149.49 98 ALA B CA 1
ATOM 2640 C C . ALA B 1 81 ? 5.950 65.749 1.343 1.00 147.01 98 ALA B C 1
ATOM 2641 O O . ALA B 1 81 ? 5.800 64.559 1.006 1.00 150.24 98 ALA B O 1
ATOM 2643 N N . LEU B 1 82 ? 7.123 66.392 1.364 1.00 143.84 99 LEU B N 1
ATOM 2644 C CA . LEU B 1 82 ? 8.394 65.723 0.962 1.00 147.18 99 LEU B CA 1
ATOM 2645 C C . LEU B 1 82 ? 8.699 64.567 1.923 1.00 157.96 99 LEU B C 1
ATOM 2646 O O . LEU B 1 82 ? 9.246 63.544 1.459 1.00 163.29 99 LEU B O 1
ATOM 2651 N N . ALA B 1 83 ? 8.361 64.728 3.207 1.00 163.89 100 ALA B N 1
ATOM 2652 C CA . ALA B 1 83 ? 8.615 63.673 4.216 1.00 172.19 100 ALA B CA 1
ATOM 2653 C C . ALA B 1 83 ? 7.721 62.459 3.937 1.00 180.52 100 ALA B C 1
ATOM 2654 O O . ALA B 1 83 ? 8.199 61.322 4.121 1.00 183.47 100 ALA B O 1
ATOM 2656 N N . SER B 1 84 ? 6.479 62.700 3.499 1.00 189.42 101 SER B N 1
ATOM 2657 C CA . SER B 1 84 ? 5.515 61.607 3.195 1.00 201.35 101 SER B CA 1
ATOM 2658 C C . SER B 1 84 ? 5.959 60.837 1.944 1.00 199.38 101 SER B C 1
ATOM 2659 O O . SER B 1 84 ? 5.567 59.660 1.810 1.00 202.96 101 SER B O 1
ATOM 2662 N N . ARG B 1 85 ? 6.740 61.484 1.070 1.00 194.46 102 ARG B N 1
ATOM 2663 C CA . ARG B 1 85 ? 7.248 60.858 -0.184 1.00 196.38 102 ARG B CA 1
ATOM 2664 C C . ARG B 1 85 ? 8.677 60.345 0.046 1.00 196.03 102 ARG B C 1
ATOM 2665 O O . ARG B 1 85 ? 9.255 59.764 -0.898 1.00 197.21 102 ARG B O 1
ATOM 2673 N N . GLY B 1 86 ? 9.220 60.567 1.251 1.00 190.79 103 GLY B N 1
ATOM 2674 C CA . GLY B 1 86 ? 10.578 60.115 1.617 1.00 186.27 103 GLY B CA 1
ATOM 2675 C C . GLY B 1 86 ? 11.686 61.018 1.096 1.00 177.88 103 GLY B C 1
ATOM 2676 O O . GLY B 1 86 ? 12.848 60.777 1.476 1.00 177.33 103 GLY B O 1
ATOM 2677 N N . TYR B 1 87 ? 11.360 62.023 0.274 1.00 170.43 104 TYR B N 1
ATOM 2678 C CA . TYR B 1 87 ? 12.410 62.928 -0.269 1.00 165.62 104 TYR B CA 1
ATOM 2679 C C . TYR B 1 87 ? 12.882 63.947 0.774 1.00 157.25 104 TYR B C 1
ATOM 2680 O O . TYR B 1 87 ? 12.178 64.204 1.769 1.00 147.75 104 TYR B O 1
ATOM 2689 N N . THR B 1 88 ? 14.069 64.505 0.516 1.00 152.87 105 THR B N 1
ATOM 2690 C CA . THR B 1 88 ? 14.712 65.543 1.359 1.00 151.43 105 THR B CA 1
ATOM 2691 C C . THR B 1 88 ? 14.335 66.889 0.732 1.00 149.73 105 THR B C 1
ATOM 2692 O O . THR B 1 88 ? 13.602 66.870 -0.275 1.00 146.46 105 THR B O 1
ATOM 2696 N N . LYS B 1 89 ? 14.818 68.005 1.278 1.00 156.98 106 LYS B N 1
ATOM 2697 C CA . LYS B 1 89 ? 14.479 69.333 0.696 1.00 152.15 106 LYS B CA 1
ATOM 2698 C C . LYS B 1 89 ? 15.621 69.726 -0.256 1.00 149.35 106 LYS B C 1
ATOM 2699 O O . LYS B 1 89 ? 15.570 70.829 -0.832 1.00 150.33 106 LYS B O 1
ATOM 2705 N N . GLU B 1 90 ? 16.603 68.828 -0.408 1.00 150.18 107 GLU B N 1
ATOM 2706 C CA . GLU B 1 90 ? 17.783 69.007 -1.296 1.00 150.28 107 GLU B CA 1
ATOM 2707 C C . GLU B 1 90 ? 17.705 67.930 -2.382 1.00 150.23 107 GLU B C 1
ATOM 2708 O O . GLU B 1 90 ? 18.067 68.229 -3.534 1.00 156.45 107 GLU B O 1
ATOM 2714 N N . ASP B 1 91 ? 17.260 66.723 -2.009 1.00 146.91 108 ASP B N 1
ATOM 2715 C CA . ASP B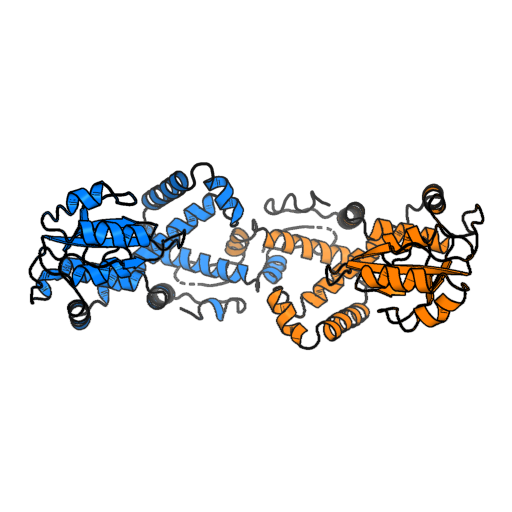 1 91 ? 17.117 65.602 -2.979 1.00 143.66 108 ASP B CA 1
ATOM 2716 C C . ASP B 1 91 ? 16.013 65.962 -3.974 1.00 138.66 108 ASP B C 1
ATOM 2717 O O . ASP B 1 91 ? 16.075 65.489 -5.125 1.00 136.26 108 ASP B O 1
ATOM 2722 N N . TYR B 1 92 ? 15.030 66.745 -3.520 1.00 139.05 109 TYR B N 1
ATOM 2723 C CA . TYR B 1 92 ? 13.904 67.177 -4.389 1.00 137.60 109 TYR B CA 1
ATOM 2724 C C . TYR B 1 92 ? 14.466 68.172 -5.405 1.00 133.00 109 TYR B C 1
ATOM 2725 O O . TYR B 1 92 ? 14.245 67.991 -6.616 1.00 126.82 109 TYR B O 1
ATOM 2734 N N . LYS B 1 93 ? 15.198 69.175 -4.908 1.00 132.80 110 LYS B N 1
ATOM 2735 C CA . LYS B 1 93 ? 15.815 70.199 -5.790 1.00 129.38 110 LYS B CA 1
ATOM 2736 C C . LYS B 1 93 ? 16.832 69.477 -6.681 1.00 129.73 110 LYS B C 1
ATOM 2737 O O . LYS B 1 93 ? 16.948 69.842 -7.867 1.00 128.29 110 LYS B O 1
ATOM 2743 N N . LYS B 1 94 ? 17.511 68.469 -6.119 1.00 134.24 111 LYS B N 1
ATOM 2744 C CA . LYS B 1 94 ? 18.521 67.663 -6.857 1.00 137.15 111 LYS B CA 1
ATOM 2745 C C . LYS B 1 94 ? 17.824 66.921 -8.004 1.00 132.48 111 LYS B C 1
ATOM 2746 O O . LYS B 1 94 ? 18.407 66.852 -9.103 1.00 129.73 111 LYS B O 1
ATOM 2752 N N . GLN B 1 95 ? 16.620 66.398 -7.746 1.00 131.45 112 GLN B N 1
ATOM 2753 C CA . GLN B 1 95 ? 15.846 65.647 -8.773 1.00 130.94 112 GLN B CA 1
ATOM 2754 C C . GLN B 1 95 ? 15.354 66.618 -9.851 1.00 123.12 112 GLN B C 1
ATOM 2755 O O . GLN B 1 95 ? 15.337 66.214 -11.026 1.00 126.32 112 GLN B O 1
ATOM 2761 N N . ILE B 1 96 ? 14.961 67.835 -9.458 1.00 117.25 113 ILE B N 1
ATOM 2762 C CA . ILE B 1 96 ? 14.476 68.860 -10.435 1.00 113.60 113 ILE B CA 1
ATOM 2763 C C . ILE B 1 96 ? 15.567 69.106 -11.481 1.00 119.30 113 ILE B C 1
ATOM 2764 O O . ILE B 1 96 ? 15.212 69.361 -12.649 1.00 127.35 113 ILE B O 1
ATOM 2769 N N . ARG B 1 97 ? 16.839 69.014 -11.083 1.00 120.46 114 ARG B N 1
ATOM 2770 C CA . ARG B 1 97 ? 17.946 69.254 -12.046 1.00 121.28 114 ARG B CA 1
ATOM 2771 C C . ARG B 1 97 ? 17.992 68.097 -13.058 1.00 125.68 114 ARG B C 1
ATOM 2772 O O . ARG B 1 97 ? 17.871 68.385 -14.264 1.00 131.81 114 ARG B O 1
ATOM 2780 N N . SER B 1 98 ? 18.134 66.845 -12.598 1.00 128.85 115 SER B N 1
ATOM 2781 C CA . SER B 1 98 ? 18.177 65.684 -13.533 1.00 132.31 115 SER B CA 1
ATOM 2782 C C . SER B 1 98 ? 16.895 65.646 -14.369 1.00 132.40 115 SER B C 1
ATOM 2783 O O . SER B 1 98 ? 16.959 65.211 -15.530 1.00 137.53 115 SER B O 1
ATOM 2786 N N . GLU B 1 99 ? 15.781 66.096 -13.786 1.00 135.86 116 GLU B N 1
ATOM 2787 C CA . GLU B 1 99 ? 14.469 66.115 -14.487 1.00 139.54 116 GLU B CA 1
ATOM 2788 C C . GLU B 1 99 ? 14.515 67.200 -15.576 1.00 138.55 116 GLU B C 1
ATOM 2789 O O . GLU B 1 99 ? 13.715 67.104 -16.531 1.00 140.02 116 GLU B O 1
ATOM 2795 N N . LYS B 1 100 ? 15.426 68.178 -15.439 1.00 132.83 117 LYS B N 1
ATOM 2796 C CA . LYS B 1 100 ? 15.585 69.283 -16.433 1.00 133.80 117 LYS B CA 1
ATOM 2797 C C . LYS B 1 100 ? 16.715 68.963 -17.420 1.00 134.71 117 LYS B C 1
ATOM 2798 O O . LYS B 1 100 ? 16.571 69.331 -18.603 1.00 133.78 117 LYS B O 1
ATOM 2804 N N . LEU B 1 101 ? 17.811 68.360 -16.948 1.00 135.11 118 LEU B N 1
ATOM 2805 C CA . LEU B 1 101 ? 18.933 68.012 -17.862 1.00 137.19 118 LEU B CA 1
ATOM 2806 C C . LEU B 1 101 ? 18.386 67.109 -18.974 1.00 140.79 118 LEU B C 1
ATOM 2807 O O . LEU B 1 101 ? 18.519 67.481 -20.154 1.00 146.28 118 LEU B O 1
ATOM 2812 N N . ILE B 1 102 ? 17.766 65.985 -18.592 1.00 140.55 119 ILE B N 1
ATOM 2813 C CA . ILE B 1 102 ? 17.180 65.001 -19.554 1.00 138.45 119 ILE B CA 1
ATOM 2814 C C . ILE B 1 102 ? 16.126 65.688 -20.428 1.00 141.25 119 ILE B C 1
ATOM 2815 O O . ILE B 1 102 ? 16.113 65.420 -21.643 1.00 147.78 119 ILE B O 1
ATOM 2820 N N . GLU B 1 103 ? 15.283 66.537 -19.832 1.00 141.62 120 GLU B N 1
ATOM 2821 C CA . GLU B 1 103 ? 14.219 67.235 -20.605 1.00 145.09 120 GLU B CA 1
ATOM 2822 C C . GLU B 1 103 ? 14.857 68.078 -21.719 1.00 146.17 120 GLU B C 1
ATOM 2823 O O . GLU B 1 103 ? 14.312 68.071 -22.842 1.00 144.97 120 GLU B O 1
ATOM 2829 N N . TYR B 1 104 ? 15.976 68.751 -21.428 1.00 142.95 121 TYR B N 1
ATOM 2830 C CA . TYR B 1 104 ? 16.670 69.598 -22.436 1.00 143.41 121 TYR B CA 1
ATOM 2831 C C . TYR B 1 104 ? 17.303 68.719 -23.524 1.00 144.32 121 TYR B C 1
ATOM 2832 O O . TYR B 1 104 ? 17.293 69.135 -24.700 1.00 149.82 121 TYR B O 1
ATOM 2841 N N . ALA B 1 105 ? 17.848 67.559 -23.139 1.00 140.11 122 ALA B N 1
ATOM 2842 C CA . ALA B 1 105 ? 18.486 66.629 -24.105 1.00 137.93 122 ALA B CA 1
ATOM 2843 C C . ALA B 1 105 ? 17.429 66.121 -25.090 1.00 140.13 122 ALA B C 1
ATOM 2844 O O . ALA B 1 105 ? 17.724 66.054 -26.299 1.00 138.68 122 ALA B O 1
ATOM 2846 N N . VAL B 1 106 ? 16.243 65.780 -24.577 1.00 138.13 123 VAL B N 1
ATOM 2847 C CA . VAL B 1 106 ? 15.129 65.279 -25.433 1.00 141.75 123 VAL B CA 1
ATOM 2848 C C . VAL B 1 106 ? 14.770 66.376 -26.443 1.00 149.20 123 VAL B C 1
ATOM 2849 O O . VAL B 1 106 ? 14.741 66.070 -27.648 1.00 161.05 123 VAL B O 1
ATOM 2853 N N . LYS B 1 107 ? 14.526 67.601 -25.964 1.00 152.26 124 LYS B N 1
ATOM 2854 C CA . LYS B 1 107 ? 14.169 68.743 -26.854 1.00 158.48 124 LYS B CA 1
ATOM 2855 C C . LYS B 1 107 ? 15.246 68.919 -27.931 1.00 162.78 124 LYS B C 1
ATOM 2856 O O . LYS B 1 107 ? 14.878 69.020 -29.117 1.00 170.88 124 LYS B O 1
ATOM 2862 N N . GLU B 1 108 ? 16.520 68.948 -27.526 1.00 161.56 125 GLU B N 1
ATOM 2863 C CA . GLU B 1 108 ? 17.649 69.125 -28.481 1.00 165.39 125 GLU B CA 1
ATOM 2864 C C . GLU B 1 108 ? 17.733 67.920 -29.429 1.00 169.09 125 GLU B C 1
ATOM 2865 O O . GLU B 1 108 ? 17.661 68.138 -30.653 1.00 172.32 125 GLU B O 1
ATOM 2871 N N . GLU B 1 109 ? 17.854 66.707 -28.876 1.00 167.04 126 GLU B N 1
ATOM 2872 C CA . GLU B 1 109 ? 17.968 65.455 -29.678 1.00 164.72 126 GLU B CA 1
ATOM 2873 C C . GLU B 1 109 ? 16.772 65.318 -30.633 1.00 160.10 126 GLU B C 1
ATOM 2874 O O . GLU B 1 109 ? 17.005 65.061 -31.827 1.00 165.08 126 GLU B O 1
ATOM 2880 N N . ALA B 1 110 ? 15.547 65.482 -30.123 1.00 152.87 127 ALA B N 1
ATOM 2881 C CA . ALA B 1 110 ? 14.326 65.365 -30.958 1.00 157.72 127 ALA B CA 1
ATOM 2882 C C . ALA B 1 110 ? 14.320 66.437 -32.055 1.00 164.66 127 ALA B C 1
ATOM 2883 O O . ALA B 1 110 ? 13.627 66.236 -33.068 1.00 168.77 127 ALA B O 1
ATOM 2885 N N . LYS B 1 111 ? 15.070 67.525 -31.856 1.00 172.71 128 LYS B N 1
ATOM 2886 C CA . LYS B 1 111 ? 15.136 68.639 -32.842 1.00 184.98 128 LYS B CA 1
ATOM 2887 C C . LYS B 1 111 ? 16.404 68.463 -33.694 1.00 187.52 128 LYS B C 1
ATOM 2888 O O . LYS B 1 111 ? 17.193 69.425 -33.799 1.00 187.07 128 LYS B O 1
ATOM 2894 N N . LYS B 1 112 ? 16.586 67.268 -34.275 1.00 188.43 129 LYS B N 1
ATOM 2895 C CA . LYS B 1 112 ? 17.774 66.961 -35.124 1.00 193.81 129 LYS B CA 1
ATOM 2896 C C . LYS B 1 112 ? 17.370 66.079 -36.317 1.00 200.92 129 LYS B C 1
ATOM 2897 O O . LYS B 1 112 ? 17.592 66.519 -37.466 1.00 204.79 129 LYS B O 1
ATOM 2903 N N . GLU B 1 113 ? 16.806 64.889 -36.065 1.00 201.25 130 GLU B N 1
ATOM 2904 C CA . GLU B 1 113 ? 16.396 63.981 -37.177 1.00 202.40 130 GLU B CA 1
ATOM 2905 C C . GLU B 1 113 ? 15.035 64.426 -37.740 1.00 205.86 130 GLU B C 1
ATOM 2906 O O . GLU B 1 113 ? 14.220 63.548 -38.090 1.00 207.03 130 GLU B O 1
ATOM 2912 N N . ILE B 1 114 ? 14.820 65.742 -37.848 1.00 207.47 131 ILE B N 1
ATOM 2913 C CA . ILE B 1 114 ? 13.543 66.297 -38.391 1.00 209.99 131 ILE B CA 1
ATOM 2914 C C . ILE B 1 114 ? 13.603 66.203 -39.921 1.00 213.82 131 ILE B C 1
ATOM 2915 O O . ILE B 1 114 ? 14.503 66.826 -40.517 1.00 219.40 131 ILE B O 1
ATOM 2920 N N . THR B 1 115 ? 12.695 65.424 -40.521 1.00 210.59 132 THR B N 1
ATOM 2921 C CA . THR B 1 115 ? 12.649 65.230 -41.998 1.00 215.99 132 THR B CA 1
ATOM 2922 C C . THR B 1 115 ? 11.426 65.944 -42.585 1.00 215.98 132 THR B C 1
ATOM 2923 O O . THR B 1 115 ? 10.486 66.228 -41.820 1.00 215.11 132 THR B O 1
ATOM 2927 N N . ASP B 1 116 ? 11.453 66.221 -43.893 1.00 220.29 133 ASP B N 1
ATOM 2928 C CA . ASP B 1 116 ? 10.322 66.900 -44.580 1.00 221.74 133 ASP B CA 1
ATOM 2929 C C . ASP B 1 116 ? 9.079 66.019 -44.409 1.00 218.20 133 ASP B C 1
ATOM 2930 O O . ASP B 1 116 ? 7.998 66.571 -44.124 1.00 218.31 133 ASP B O 1
ATOM 2935 N N . ALA B 1 117 ? 9.248 64.699 -44.564 1.00 216.15 134 ALA B N 1
ATOM 2936 C CA . ALA B 1 117 ? 8.140 63.725 -44.415 1.00 211.67 134 ALA B CA 1
ATOM 2937 C C . ALA B 1 117 ? 7.513 63.887 -43.024 1.00 202.40 134 ALA B C 1
ATOM 2938 O O . ALA B 1 117 ? 6.284 63.702 -42.898 1.00 196.74 134 ALA B O 1
ATOM 2940 N N . SER B 1 118 ? 8.338 64.217 -42.022 1.00 196.80 135 SER B N 1
ATOM 2941 C CA . SER B 1 118 ? 7.842 64.414 -40.635 1.00 188.55 135 SER B CA 1
ATOM 2942 C C . SER B 1 118 ? 6.848 65.580 -40.632 1.00 185.55 135 SER B C 1
ATOM 2943 O O . SER B 1 118 ? 5.865 65.521 -39.864 1.00 185.18 135 SER B O 1
ATOM 2946 N N . TYR B 1 119 ? 7.106 66.594 -41.467 1.00 185.29 136 TYR B N 1
ATOM 2947 C CA . TYR B 1 119 ? 6.214 67.779 -41.570 1.00 183.66 136 TYR B CA 1
ATOM 2948 C C . TYR B 1 119 ? 4.983 67.403 -42.402 1.00 183.28 136 TYR B C 1
ATOM 2949 O O . TYR B 1 119 ? 3.922 68.031 -42.211 1.00 174.87 136 TYR B O 1
ATOM 2958 N N . LYS B 1 120 ? 5.125 66.417 -43.297 1.00 191.25 137 LYS B N 1
ATOM 2959 C CA . LYS B 1 120 ? 3.978 65.979 -44.141 1.00 201.81 137 LYS B CA 1
ATOM 2960 C C . LYS B 1 120 ? 2.954 65.288 -43.235 1.00 196.06 137 LYS B C 1
ATOM 2961 O O . LYS B 1 120 ? 1.775 65.694 -43.259 1.00 193.17 137 LYS B O 1
ATOM 2967 N N . SER B 1 121 ? 3.406 64.293 -42.462 1.00 196.58 138 SER B N 1
ATOM 2968 C CA . SER B 1 121 ? 2.525 63.536 -41.532 1.00 197.20 138 SER B CA 1
ATOM 2969 C C . SER B 1 121 ? 1.989 64.467 -40.436 1.00 189.53 138 SER B C 1
ATOM 2970 O O . SER B 1 121 ? 1.039 64.065 -39.733 1.00 187.40 138 SER B O 1
ATOM 2973 N N . ALA B 1 122 ? 2.584 65.659 -40.304 1.00 183.99 139 ALA B N 1
ATOM 2974 C CA . ALA B 1 122 ? 2.166 66.653 -39.288 1.00 173.88 139 ALA B CA 1
ATOM 2975 C C . ALA B 1 122 ? 1.083 67.576 -39.864 1.00 174.78 139 ALA B C 1
ATOM 2976 O O . ALA B 1 122 ? 0.143 67.907 -39.120 1.00 164.68 139 ALA B O 1
ATOM 2978 N N . TYR B 1 123 ? 1.208 67.970 -41.137 1.00 185.46 140 TYR B N 1
ATOM 2979 C CA . TYR B 1 123 ? 0.200 68.871 -41.764 1.00 191.66 140 TYR B CA 1
ATOM 2980 C C . TYR B 1 123 ? -1.017 68.052 -42.218 1.00 190.87 140 TYR B C 1
ATOM 2981 O O . TYR B 1 123 ? -2.088 68.644 -42.474 1.00 185.98 140 TYR B O 1
ATOM 2990 N N . LYS B 1 124 ? -0.841 66.732 -42.313 1.00 191.33 141 LYS B N 1
ATOM 2991 C CA . LYS B 1 124 ? -1.907 65.781 -42.727 1.00 195.93 141 LYS B CA 1
ATOM 2992 C C . LYS B 1 124 ? -3.174 65.987 -41.890 1.00 189.85 141 LYS B C 1
ATOM 2993 O O . LYS B 1 124 ? -4.194 66.451 -42.444 1.00 187.05 141 LYS B O 1
ATOM 2999 N N . ASP B 1 125 ? -3.077 65.645 -40.598 1.00 183.43 142 ASP B N 1
ATOM 3000 C CA . ASP B 1 125 ? -4.190 65.723 -39.611 1.00 174.04 142 ASP B CA 1
ATOM 3001 C C . ASP B 1 125 ? -4.186 67.054 -38.840 1.00 162.17 142 ASP B C 1
ATOM 3002 O O . ASP B 1 125 ? -4.963 67.160 -37.872 1.00 158.05 142 ASP B O 1
ATOM 3007 N N . TYR B 1 126 ? -3.365 68.028 -39.248 1.00 158.11 143 TYR B N 1
ATOM 3008 C CA . TYR B 1 126 ? -3.334 69.349 -38.560 1.00 154.20 143 TYR B CA 1
ATOM 3009 C C . TYR B 1 126 ? -4.551 70.174 -38.998 1.00 157.93 143 TYR B C 1
ATOM 3010 O O . TYR B 1 126 ? -5.160 69.848 -40.037 1.00 166.50 143 TYR B O 1
ATOM 3019 N N . LYS B 1 127 ? -4.907 71.189 -38.203 1.00 155.50 144 LYS B N 1
ATOM 3020 C CA . LYS B 1 127 ? -6.046 72.097 -38.515 1.00 160.14 144 LYS B CA 1
ATOM 3021 C C . LYS B 1 127 ? -5.677 73.506 -38.057 1.00 164.67 144 LYS B C 1
ATOM 3022 O O . LYS B 1 127 ? -4.982 73.677 -37.058 1.00 155.35 144 LYS B O 1
ATOM 3028 N N . PRO B 1 128 ? -6.140 74.555 -38.774 1.00 179.32 145 PRO B N 1
ATOM 3029 C CA . PRO B 1 128 ? -5.817 75.939 -38.421 1.00 185.22 145 PRO B CA 1
ATOM 3030 C C . PRO B 1 128 ? -6.265 76.348 -37.011 1.00 185.53 145 PRO B C 1
ATOM 3031 O O . PRO B 1 128 ? -7.270 75.843 -36.544 1.00 185.54 145 PRO B O 1
ATOM 3035 N N . GLU B 1 129 ? -5.495 77.243 -36.382 1.00 189.04 146 GLU B N 1
ATOM 3036 C CA . GLU B 1 129 ? -5.806 77.747 -35.017 1.00 189.56 146 GLU B CA 1
ATOM 3037 C C . GLU B 1 129 ? -7.180 78.426 -35.079 1.00 189.71 146 GLU B C 1
ATOM 3038 O O . GLU B 1 129 ? -7.414 79.197 -36.032 1.00 193.10 146 GLU B O 1
ATOM 3044 N N . VAL B 1 130 ? -8.056 78.113 -34.120 1.00 187.32 147 VAL B N 1
ATOM 3045 C CA . VAL B 1 130 ? -9.433 78.692 -34.071 1.00 192.56 147 VAL B CA 1
ATOM 3046 C C . VAL B 1 130 ? -9.647 79.367 -32.711 1.00 195.07 147 VAL B C 1
ATOM 3047 O O . VAL B 1 130 ? -8.949 78.991 -31.747 1.00 202.55 147 VAL B O 1
ATOM 3051 N N . THR B 1 131 ? -10.576 80.327 -32.652 1.00 195.85 148 THR B N 1
ATOM 3052 C CA . THR B 1 131 ? -10.907 81.060 -31.399 1.00 194.57 148 THR B CA 1
ATOM 3053 C C . THR B 1 131 ? -12.410 80.897 -31.146 1.00 194.78 148 THR B C 1
ATOM 3054 O O . THR B 1 131 ? -13.197 81.264 -32.044 1.00 199.07 148 THR B O 1
ATOM 3058 N N . ALA B 1 132 ? -12.785 80.366 -29.976 1.00 189.18 149 ALA B N 1
ATOM 3059 C CA . ALA B 1 132 ? -14.214 80.145 -29.645 1.00 186.66 149 ALA B CA 1
ATOM 3060 C C . ALA B 1 132 ? -14.564 80.684 -28.252 1.00 183.92 149 ALA B C 1
ATOM 3061 O O . ALA B 1 132 ? -13.641 80.914 -27.444 1.00 181.99 149 ALA B O 1
ATOM 3063 N N . GLN B 1 133 ? -15.867 80.867 -28.009 1.00 180.93 150 GLN B N 1
ATOM 3064 C CA . GLN B 1 133 ? -16.432 81.365 -26.724 1.00 177.42 150 GLN B CA 1
ATOM 3065 C C . GLN B 1 133 ? -16.945 80.127 -25.974 1.00 168.05 150 GLN B C 1
ATOM 3066 O O . GLN B 1 133 ? -18.163 79.874 -25.990 1.00 169.52 150 GLN B O 1
ATOM 3072 N N . VAL B 1 134 ? -16.016 79.384 -25.364 1.00 157.20 151 VAL B N 1
ATOM 3073 C CA . VAL B 1 134 ? -16.275 78.119 -24.609 1.00 148.23 151 VAL B CA 1
ATOM 3074 C C . VAL B 1 134 ? -17.145 78.359 -23.365 1.00 145.11 151 VAL B C 1
ATOM 3075 O O . VAL B 1 134 ? -17.217 79.507 -22.885 1.00 146.38 151 VAL B O 1
ATOM 3079 N N . ILE B 1 135 ? -17.778 77.279 -22.889 1.00 143.34 152 ILE B N 1
ATOM 3080 C CA . ILE B 1 135 ? -18.661 77.224 -21.684 1.00 149.96 152 ILE B CA 1
ATOM 3081 C C . ILE B 1 135 ? -18.340 75.926 -20.934 1.00 152.87 152 ILE B C 1
ATOM 3082 O O . ILE B 1 135 ? -18.412 74.856 -21.566 1.00 153.73 152 ILE B O 1
ATOM 3087 N N . GLN B 1 136 ? -18.018 76.022 -19.640 1.00 157.05 153 GLN B N 1
ATOM 3088 C CA . GLN B 1 136 ? -17.684 74.830 -18.811 1.00 155.50 153 GLN B CA 1
ATOM 3089 C C . GLN B 1 136 ? -18.795 74.637 -17.771 1.00 154.78 153 GLN B C 1
ATOM 3090 O O . GLN B 1 136 ? -19.142 75.627 -17.102 1.00 157.08 153 GLN B O 1
ATOM 3096 N N . LEU B 1 137 ? -19.327 73.414 -17.644 1.00 154.43 154 LEU B N 1
ATOM 3097 C CA . LEU B 1 137 ? -20.425 73.133 -16.674 1.00 160.77 154 LEU B CA 1
ATOM 3098 C C . LEU B 1 137 ? -20.121 71.876 -15.845 1.00 163.77 154 LEU B C 1
ATOM 3099 O O . LEU B 1 137 ? -19.297 71.052 -16.288 1.00 161.38 154 LEU B O 1
ATOM 3104 N N . ASP B 1 138 ? -20.803 71.744 -14.698 1.00 170.99 155 ASP B N 1
ATOM 3105 C CA . ASP B 1 138 ? -20.640 70.621 -13.733 1.00 174.21 155 ASP B CA 1
ATOM 3106 C C . ASP B 1 138 ? -21.623 69.481 -14.023 1.00 178.53 155 ASP B C 1
ATOM 3107 O O . ASP B 1 138 ? -21.157 68.340 -14.217 1.00 177.58 155 ASP B O 1
ATOM 3112 N N . SER B 1 139 ? -22.928 69.777 -14.010 1.00 187.14 156 SER B N 1
ATOM 3113 C CA . SER B 1 139 ? -23.982 68.758 -14.260 1.00 188.97 156 SER B CA 1
ATOM 3114 C C . SER B 1 139 ? -24.402 68.752 -15.734 1.00 186.32 156 SER B C 1
ATOM 3115 O O . SER B 1 139 ? -24.539 69.846 -16.318 1.00 185.01 156 SER B O 1
ATOM 3118 N N . GLU B 1 140 ? -24.603 67.554 -16.295 1.00 186.16 157 GLU B N 1
ATOM 3119 C CA . GLU B 1 140 ? -25.031 67.378 -17.711 1.00 181.92 157 GLU B CA 1
ATOM 3120 C C . GLU B 1 140 ? -26.443 67.953 -17.870 1.00 185.18 157 GLU B C 1
ATOM 3121 O O . GLU B 1 140 ? -26.786 68.387 -18.984 1.00 185.09 157 GLU B O 1
ATOM 3127 N N . ASP B 1 141 ? -27.217 67.950 -16.780 1.00 190.51 158 ASP B N 1
ATOM 3128 C CA . ASP B 1 141 ? -28.611 68.469 -16.776 1.00 195.10 158 ASP B CA 1
ATOM 3129 C C . ASP B 1 141 ? -28.629 69.913 -17.294 1.00 192.55 158 ASP B C 1
ATOM 3130 O O . ASP B 1 141 ? -29.279 70.148 -18.330 1.00 189.12 158 ASP B O 1
ATOM 3135 N N . LYS B 1 142 ? -27.932 70.836 -16.619 1.00 196.39 159 LYS B N 1
ATOM 3136 C CA . LYS B 1 142 ? -27.930 72.253 -17.081 1.00 199.39 159 LYS B CA 1
ATOM 3137 C C . LYS B 1 142 ? -27.170 72.345 -18.410 1.00 196.92 159 LYS B C 1
ATOM 3138 O O . LYS B 1 142 ? -27.469 73.270 -19.188 1.00 201.21 159 LYS B O 1
ATOM 3144 N N . ALA B 1 143 ? -26.225 71.426 -18.652 1.00 194.06 160 ALA B N 1
ATOM 3145 C CA . ALA B 1 143 ? -25.453 71.433 -19.919 1.00 191.56 160 ALA B CA 1
ATOM 3146 C C . ALA B 1 143 ? -26.441 71.404 -21.088 1.00 193.16 160 ALA B C 1
ATOM 3147 O O . ALA B 1 143 ? -26.113 71.937 -22.166 1.00 195.09 160 ALA B O 1
ATOM 3149 N N . LYS B 1 144 ? -27.613 70.806 -20.859 1.00 192.62 161 LYS B N 1
ATOM 3150 C CA . LYS B 1 144 ? -28.684 70.713 -21.883 1.00 194.96 161 LYS B CA 1
ATOM 3151 C C . LYS B 1 144 ? -29.490 72.016 -21.818 1.00 195.68 161 LYS B C 1
ATOM 3152 O O . LYS B 1 144 ? -29.778 72.590 -22.881 1.00 197.16 161 LYS B O 1
ATOM 3158 N N . SER B 1 145 ? -29.800 72.471 -20.598 1.00 195.41 162 SER B N 1
ATOM 3159 C CA . SER B 1 145 ? -30.579 73.718 -20.369 1.00 201.32 162 SER B CA 1
ATOM 3160 C C . SER B 1 145 ? -29.914 74.904 -21.079 1.00 200.13 162 SER B C 1
ATOM 3161 O O . SER B 1 145 ? -30.613 75.599 -21.844 1.00 196.10 162 SER B O 1
ATOM 3164 N N . VAL B 1 146 ? -28.615 75.109 -20.828 1.00 198.77 163 VAL B N 1
ATOM 3165 C CA . VAL B 1 146 ? -27.823 76.226 -21.429 1.00 194.05 163 VAL B CA 1
ATOM 3166 C C . VAL B 1 146 ? -27.822 76.101 -22.960 1.00 189.76 163 VAL B C 1
ATOM 3167 O O . VAL B 1 146 ? -27.857 77.151 -23.633 1.00 191.23 163 VAL B O 1
ATOM 3171 N N . LEU B 1 147 ? -27.799 74.871 -23.483 1.00 181.20 164 LEU B N 1
ATOM 3172 C CA . LEU B 1 147 ? -27.780 74.657 -24.957 1.00 181.39 164 LEU B CA 1
ATOM 3173 C C . LEU B 1 147 ? -29.118 75.108 -25.566 1.00 195.74 164 LEU B C 1
ATOM 3174 O O . LEU B 1 147 ? -29.084 75.998 -26.439 1.00 202.79 164 LEU B O 1
ATOM 3179 N N . GLU B 1 148 ? -30.244 74.536 -25.116 1.00 204.95 165 GLU B N 1
ATOM 3180 C CA . GLU B 1 148 ? -31.592 74.902 -25.648 1.00 207.75 165 GLU B CA 1
ATOM 3181 C C . GLU B 1 148 ? -31.884 76.398 -25.460 1.00 213.44 165 GLU B C 1
ATOM 3182 O O . GLU B 1 148 ? -32.499 76.974 -26.379 1.00 213.88 165 GLU B O 1
ATOM 3188 N N . GLU B 1 149 ? -31.484 77.007 -24.335 1.00 219.72 166 GLU B N 1
ATOM 3189 C CA . GLU B 1 149 ? -31.767 78.461 -24.161 1.00 227.57 166 GLU B CA 1
ATOM 3190 C C . GLU B 1 149 ? -30.849 79.254 -25.103 1.00 222.89 166 GLU B C 1
ATOM 3191 O O . GLU B 1 149 ? -31.122 80.451 -25.320 1.00 229.10 166 GLU B O 1
ATOM 3197 N N . ALA B 1 150 ? -29.810 78.600 -25.637 1.00 211.27 167 ALA B N 1
ATOM 3198 C CA . ALA B 1 150 ? -28.863 79.247 -26.577 1.00 210.11 167 ALA B CA 1
ATOM 3199 C C . ALA B 1 150 ? -29.384 79.084 -28.010 1.00 214.63 167 ALA B C 1
ATOM 3200 O O . ALA B 1 150 ? -28.702 79.553 -28.945 1.00 220.29 167 ALA B O 1
ATOM 3202 N N . LYS B 1 151 ? -30.550 78.441 -28.161 1.00 217.10 168 LYS B N 1
ATOM 3203 C CA . LYS B 1 151 ? -31.192 78.200 -29.484 1.00 216.81 168 LYS B CA 1
ATOM 3204 C C . LYS B 1 151 ? -32.497 79.003 -29.571 1.00 223.40 168 LYS B C 1
ATOM 3205 O O . LYS B 1 151 ? -33.570 78.379 -29.709 1.00 223.71 168 LYS B O 1
ATOM 3211 N N . ALA B 1 152 ? -32.399 80.335 -29.484 1.00 228.95 169 ALA B N 1
ATOM 3212 C CA . ALA B 1 152 ? -33.571 81.242 -29.561 1.00 236.36 169 ALA B CA 1
ATOM 3213 C C . ALA B 1 152 ? -33.367 82.229 -30.718 1.00 245.08 169 ALA B C 1
ATOM 3214 O O . ALA B 1 152 ? -34.139 82.161 -31.695 1.00 246.03 169 ALA B O 1
ATOM 3216 N N . ASP B 1 153 ? -32.363 83.106 -30.599 1.00 251.90 170 ASP B N 1
ATOM 3217 C CA . ASP B 1 153 ? -32.033 84.112 -31.647 1.00 261.63 170 ASP B CA 1
ATOM 3218 C C . ASP B 1 153 ? -30.618 83.815 -32.162 1.00 262.69 170 ASP B C 1
ATOM 3219 O O . ASP B 1 153 ? -30.307 84.221 -33.301 1.00 267.55 170 ASP B O 1
ATOM 3224 N N . GLY B 1 154 ? -29.806 83.133 -31.342 1.00 259.76 171 GLY B N 1
ATOM 3225 C CA . GLY B 1 154 ? -28.421 82.765 -31.700 1.00 255.98 171 GLY B CA 1
ATOM 3226 C C . GLY B 1 154 ? -27.386 83.573 -30.932 1.00 253.27 171 GLY B C 1
ATOM 3227 O O . GLY B 1 154 ? -26.588 82.960 -30.195 1.00 243.93 171 GLY B O 1
ATOM 3228 N N . ALA B 1 155 ? -27.409 84.902 -31.093 1.00 257.30 172 ALA B N 1
ATOM 3229 C CA . ALA B 1 155 ? -26.458 85.820 -30.420 1.00 253.11 172 ALA B CA 1
ATOM 3230 C C . ALA B 1 155 ? -26.687 85.842 -28.902 1.00 249.69 172 ALA B C 1
ATOM 3231 O O . ALA B 1 155 ? -25.943 86.567 -28.211 1.00 244.80 172 ALA B O 1
ATOM 3233 N N . ASP B 1 156 ? -27.675 85.086 -28.408 1.00 251.31 173 ASP B N 1
ATOM 3234 C CA . ASP B 1 156 ? -27.976 85.036 -26.951 1.00 254.36 173 ASP B CA 1
ATOM 3235 C C . ASP B 1 156 ? -26.833 84.315 -26.223 1.00 248.91 173 ASP B C 1
ATOM 3236 O O . ASP B 1 156 ? -26.445 84.778 -25.132 1.00 258.25 173 ASP B O 1
ATOM 3241 N N . PHE B 1 157 ? -26.312 83.241 -26.830 1.00 238.05 174 PHE B N 1
ATOM 3242 C CA . PHE B 1 157 ? -25.210 82.405 -26.273 1.00 222.88 174 PHE B CA 1
ATOM 3243 C C . PHE B 1 157 ? -24.138 83.284 -25.611 1.00 219.56 174 PHE B C 1
ATOM 3244 O O . PHE B 1 157 ? -23.617 82.895 -24.549 1.00 210.83 174 PHE B O 1
ATOM 3252 N N . ALA B 1 158 ? -23.838 84.434 -26.224 1.00 223.46 175 ALA B N 1
ATOM 3253 C CA . ALA B 1 158 ? -22.815 85.393 -25.736 1.00 222.20 175 ALA B CA 1
ATOM 3254 C C . ALA B 1 158 ? -22.976 85.702 -24.239 1.00 219.02 175 ALA B C 1
ATOM 3255 O O . ALA B 1 158 ? -22.033 85.393 -23.483 1.00 210.38 175 ALA B O 1
ATOM 3257 N N . LYS B 1 159 ? -24.111 86.285 -23.827 1.00 222.23 176 LYS B N 1
ATOM 3258 C CA . LYS B 1 159 ? -24.314 86.636 -22.390 1.00 220.81 176 LYS B CA 1
ATOM 3259 C C . LYS B 1 159 ? -24.503 85.379 -21.529 1.00 215.00 176 LYS B C 1
ATOM 3260 O O . LYS B 1 159 ? -23.990 85.375 -20.390 1.00 212.23 176 LYS B O 1
ATOM 3266 N N . ILE B 1 160 ? -25.201 84.361 -22.045 1.00 210.76 177 ILE B N 1
ATOM 3267 C CA . ILE B 1 160 ? -25.454 83.104 -21.269 1.00 202.84 177 ILE B CA 1
ATOM 3268 C C . ILE B 1 160 ? -24.198 82.218 -21.250 1.00 194.98 177 ILE B C 1
ATOM 3269 O O . ILE B 1 160 ? -24.322 81.036 -20.872 1.00 185.92 177 ILE B O 1
ATOM 3274 N N . ALA B 1 161 ? -23.044 82.766 -21.643 1.00 197.60 178 ALA B N 1
ATOM 3275 C CA . ALA B 1 161 ? -21.766 82.014 -21.640 1.00 196.53 178 ALA B CA 1
ATOM 3276 C C . ALA B 1 161 ? -20.842 82.626 -20.582 1.00 199.27 178 ALA B C 1
ATOM 3277 O O . ALA B 1 161 ? -19.862 81.964 -20.196 1.00 193.87 178 ALA B O 1
ATOM 3279 N N . LYS B 1 162 ? -21.167 83.846 -20.138 1.00 207.83 179 LYS B N 1
ATOM 3280 C CA . LYS B 1 162 ? -20.382 84.598 -19.122 1.00 212.96 179 LYS B CA 1
ATOM 3281 C C . LYS B 1 162 ? -20.836 84.224 -17.704 1.00 213.34 179 LYS B C 1
ATOM 3282 O O . LYS B 1 162 ? -19.957 83.963 -16.858 1.00 212.15 179 LYS B O 1
ATOM 3288 N N . ASP B 1 163 ? -22.154 84.205 -17.463 1.00 216.79 180 ASP B N 1
ATOM 3289 C CA . ASP B 1 163 ? -22.723 83.885 -16.123 1.00 216.52 180 ASP B CA 1
ATOM 3290 C C . ASP B 1 163 ? -23.065 82.391 -15.987 1.00 210.97 180 ASP B C 1
ATOM 3291 O O . ASP B 1 163 ? -23.800 82.055 -15.036 1.00 213.45 180 ASP B O 1
ATOM 3296 N N . ASN B 1 164 ? -22.551 81.528 -16.874 1.00 201.04 181 ASN B N 1
ATOM 3297 C CA . ASN B 1 164 ? -22.832 80.065 -16.793 1.00 191.31 181 ASN B CA 1
ATOM 3298 C C . ASN B 1 164 ? -21.516 79.280 -16.756 1.00 182.53 181 ASN B C 1
ATOM 3299 O O . ASN B 1 164 ? -21.444 78.296 -15.992 1.00 176.05 181 ASN B O 1
ATOM 3304 N N . THR B 1 165 ? -20.522 79.699 -17.547 1.00 178.48 182 THR B N 1
ATOM 3305 C CA . THR B 1 165 ? -19.210 78.999 -17.588 1.00 176.84 182 THR B CA 1
ATOM 3306 C C . THR B 1 165 ? -18.630 78.906 -16.172 1.00 178.78 182 THR B C 1
ATOM 3307 O O . THR B 1 165 ? -18.556 79.950 -15.495 1.00 186.22 182 THR B O 1
ATOM 3311 N N . LYS B 1 166 ? -18.258 77.696 -15.746 1.00 179.78 183 LYS B N 1
ATOM 3312 C CA . LYS B 1 166 ? -17.671 77.470 -14.398 1.00 180.58 183 LYS B CA 1
ATOM 3313 C C . LYS B 1 166 ? -16.198 77.904 -14.425 1.00 176.10 183 LYS B C 1
ATOM 3314 O O . LYS B 1 166 ? -15.630 78.131 -13.339 1.00 177.36 183 LYS B O 1
ATOM 3320 N N . GLY B 1 167 ? -15.620 78.036 -15.626 1.00 171.56 184 GLY B N 1
ATOM 3321 C CA . GLY B 1 167 ? -14.211 78.442 -15.799 1.00 171.37 184 GLY B CA 1
ATOM 3322 C C . GLY B 1 167 ? -13.995 79.919 -15.516 1.00 172.81 184 GLY B C 1
ATOM 3323 O O . GLY B 1 167 ? -14.962 80.592 -15.105 1.00 171.81 184 GLY B O 1
ATOM 3324 N N . ASP B 1 168 ? -12.769 80.404 -15.751 1.00 177.23 185 ASP B N 1
ATOM 3325 C CA . ASP B 1 168 ? -12.398 81.827 -15.509 1.00 185.76 185 ASP B CA 1
ATOM 3326 C C . ASP B 1 168 ? -12.626 82.675 -16.772 1.00 190.66 185 ASP B C 1
ATOM 3327 O O . ASP B 1 168 ? -13.174 83.788 -16.626 1.00 195.22 185 ASP B O 1
ATOM 3332 N N . LYS B 1 169 ? -12.216 82.188 -17.952 1.00 190.35 186 LYS B N 1
ATOM 3333 C CA . LYS B 1 169 ? -12.400 82.954 -19.220 1.00 190.01 186 LYS B CA 1
ATOM 3334 C C . LYS B 1 169 ? -13.264 82.145 -20.197 1.00 186.07 186 LYS B C 1
ATOM 3335 O O . LYS B 1 169 ? -13.363 80.914 -20.018 1.00 182.82 186 LYS B O 1
ATOM 3341 N N . THR B 1 170 ? -13.855 82.820 -21.191 1.00 184.98 187 THR B N 1
ATOM 3342 C CA . THR B 1 170 ? -14.719 82.156 -22.208 1.00 183.32 187 THR B CA 1
ATOM 3343 C C . THR B 1 170 ? -14.007 82.125 -23.567 1.00 186.60 187 THR B C 1
ATOM 3344 O O . THR B 1 170 ? -14.180 81.123 -24.286 1.00 193.33 187 THR B O 1
ATOM 3348 N N . GLU B 1 171 ? -13.249 83.175 -23.905 1.00 189.54 188 GLU B N 1
ATOM 3349 C CA . GLU B 1 171 ? -12.529 83.216 -25.209 1.00 193.46 188 GLU B CA 1
ATOM 3350 C C . GLU B 1 171 ? -11.229 82.406 -25.120 1.00 191.74 188 GLU B C 1
ATOM 3351 O O . GLU B 1 171 ? -10.370 82.752 -24.284 1.00 194.66 188 GLU B O 1
ATOM 3357 N N . TYR B 1 172 ? -11.113 81.367 -25.955 1.00 184.79 189 TYR B N 1
ATOM 3358 C CA . TYR B 1 172 ? -9.913 80.488 -26.021 1.00 181.90 189 TYR B CA 1
ATOM 3359 C C . TYR B 1 172 ? -9.346 80.481 -27.443 1.00 182.68 189 TYR B C 1
ATOM 3360 O O . TYR B 1 172 ? -10.124 80.549 -28.412 1.00 178.69 189 TYR B O 1
ATOM 3369 N N . SER B 1 173 ? -8.016 80.400 -27.534 1.00 186.86 190 SER B N 1
ATOM 3370 C CA . SER B 1 173 ? -7.259 80.360 -28.813 1.00 190.16 190 SER B CA 1
ATOM 3371 C C . SER B 1 173 ? -6.502 79.028 -28.864 1.00 186.58 190 SER B C 1
ATOM 3372 O O . SER B 1 173 ? -5.548 78.869 -28.076 1.00 194.20 190 SER B O 1
ATOM 3375 N N . PHE B 1 174 ? -6.915 78.113 -29.748 1.00 178.56 191 PHE B N 1
ATOM 3376 C CA . PHE B 1 174 ? -6.261 76.780 -29.839 1.00 170.47 191 PHE B CA 1
ATOM 3377 C C . PHE B 1 174 ? -6.270 76.221 -31.266 1.00 167.52 191 PHE B C 1
ATOM 3378 O O . PHE B 1 174 ? -7.071 76.678 -32.102 1.00 168.28 191 PHE B O 1
ATOM 3386 N N . ASP B 1 175 ? -5.383 75.249 -31.510 1.00 165.65 192 ASP B N 1
ATOM 3387 C CA . ASP B 1 175 ? -5.245 74.551 -32.818 1.00 167.61 192 ASP B CA 1
ATOM 3388 C C . ASP B 1 175 ? -5.411 73.048 -32.544 1.00 163.26 192 ASP B C 1
ATOM 3389 O O . ASP B 1 175 ? -6.161 72.713 -31.605 1.00 159.63 192 ASP B O 1
ATOM 3394 N N . SER B 1 176 ? -4.730 72.182 -33.302 1.00 161.16 193 SER B N 1
ATOM 3395 C CA . SER B 1 176 ? -4.854 70.712 -33.093 1.00 160.94 193 SER B CA 1
ATOM 3396 C C . SER B 1 176 ? -3.680 70.167 -32.268 1.00 160.02 193 SER B C 1
ATOM 3397 O O . SER B 1 176 ? -3.659 68.941 -32.029 1.00 153.86 193 SER B O 1
ATOM 3400 N N . GLY B 1 177 ? -2.757 71.034 -31.835 1.00 163.27 194 GLY B N 1
ATOM 3401 C CA . GLY B 1 177 ? -1.588 70.590 -31.046 1.00 162.27 194 GLY B CA 1
ATOM 3402 C C . GLY B 1 177 ? -1.533 71.195 -29.651 1.00 158.99 194 GLY B C 1
ATOM 3403 O O . GLY B 1 177 ? -0.682 70.740 -28.861 1.00 158.21 194 GLY B O 1
ATOM 3404 N N . SER B 1 178 ? -2.401 72.169 -29.349 1.00 157.78 195 SER B N 1
ATOM 3405 C CA . SER B 1 178 ? -2.414 72.822 -28.009 1.00 158.44 195 SER B CA 1
ATOM 3406 C C . SER B 1 178 ? -3.053 71.893 -26.969 1.00 153.11 195 SER B C 1
ATOM 3407 O O . SER B 1 178 ? -3.653 70.872 -27.368 1.00 147.73 195 SER B O 1
ATOM 3410 N N . THR B 1 179 ? -2.926 72.249 -25.685 1.00 151.31 196 THR B N 1
ATOM 3411 C CA . THR B 1 179 ? -3.486 71.450 -24.559 1.00 147.57 196 THR B CA 1
ATOM 3412 C C . THR B 1 179 ? -4.342 72.336 -23.641 1.00 141.45 196 THR B C 1
ATOM 3413 O O . THR B 1 179 ? -4.469 71.991 -22.452 1.00 139.50 196 THR B O 1
ATOM 3417 N N . ASN B 1 180 ? -4.916 73.418 -24.181 1.00 138.07 197 ASN B N 1
ATOM 3418 C CA . ASN B 1 180 ? -5.773 74.350 -23.399 1.00 134.14 197 ASN B CA 1
ATOM 3419 C C . ASN B 1 180 ? -6.964 73.577 -22.828 1.00 130.49 197 ASN B C 1
ATOM 3420 O O . ASN B 1 180 ? -7.059 73.445 -21.589 1.00 133.37 197 ASN B O 1
ATOM 3425 N N . LEU B 1 181 ? -7.826 73.090 -23.729 1.00 122.14 198 LEU B N 1
ATOM 3426 C CA . LEU B 1 181 ? -9.054 72.322 -23.395 1.00 114.72 198 LEU B CA 1
ATOM 3427 C C . LEU B 1 181 ? -8.769 70.830 -23.548 1.00 108.77 198 LEU B C 1
ATOM 3428 O O . LEU B 1 181 ? -7.744 70.447 -24.109 1.00 104.83 198 LEU B O 1
ATOM 3433 N N . PRO B 1 182 ? -9.645 69.939 -23.034 1.00 108.26 199 PRO B N 1
ATOM 3434 C CA . PRO B 1 182 ? -9.429 68.496 -23.153 1.00 114.57 199 PRO B CA 1
ATOM 3435 C C . PRO B 1 182 ? -9.483 68.016 -24.613 1.00 122.75 199 PRO B C 1
ATOM 3436 O O . PRO B 1 182 ? -10.249 68.576 -25.384 1.00 127.35 199 PRO B O 1
ATOM 3440 N N . SER B 1 183 ? -8.693 66.986 -24.947 1.00 129.42 200 SER B N 1
ATOM 3441 C CA . SER B 1 183 ? -8.653 66.424 -26.326 1.00 132.06 200 SER B CA 1
ATOM 3442 C C . SER B 1 183 ? -10.074 66.303 -26.888 1.00 133.32 200 SER B C 1
ATOM 3443 O O . SER B 1 183 ? -10.273 66.691 -28.052 1.00 137.03 200 SER B O 1
ATOM 3446 N N . GLN B 1 184 ? -11.015 65.788 -26.086 1.00 135.12 201 GLN B N 1
ATOM 3447 C CA . GLN B 1 184 ? -12.428 65.627 -26.526 1.00 136.09 201 GLN B CA 1
ATOM 3448 C C . GLN B 1 184 ? -12.971 66.991 -26.966 1.00 131.73 201 GLN B C 1
ATOM 3449 O O . GLN B 1 184 ? -13.364 67.128 -28.137 1.00 137.41 201 GLN B O 1
ATOM 3455 N N . VAL B 1 185 ? -12.963 67.958 -26.045 1.00 125.55 202 VAL B N 1
ATOM 3456 C CA . VAL B 1 185 ? -13.465 69.343 -26.287 1.00 124.93 202 VAL B CA 1
ATOM 3457 C C . VAL B 1 185 ? -12.516 70.094 -27.225 1.00 128.95 202 VAL B C 1
ATOM 3458 O O . VAL B 1 185 ? -12.863 71.220 -27.625 1.00 133.24 202 VAL B O 1
ATOM 3462 N N . LEU B 1 186 ? -11.378 69.494 -27.577 1.00 131.31 203 LEU B N 1
ATOM 3463 C CA . LEU B 1 186 ? -10.422 70.194 -28.475 1.00 132.82 203 LEU B CA 1
ATOM 3464 C C . LEU B 1 186 ? -10.715 69.801 -29.934 1.00 135.12 203 LEU B C 1
ATOM 3465 O O . LEU B 1 186 ? -11.171 70.676 -30.695 1.00 132.11 203 LEU B O 1
ATOM 3470 N N . SER B 1 187 ? -10.491 68.530 -30.295 1.00 137.31 204 SER B N 1
ATOM 3471 C CA . SER B 1 187 ? -10.726 68.031 -31.680 1.00 137.90 204 SER B CA 1
ATOM 3472 C C . SER B 1 187 ? -12.169 68.306 -32.119 1.00 142.29 204 SER B C 1
ATOM 3473 O O . SER B 1 187 ? -12.350 68.864 -33.221 1.00 144.60 204 SER B O 1
ATOM 3476 N N . ALA B 1 188 ? -13.148 67.927 -31.289 1.00 143.52 205 ALA B N 1
ATOM 3477 C CA . ALA B 1 188 ? -14.582 68.134 -31.606 1.00 143.32 205 ALA B CA 1
ATOM 3478 C C . ALA B 1 188 ? -14.866 69.623 -31.843 1.00 143.28 205 ALA B C 1
ATOM 3479 O O . ALA B 1 188 ? -15.822 69.923 -32.579 1.00 146.86 205 ALA B O 1
ATOM 3481 N N . ALA B 1 189 ? -14.066 70.513 -31.243 1.00 142.74 206 ALA B N 1
ATOM 3482 C CA . ALA B 1 189 ? -14.262 71.973 -31.418 1.00 146.33 206 ALA B CA 1
ATOM 3483 C C . ALA B 1 189 ? -13.635 72.441 -32.739 1.00 150.44 206 ALA B C 1
ATOM 3484 O O . ALA B 1 189 ? -13.802 73.627 -33.070 1.00 155.19 206 ALA B O 1
ATOM 3486 N N . LEU B 1 190 ? -12.939 71.550 -33.457 1.00 152.49 207 LEU B N 1
ATOM 3487 C CA . LEU B 1 190 ? -12.297 71.912 -34.754 1.00 156.49 207 LEU B CA 1
ATOM 3488 C C . LEU B 1 190 ? -13.032 71.215 -35.910 1.00 160.57 207 LEU B C 1
ATOM 3489 O O . LEU B 1 190 ? -12.412 71.018 -36.976 1.00 160.36 207 LEU B O 1
ATOM 3494 N N . ASN B 1 191 ? -14.306 70.861 -35.693 1.00 161.77 208 ASN B N 1
ATOM 3495 C CA . ASN B 1 191 ? -15.165 70.191 -36.710 1.00 162.72 208 ASN B CA 1
ATOM 3496 C C . ASN B 1 191 ? -16.364 71.094 -37.017 1.00 166.93 208 ASN B C 1
ATOM 3497 O O . ASN B 1 191 ? -17.311 70.614 -37.670 1.00 168.81 208 ASN B O 1
ATOM 3502 N N . LEU B 1 192 ? -16.326 72.340 -36.534 1.00 170.67 209 LEU B N 1
ATOM 3503 C CA . LEU B 1 192 ? -17.423 73.318 -36.772 1.00 177.00 209 LEU B CA 1
ATOM 3504 C C . LEU B 1 192 ? -17.012 74.242 -37.924 1.00 177.82 209 LEU B C 1
ATOM 3505 O O . LEU B 1 192 ? -15.889 74.076 -38.445 1.00 175.66 209 LEU B O 1
ATOM 3510 N N . ASP B 1 193 ? -17.891 75.179 -38.291 1.00 178.05 210 ASP B N 1
ATOM 3511 C CA . ASP B 1 193 ? -17.619 76.135 -39.397 1.00 181.58 210 ASP B CA 1
ATOM 3512 C C . ASP B 1 193 ? -17.090 77.441 -38.788 1.00 180.77 210 ASP B C 1
ATOM 3513 O O . ASP B 1 193 ? -16.895 77.476 -37.558 1.00 174.19 210 ASP B O 1
ATOM 3518 N N . LYS B 1 194 ? -16.863 78.462 -39.624 1.00 187.73 211 LYS B N 1
ATOM 3519 C CA . LYS B 1 194 ? -16.354 79.790 -39.173 1.00 188.57 211 LYS B CA 1
ATOM 3520 C C . LYS B 1 194 ? -17.153 80.272 -37.955 1.00 185.74 211 LYS B C 1
ATOM 3521 O O . LYS B 1 194 ? -16.605 81.069 -37.170 1.00 183.33 211 LYS B O 1
ATOM 3527 N N . ASP B 1 195 ? -18.402 79.810 -37.825 1.00 193.57 212 ASP B N 1
ATOM 3528 C CA . ASP B 1 195 ? -19.290 80.191 -36.694 1.00 191.45 212 ASP B CA 1
ATOM 3529 C C . ASP B 1 195 ? -20.162 78.977 -36.349 1.00 186.17 212 ASP B C 1
ATOM 3530 O O . ASP B 1 195 ? -20.070 77.964 -37.075 1.00 181.82 212 ASP B O 1
ATOM 3535 N N . GLY B 1 196 ? -20.951 79.069 -35.272 1.00 186.04 213 GLY B N 1
ATOM 3536 C CA . GLY B 1 196 ? -21.839 77.970 -34.843 1.00 184.11 213 GLY B CA 1
ATOM 3537 C C . GLY B 1 196 ? -21.403 77.352 -33.525 1.00 177.37 213 GLY B C 1
ATOM 3538 O O . GLY B 1 196 ? -20.192 77.402 -33.212 1.00 167.99 213 GLY B O 1
ATOM 3539 N N . VAL B 1 197 ? -22.362 76.779 -32.787 1.00 178.72 214 VAL B N 1
ATOM 3540 C CA . VAL B 1 197 ? -22.087 76.130 -31.470 1.00 174.81 214 VAL B CA 1
ATOM 3541 C C . VAL B 1 197 ? -21.742 74.658 -31.718 1.00 172.87 214 VAL B C 1
ATOM 3542 O O . VAL B 1 197 ? -21.520 74.289 -32.889 1.00 176.98 214 VAL B O 1
ATOM 3546 N N . SER B 1 198 ? -21.708 73.863 -30.645 1.00 166.88 215 SER B N 1
ATOM 3547 C CA . SER B 1 198 ? -21.398 72.413 -30.728 1.00 162.85 215 SER B CA 1
ATOM 3548 C C . SER B 1 198 ? -22.274 71.658 -29.722 1.00 157.37 215 SER B C 1
ATOM 3549 O O . SER B 1 198 ? -23.009 72.325 -28.962 1.00 154.37 215 SER B O 1
ATOM 3552 N N . ASP B 1 199 ? -22.215 70.322 -29.737 1.00 153.95 216 ASP B N 1
ATOM 3553 C CA . ASP B 1 199 ? -23.019 69.498 -28.794 1.00 159.27 216 ASP B CA 1
ATOM 3554 C C . ASP B 1 199 ? -22.357 69.525 -27.409 1.00 160.70 216 ASP B C 1
ATOM 3555 O O . ASP B 1 199 ? -21.231 70.061 -27.293 1.00 160.47 216 ASP B O 1
ATOM 3560 N N . VAL B 1 200 ? -23.049 68.989 -26.399 1.00 154.99 217 VAL B N 1
ATOM 3561 C CA . VAL B 1 200 ? -22.518 68.929 -25.005 1.00 137.09 217 VAL B CA 1
ATOM 3562 C C . VAL B 1 200 ? -21.392 67.891 -24.994 1.00 133.24 217 VAL B C 1
ATOM 3563 O O . VAL B 1 200 ? -21.700 66.683 -25.011 1.00 130.54 217 VAL B O 1
ATOM 3567 N N . ILE B 1 201 ? -20.140 68.355 -24.991 1.00 135.14 218 ILE B N 1
ATOM 3568 C CA . ILE B 1 201 ? -18.949 67.453 -24.987 1.00 136.25 218 ILE B CA 1
ATOM 3569 C C . ILE B 1 201 ? -18.694 66.979 -23.550 1.00 138.92 218 ILE B C 1
ATOM 3570 O O . ILE B 1 201 ? -18.458 67.844 -22.681 1.00 135.26 218 ILE B O 1
ATOM 3575 N N . LYS B 1 202 ? -18.749 65.661 -23.315 1.00 149.25 219 LYS B N 1
ATOM 3576 C CA . LYS B 1 202 ? -18.515 65.103 -21.955 1.00 155.60 219 LYS B CA 1
ATOM 3577 C C . LYS B 1 202 ? -17.017 64.836 -21.785 1.00 155.31 219 LYS B C 1
ATOM 3578 O O . LYS B 1 202 ? -16.494 63.948 -22.486 1.00 158.99 219 LYS B O 1
ATOM 3584 N N . ALA B 1 203 ? -16.361 65.591 -20.899 1.00 154.93 220 ALA B N 1
ATOM 3585 C CA . ALA B 1 203 ? -14.912 65.428 -20.638 1.00 151.78 220 ALA B CA 1
ATOM 3586 C C . ALA B 1 203 ? -14.716 65.105 -19.153 1.00 161.31 220 ALA B C 1
ATOM 3587 O O . ALA B 1 203 ? -15.715 64.764 -18.489 1.00 170.99 220 ALA B O 1
ATOM 3589 N N . SER B 1 204 ? -13.478 65.203 -18.660 1.00 165.55 221 SER B N 1
ATOM 3590 C CA . SER B 1 204 ? -13.180 64.916 -17.232 1.00 171.61 221 SER B CA 1
ATOM 3591 C C . SER B 1 204 ? -12.093 65.874 -16.732 1.00 176.71 221 SER B C 1
ATOM 3592 O O . SER B 1 204 ? -11.419 66.496 -17.578 1.00 172.88 221 SER B O 1
ATOM 3595 N N . ASP B 1 205 ? -11.950 65.996 -15.407 1.00 190.41 222 ASP B N 1
ATOM 3596 C CA . ASP B 1 205 ? -10.930 66.891 -14.794 1.00 191.33 222 ASP B CA 1
ATOM 3597 C C . ASP B 1 205 ? -9.639 66.098 -14.560 1.00 189.45 222 ASP B C 1
ATOM 3598 O O . ASP B 1 205 ? -9.706 64.851 -14.525 1.00 189.87 222 ASP B O 1
ATOM 3603 N N . SER B 1 206 ? -8.514 66.805 -14.414 1.00 186.87 223 SER B N 1
ATOM 3604 C CA . SER B 1 206 ? -7.193 66.165 -14.174 1.00 185.81 223 SER B CA 1
ATOM 3605 C C . SER B 1 206 ? -7.025 65.887 -12.675 1.00 185.17 223 SER B C 1
ATOM 3606 O O . SER B 1 206 ? -6.640 64.754 -12.325 1.00 179.45 223 SER B O 1
ATOM 3609 N N . THR B 1 207 ? -7.312 66.892 -11.838 1.00 187.85 224 THR B N 1
ATOM 3610 C CA . THR B 1 207 ? -7.196 66.772 -10.357 1.00 199.12 224 THR B CA 1
ATOM 3611 C C . THR B 1 207 ? -8.268 65.803 -9.834 1.00 199.58 224 THR B C 1
ATOM 3612 O O . THR B 1 207 ? -7.889 64.804 -9.188 1.00 203.60 224 THR B O 1
ATOM 3616 N N . THR B 1 208 ? -9.546 66.092 -10.106 1.00 194.21 225 THR B N 1
ATOM 3617 C CA . THR B 1 208 ? -10.683 65.234 -9.665 1.00 193.08 225 THR B CA 1
ATOM 3618 C C . THR B 1 208 ? -11.165 64.400 -10.860 1.00 190.86 225 THR B C 1
ATOM 3619 O O . THR B 1 208 ? -10.771 64.732 -11.994 1.00 185.64 225 THR B O 1
ATOM 3623 N N . TYR B 1 209 ? -11.966 63.354 -10.619 1.00 195.44 226 TYR B N 1
ATOM 3624 C CA . TYR B 1 209 ? -12.465 62.519 -11.745 1.00 195.54 226 TYR B CA 1
ATOM 3625 C C . TYR B 1 209 ? -13.828 63.071 -12.184 1.00 197.02 226 TYR B C 1
ATOM 3626 O O . TYR B 1 209 ? -14.380 62.591 -13.195 1.00 193.27 226 TYR B O 1
ATOM 3635 N N . LYS B 1 210 ? -14.344 64.044 -11.422 1.00 203.10 227 LYS B N 1
ATOM 3636 C CA . LYS B 1 210 ? -15.655 64.698 -11.687 1.00 203.25 227 LYS B CA 1
ATOM 3637 C C . LYS B 1 210 ? -15.818 64.954 -13.182 1.00 194.34 227 LYS B C 1
ATOM 3638 O O . LYS B 1 210 ? -14.983 65.617 -13.795 1.00 186.60 227 LYS B O 1
ATOM 3644 N N . PRO B 1 211 ? -16.897 64.438 -13.814 1.00 191.28 228 PRO B N 1
ATOM 3645 C CA . PRO B 1 211 ? -17.122 64.647 -15.242 1.00 184.03 228 PRO B CA 1
ATOM 3646 C C . PRO B 1 211 ? -17.576 66.087 -15.529 1.00 178.21 228 PRO B C 1
ATOM 3647 O O . PRO B 1 211 ? -18.603 66.491 -15.012 1.00 183.67 228 PRO B O 1
ATOM 3651 N N . VAL B 1 212 ? -16.785 66.818 -16.318 1.00 167.45 229 VAL B N 1
ATOM 3652 C CA . VAL B 1 212 ? -17.099 68.229 -16.694 1.00 163.01 229 VAL B CA 1
ATOM 3653 C C . VAL B 1 212 ? -17.764 68.206 -18.079 1.00 159.58 229 VAL B C 1
ATOM 3654 O O . VAL B 1 212 ? -17.332 67.393 -18.923 1.00 160.50 229 VAL B O 1
ATOM 3658 N N . TYR B 1 213 ? -18.772 69.062 -18.296 1.00 156.16 230 TYR B N 1
ATOM 3659 C CA . TYR B 1 213 ? -19.520 69.129 -19.583 1.00 145.85 230 TYR B CA 1
ATOM 3660 C C . TYR B 1 213 ? -19.305 70.494 -20.248 1.00 140.34 230 TYR B C 1
ATOM 3661 O O . TYR B 1 213 ? -19.887 71.491 -19.775 1.00 136.41 230 TYR B O 1
ATOM 3670 N N . TYR B 1 214 ? -18.521 70.511 -21.336 1.00 136.91 231 TYR B N 1
ATOM 3671 C CA . TYR B 1 214 ? -18.184 71.743 -22.102 1.00 137.76 231 TYR B CA 1
ATOM 3672 C C . TYR B 1 214 ? -19.127 71.966 -23.293 1.00 135.44 231 TYR B C 1
ATOM 3673 O O . TYR B 1 214 ? -19.694 70.992 -23.818 1.00 137.17 231 TYR B O 1
ATOM 3682 N N . ILE B 1 215 ? -19.242 73.235 -23.708 1.00 136.98 232 ILE B N 1
ATOM 3683 C CA . ILE B 1 215 ? -20.079 73.706 -24.855 1.00 141.36 232 ILE B CA 1
ATOM 3684 C C . ILE B 1 215 ? -19.273 74.788 -25.584 1.00 147.28 232 ILE B C 1
ATOM 3685 O O . ILE B 1 215 ? -19.263 75.940 -25.109 1.00 150.68 232 ILE B O 1
ATOM 3690 N N . VAL B 1 216 ? -18.633 74.420 -26.69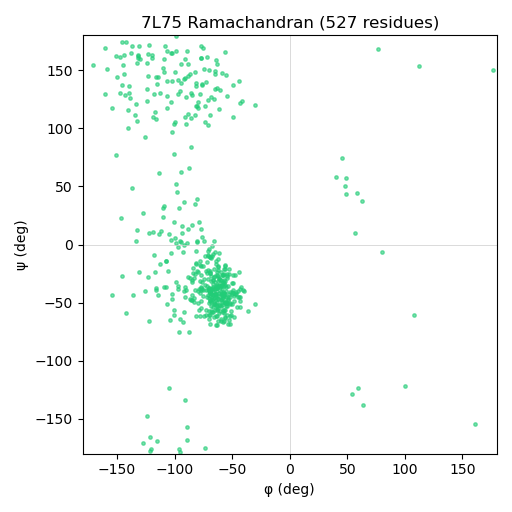7 1.00 157.86 233 VAL B N 1
ATOM 3691 C CA . VAL B 1 216 ? -17.789 75.357 -27.501 1.00 166.89 233 VAL B CA 1
ATOM 3692 C C . VAL B 1 216 ? -18.633 76.013 -28.601 1.00 172.43 233 VAL B C 1
ATOM 3693 O O . VAL B 1 216 ? -19.505 75.325 -29.174 1.00 175.35 233 VAL B O 1
ATOM 3697 N N . LYS B 1 217 ? -18.364 77.298 -28.868 1.00 175.55 234 LYS B N 1
ATOM 3698 C CA . LYS B 1 217 ? -19.049 78.112 -29.911 1.00 178.48 234 LYS B CA 1
ATOM 3699 C C . LYS B 1 217 ? -17.983 78.852 -30.726 1.00 179.14 234 LYS B C 1
ATOM 3700 O O . LYS B 1 217 ? -17.410 79.823 -30.194 1.00 182.41 234 LYS B O 1
ATOM 3706 N N . ILE B 1 218 ? -17.738 78.415 -31.965 1.00 176.45 235 ILE B N 1
ATOM 3707 C CA . ILE B 1 218 ? -16.708 79.074 -32.824 1.00 180.09 235 ILE B CA 1
ATOM 3708 C C . ILE B 1 218 ? -17.151 80.517 -33.091 1.00 189.78 235 ILE B C 1
ATOM 3709 O O . ILE B 1 218 ? -18.344 80.719 -33.398 1.00 194.53 235 ILE B O 1
ATOM 3714 N N . THR B 1 219 ? -16.223 81.473 -32.964 1.00 193.26 236 THR B N 1
ATOM 3715 C CA . THR B 1 219 ? -16.516 82.915 -33.195 1.00 199.01 236 THR B CA 1
ATOM 3716 C C . THR B 1 219 ? -15.721 83.400 -34.411 1.00 201.35 236 THR B C 1
ATOM 3717 O O . THR B 1 219 ? -16.299 84.139 -35.232 1.00 211.00 236 THR B O 1
ATOM 3721 N N . LYS B 1 220 ? -14.447 83.003 -34.507 1.00 193.81 237 LYS B N 1
ATOM 3722 C CA . LYS B 1 220 ? -13.565 83.399 -35.641 1.00 197.86 237 LYS B CA 1
ATOM 3723 C C . LYS B 1 220 ? -12.649 82.218 -35.995 1.00 186.99 237 LYS B C 1
ATOM 3724 O O . LYS B 1 220 ? -12.002 81.673 -35.077 1.00 182.84 237 LYS B O 1
ATOM 3730 N N . LYS B 1 221 ? -12.615 81.846 -37.281 1.00 265.29 238 LYS B N 1
ATOM 3731 C CA . LYS B 1 221 ? -11.788 80.715 -37.790 1.00 255.30 238 LYS B CA 1
ATOM 3732 C C . LYS B 1 221 ? -10.980 81.169 -39.013 1.00 251.80 238 LYS B C 1
ATOM 3733 O O . LYS B 1 221 ? -11.370 82.177 -39.636 1.00 255.24 238 LYS B O 1
ATOM 3739 N N . THR B 1 222 ? -9.906 80.437 -39.336 1.00 243.80 239 THR B N 1
ATOM 3740 C CA . THR B 1 222 ? -9.035 80.759 -40.502 1.00 241.37 239 THR B CA 1
ATOM 3741 C C . THR B 1 222 ? -9.346 79.749 -41.619 1.00 238.27 239 THR B C 1
ATOM 3742 O O . THR B 1 222 ? -10.534 79.648 -41.986 1.00 239.98 239 THR B O 1
ATOM 3746 N N . ASP B 1 223 ? -8.337 79.018 -42.112 1.00 232.93 240 ASP B N 1
ATOM 3747 C CA . ASP B 1 223 ? -8.531 78.018 -43.200 1.00 230.90 240 ASP B CA 1
ATOM 3748 C C . ASP B 1 223 ? -7.162 77.428 -43.572 1.00 227.55 240 ASP B C 1
ATOM 3749 O O . ASP B 1 223 ? -6.153 78.149 -43.435 1.00 227.25 240 ASP B O 1
ATOM 3754 N N . LYS B 1 224 ? -7.141 76.168 -44.024 1.00 224.59 241 LYS B N 1
ATOM 3755 C CA . LYS B 1 224 ? -5.893 75.457 -44.423 1.00 221.65 241 LYS B CA 1
ATOM 3756 C C . LYS B 1 224 ? -5.274 76.153 -45.643 1.00 223.69 241 LYS B C 1
ATOM 3757 O O . LYS B 1 224 ? -6.042 76.718 -46.445 1.00 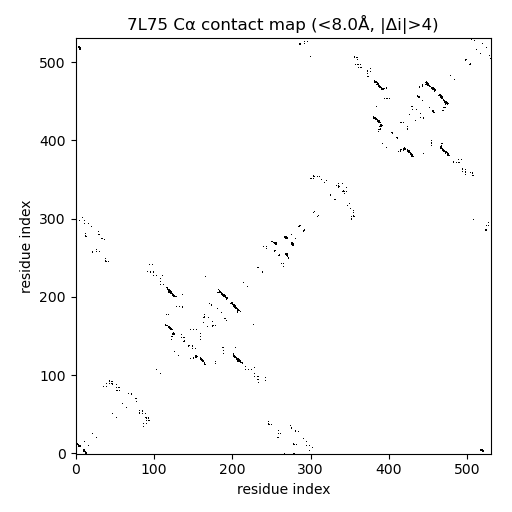226.93 241 LYS B O 1
ATOM 3763 N N . ASN B 1 225 ? -3.940 76.115 -45.765 1.00 222.26 242 ASN B N 1
ATOM 3764 C CA . ASN B 1 225 ? -3.211 76.753 -46.899 1.00 224.69 242 ASN B CA 1
ATOM 3765 C C . ASN B 1 225 ? -2.531 75.696 -47.783 1.00 223.97 242 ASN B C 1
ATOM 3766 O O . ASN B 1 225 ? -1.750 76.097 -48.668 1.00 225.66 242 ASN B O 1
ATOM 3771 N N . ALA B 1 226 ? -2.820 74.408 -47.561 1.00 221.83 243 ALA B N 1
ATOM 3772 C CA . ALA B 1 226 ? -2.213 73.315 -48.360 1.00 221.54 243 ALA B CA 1
ATOM 3773 C C . ALA B 1 226 ? -0.729 73.616 -48.619 1.00 221.62 243 ALA B C 1
ATOM 3774 O O . ALA B 1 226 ? -0.337 73.678 -49.800 1.00 223.93 243 ALA B O 1
ATOM 3776 N N . ASP B 1 227 ? 0.059 73.797 -47.551 1.00 219.72 244 ASP B N 1
ATOM 3777 C CA . ASP B 1 227 ? 1.512 74.096 -47.687 1.00 219.88 244 ASP B CA 1
ATOM 3778 C C . ASP B 1 227 ? 2.218 73.774 -46.360 1.00 216.49 244 ASP B C 1
ATOM 3779 O O . ASP B 1 227 ? 1.513 73.540 -45.352 1.00 213.61 244 ASP B O 1
ATOM 3784 N N . TRP B 1 228 ? 3.558 73.766 -46.368 1.00 215.77 245 TRP B N 1
ATOM 3785 C CA . TRP B 1 228 ? 4.373 73.465 -45.158 1.00 212.16 245 TRP B CA 1
ATOM 3786 C C . TRP B 1 228 ? 4.634 74.738 -44.344 1.00 212.54 245 TRP B C 1
ATOM 3787 O O . TRP B 1 228 ? 3.987 74.890 -43.290 1.00 211.31 245 TRP B O 1
ATOM 3798 N N . LYS B 1 229 ? 5.539 75.611 -44.813 1.00 214.78 246 LYS B N 1
ATOM 3799 C CA . LYS B 1 229 ? 5.870 76.866 -44.074 1.00 215.02 246 LYS B CA 1
ATOM 3800 C C . LYS B 1 229 ? 4.604 77.667 -43.749 1.00 216.05 246 LYS B C 1
ATOM 3801 O O . LYS B 1 229 ? 4.676 78.500 -42.820 1.00 215.36 246 LYS B O 1
ATOM 3807 N N . ALA B 1 230 ? 3.502 77.443 -44.473 1.00 217.60 247 ALA B N 1
ATOM 3808 C CA . ALA B 1 230 ? 2.255 78.177 -44.152 1.00 218.77 247 ALA B CA 1
ATOM 3809 C C . ALA B 1 230 ? 1.958 77.937 -42.666 1.00 215.75 247 ALA B C 1
ATOM 3810 O O . ALA B 1 230 ? 1.295 78.782 -42.032 1.00 215.76 247 ALA B O 1
ATOM 3812 N N . TYR B 1 231 ? 2.466 76.809 -42.153 1.00 213.32 248 TYR B N 1
ATOM 3813 C CA . TYR B 1 231 ? 2.321 76.374 -40.740 1.00 210.81 248 TYR B CA 1
ATOM 3814 C C . TYR B 1 231 ? 3.556 75.532 -40.387 1.00 209.71 248 TYR B C 1
ATOM 3815 O O . TYR B 1 231 ? 3.435 74.297 -40.369 1.00 208.13 248 TYR B O 1
ATOM 3824 N N . LYS B 1 232 ? 4.710 76.170 -40.145 1.00 211.41 249 LYS B N 1
ATOM 3825 C CA . LYS B 1 232 ? 5.956 75.416 -39.817 1.00 210.53 249 LYS B CA 1
ATOM 3826 C C . LYS B 1 232 ? 6.273 75.494 -38.318 1.00 208.47 249 LYS B C 1
ATOM 3827 O O . LYS B 1 232 ? 6.246 74.431 -37.668 1.00 205.88 249 LYS B O 1
ATOM 3833 N N . LYS B 1 233 ? 6.583 76.691 -37.802 1.00 210.32 250 LYS B N 1
ATOM 3834 C CA . LYS B 1 233 ? 6.915 76.867 -36.357 1.00 209.88 250 LYS B CA 1
ATOM 3835 C C . LYS B 1 233 ? 5.925 76.087 -35.478 1.00 209.16 250 LYS B C 1
ATOM 3836 O O . LYS B 1 233 ? 6.299 75.759 -34.332 1.00 208.09 250 LYS B O 1
ATOM 3842 N N . ARG B 1 234 ? 4.722 75.798 -35.988 1.00 210.37 251 ARG B N 1
ATOM 3843 C CA . ARG B 1 234 ? 3.713 75.022 -35.212 1.00 207.86 251 ARG B CA 1
ATOM 3844 C C . ARG B 1 234 ? 3.971 73.524 -35.422 1.00 204.27 251 ARG B C 1
ATOM 3845 O O . ARG B 1 234 ? 4.010 72.790 -34.420 1.00 201.73 251 ARG B O 1
ATOM 3853 N N . LEU B 1 235 ? 4.147 73.094 -36.676 1.00 203.04 252 LEU B N 1
ATOM 3854 C CA . LEU B 1 235 ? 4.403 71.658 -36.977 1.00 199.93 252 LEU B CA 1
ATOM 3855 C C . LEU B 1 235 ? 5.811 71.264 -36.508 1.00 196.28 252 LEU B C 1
ATOM 3856 O O . LEU B 1 235 ? 6.112 70.058 -36.538 1.00 194.75 252 LEU B O 1
ATOM 3861 N N . LYS B 1 236 ? 6.639 72.237 -36.105 1.00 194.07 253 LYS B N 1
ATOM 3862 C CA . LYS B 1 236 ? 8.014 71.932 -35.621 1.00 191.43 253 LYS B CA 1
ATOM 3863 C C . LYS B 1 236 ? 7.956 71.719 -34.103 1.00 187.61 253 LYS B C 1
ATOM 3864 O O . LYS B 1 236 ? 8.693 70.850 -33.600 1.00 185.99 253 LYS B O 1
ATOM 3870 N N . GLU B 1 237 ? 7.106 72.488 -33.413 1.00 185.93 254 GLU B N 1
ATOM 3871 C CA . GLU B 1 237 ? 6.959 72.372 -31.936 1.00 182.59 254 GLU B CA 1
ATOM 3872 C C . GLU B 1 237 ? 6.146 71.113 -31.603 1.00 180.35 254 GLU B C 1
ATOM 3873 O O . GLU B 1 237 ? 6.500 70.431 -30.621 1.00 178.34 254 GLU B O 1
ATOM 3879 N N . ILE B 1 238 ? 5.110 70.818 -32.400 1.00 180.43 255 ILE B N 1
ATOM 3880 C CA . ILE B 1 238 ? 4.236 69.625 -32.176 1.00 178.94 255 ILE B CA 1
ATOM 3881 C C . ILE B 1 238 ? 5.079 68.343 -32.239 1.00 177.91 255 ILE B C 1
ATOM 3882 O O . ILE B 1 238 ? 4.916 67.504 -31.337 1.00 176.41 255 ILE B O 1
ATOM 3887 N N . ILE B 1 239 ? 5.943 68.196 -33.250 1.00 179.03 256 ILE B N 1
ATOM 3888 C CA . ILE B 1 239 ? 6.796 66.970 -33.361 1.00 178.77 256 ILE B CA 1
ATOM 3889 C C . ILE B 1 239 ? 7.622 66.820 -32.077 1.00 176.51 256 ILE B C 1
ATOM 3890 O O . ILE B 1 239 ? 7.740 65.680 -31.584 1.00 175.71 256 ILE B O 1
ATOM 3895 N N . VAL B 1 240 ? 8.178 67.925 -31.568 1.00 175.75 257 VAL B N 1
ATOM 3896 C CA . VAL B 1 240 ? 9.001 67.893 -30.322 1.00 173.90 257 VAL B CA 1
ATOM 3897 C C . VAL B 1 240 ? 8.114 67.451 -29.150 1.00 172.70 257 VAL B C 1
ATOM 3898 O O . VAL B 1 240 ? 8.401 66.381 -28.581 1.00 172.00 257 VAL B O 1
ATOM 3902 N N . SER B 1 241 ? 7.065 68.223 -28.836 1.00 172.92 258 SER B N 1
ATOM 3903 C CA . SER B 1 241 ? 6.139 67.903 -27.712 1.00 172.25 258 SER B CA 1
ATOM 3904 C C . SER B 1 241 ? 5.676 66.438 -27.780 1.00 172.17 258 SER B C 1
ATOM 3905 O O . SER B 1 241 ? 5.329 65.889 -26.715 1.00 171.87 258 SER B O 1
ATOM 3908 N N . GLN B 1 242 ? 5.666 65.834 -28.975 1.00 172.73 259 GLN B N 1
ATOM 3909 C CA . GLN B 1 242 ? 5.245 64.412 -29.131 1.00 172.91 259 GLN B CA 1
ATOM 3910 C C . GLN B 1 242 ? 6.407 63.504 -28.710 1.00 170.94 259 GLN B C 1
ATOM 3911 O O . GLN B 1 242 ? 6.188 62.666 -27.818 1.00 170.05 259 GLN B O 1
ATOM 3917 N N . LYS B 1 243 ? 7.585 63.655 -29.331 1.00 170.40 260 LYS B N 1
ATOM 3918 C CA . LYS B 1 243 ? 8.770 62.825 -28.960 1.00 169.75 260 LYS B CA 1
ATOM 3919 C C . LYS B 1 243 ? 9.197 63.169 -27.531 1.00 167.54 260 LYS B C 1
ATOM 3920 O O . LYS B 1 243 ? 9.870 62.329 -26.901 1.00 167.41 260 LYS B O 1
ATOM 3926 N N . LEU B 1 244 ? 8.806 64.353 -27.050 1.00 166.05 261 LEU B N 1
ATOM 3927 C CA . LEU B 1 244 ? 9.143 64.802 -25.674 1.00 163.53 261 LEU B CA 1
ATOM 3928 C C . LEU B 1 244 ? 8.357 63.956 -24.669 1.00 162.36 261 LEU B C 1
ATOM 3929 O O . LEU B 1 244 ? 8.941 63.578 -23.638 1.00 161.93 261 LEU B O 1
ATOM 3934 N N . ASN B 1 245 ? 7.097 63.644 -24.991 1.00 162.27 262 ASN B N 1
ATOM 3935 C CA . ASN B 1 245 ? 6.217 62.847 -24.094 1.00 161.94 262 ASN B CA 1
ATOM 3936 C C . ASN B 1 245 ? 6.266 61.357 -24.453 1.00 162.45 262 ASN B C 1
ATOM 3937 O O . ASN B 1 245 ? 5.537 60.584 -23.804 1.00 162.76 262 ASN B O 1
ATOM 3942 N N . ASP B 1 246 ? 7.084 60.963 -25.433 1.00 163.12 263 ASP B N 1
ATOM 3943 C CA . ASP B 1 246 ? 7.148 59.523 -25.808 1.00 164.83 263 ASP B CA 1
ATOM 3944 C C . ASP B 1 246 ? 8.235 58.845 -24.968 1.00 164.70 263 ASP B C 1
ATOM 3945 O O . ASP B 1 246 ? 9.429 59.031 -25.283 1.00 164.61 263 ASP B O 1
ATOM 3950 N N . SER B 1 247 ? 7.816 58.087 -23.948 1.00 165.25 264 SER B N 1
ATOM 3951 C CA . SER B 1 247 ? 8.736 57.357 -23.035 1.00 165.36 264 SER B CA 1
ATOM 3952 C C . SER B 1 247 ? 9.748 56.538 -23.848 1.00 166.98 264 SER B C 1
ATOM 3953 O O . SER B 1 247 ? 10.935 56.510 -23.464 1.00 166.35 264 SER B O 1
ATOM 3956 N N . ASN B 1 248 ? 9.284 55.908 -24.933 1.00 169.20 265 ASN B N 1
ATOM 3957 C CA . ASN B 1 248 ? 10.150 55.077 -25.812 1.00 171.01 265 ASN B CA 1
ATOM 3958 C C . ASN B 1 248 ? 11.291 55.940 -26.360 1.00 170.16 265 ASN B C 1
ATOM 3959 O O . ASN B 1 248 ? 12.447 55.473 -26.325 1.00 170.66 265 ASN B O 1
ATOM 3964 N N . PHE B 1 249 ? 10.973 57.148 -26.838 1.00 169.19 266 PHE B N 1
ATOM 3965 C CA . PHE B 1 249 ? 12.011 58.058 -27.392 1.00 168.98 266 PHE B CA 1
ATOM 3966 C C . PHE B 1 249 ? 12.844 58.638 -26.247 1.00 167.50 266 PHE B C 1
ATOM 3967 O O . PHE B 1 249 ? 14.052 58.872 -26.449 1.00 167.12 266 PHE B O 1
ATOM 3975 N N . ARG B 1 250 ? 12.210 58.881 -25.095 1.00 166.95 267 ARG B N 1
ATOM 3976 C CA . ARG B 1 250 ? 12.956 59.435 -23.935 1.00 165.66 267 ARG B CA 1
ATOM 3977 C C . ARG B 1 250 ? 14.076 58.444 -23.605 1.00 166.53 267 ARG B C 1
ATOM 3978 O O . ARG B 1 250 ? 15.233 58.871 -23.505 1.00 166.22 267 ARG B O 1
ATOM 3986 N N . ASN B 1 251 ? 13.733 57.159 -23.497 1.00 168.15 268 ASN B N 1
ATOM 3987 C CA . ASN B 1 251 ? 14.722 56.092 -23.190 1.00 169.91 268 ASN B CA 1
ATOM 3988 C C . ASN B 1 251 ? 15.889 56.181 -24.179 1.00 170.95 268 ASN B C 1
ATOM 3989 O O . ASN B 1 251 ? 17.049 56.058 -23.739 1.00 170.58 268 ASN B O 1
ATOM 3994 N N . ALA B 1 252 ? 15.574 56.392 -25.462 1.00 172.39 269 ALA B N 1
ATOM 3995 C CA . ALA B 1 252 ? 16.586 56.487 -26.542 1.00 173.65 269 ALA B CA 1
ATOM 3996 C C . ALA B 1 252 ? 17.625 57.569 -26.224 1.00 172.28 269 ALA B C 1
ATOM 3997 O O . ALA B 1 252 ? 18.827 57.250 -26.306 1.00 173.19 269 ALA B O 1
ATOM 3999 N N . VAL B 1 253 ? 17.193 58.787 -25.868 1.00 170.14 270 VAL B N 1
ATOM 4000 C CA . VAL B 1 253 ? 18.191 59.860 -25.566 1.00 169.11 270 VAL B CA 1
ATOM 4001 C C . VAL B 1 253 ? 19.114 59.342 -24.455 1.00 168.74 270 VAL B C 1
ATOM 4002 O O . VAL B 1 253 ? 20.344 59.417 -24.651 1.00 169.64 270 VAL B O 1
ATOM 4006 N N . ILE B 1 254 ? 18.554 58.827 -23.348 1.00 167.93 271 ILE B N 1
ATOM 4007 C CA . ILE B 1 254 ? 19.411 58.281 -22.248 1.00 168.05 271 ILE B CA 1
ATOM 4008 C C . ILE B 1 254 ? 20.362 57.253 -22.874 1.00 170.95 271 ILE B C 1
ATOM 4009 O O . ILE B 1 254 ? 21.576 57.325 -22.602 1.00 171.65 271 ILE B O 1
ATOM 4014 N N . GLY B 1 255 ? 19.825 56.355 -23.707 1.00 172.87 272 GLY B N 1
ATOM 4015 C CA . GLY B 1 255 ? 20.638 55.317 -24.369 1.00 175.49 272 GLY B CA 1
ATOM 4016 C C . GLY B 1 255 ? 21.772 55.918 -25.182 1.00 176.57 272 GLY B C 1
ATOM 4017 O O . GLY B 1 255 ? 22.827 55.263 -25.281 1.00 178.59 272 GLY B O 1
ATOM 4018 N N . LYS B 1 256 ? 21.571 57.128 -25.720 1.00 175.90 273 LYS B N 1
ATOM 4019 C CA . LYS B 1 256 ? 22.597 57.825 -26.549 1.00 177.29 273 LYS B CA 1
ATOM 4020 C C . LYS B 1 256 ? 23.596 58.555 -25.642 1.00 175.67 273 LYS B C 1
ATOM 4021 O O . LYS B 1 256 ? 24.810 58.398 -25.868 1.00 177.00 273 LYS B O 1
ATOM 4027 N N . ALA B 1 257 ? 23.111 59.336 -24.673 1.00 173.22 274 ALA B N 1
ATOM 4028 C CA . ALA B 1 257 ? 24.032 60.055 -23.760 1.00 172.38 274 ALA B CA 1
ATOM 4029 C C . ALA B 1 257 ? 25.029 59.042 -23.183 1.00 173.61 274 ALA B C 1
ATOM 4030 O O . ALA B 1 257 ? 26.247 59.291 -23.265 1.00 174.91 274 ALA B O 1
ATOM 4032 N N . PHE B 1 258 ? 24.507 57.933 -22.645 1.00 173.66 275 PHE B N 1
ATOM 4033 C CA . PHE B 1 258 ? 25.276 56.807 -22.046 1.00 175.07 275 PHE B CA 1
ATOM 4034 C C . PHE B 1 258 ? 26.230 56.216 -23.089 1.00 178.30 275 PHE B C 1
ATOM 4035 O O . PHE B 1 258 ? 27.340 55.788 -22.713 1.00 179.45 275 PHE B O 1
ATOM 4043 N N . LYS B 1 259 ? 25.802 56.202 -24.354 1.00 180.23 276 LYS B N 1
ATOM 4044 C CA . LYS B 1 259 ? 26.626 55.656 -25.466 1.00 183.57 276 LYS B CA 1
ATOM 4045 C C . LYS B 1 259 ? 27.825 56.585 -25.702 1.00 184.09 276 LYS B C 1
ATOM 4046 O O . LYS B 1 259 ? 28.936 56.061 -25.912 1.00 186.12 276 LYS B O 1
ATOM 4052 N N . LYS B 1 260 ? 27.608 57.906 -25.639 1.00 182.57 277 LYS B N 1
ATOM 4053 C CA . LYS B 1 260 ? 28.705 58.893 -25.861 1.00 183.59 277 LYS B CA 1
ATOM 4054 C C . LYS B 1 260 ? 29.702 58.839 -24.698 1.00 183.50 277 LYS B C 1
ATOM 4055 O O . LYS B 1 260 ? 30.918 58.847 -24.973 1.00 185.87 277 LYS B O 1
ATOM 4061 N N . ALA B 1 261 ? 29.205 58.789 -23.457 1.00 181.59 278 ALA B N 1
ATOM 4062 C CA . ALA B 1 261 ? 30.082 58.738 -22.261 1.00 180.92 278 ALA B CA 1
ATOM 4063 C C . ALA B 1 261 ? 30.703 57.341 -22.121 1.00 183.63 278 ALA B C 1
ATOM 4064 O O . ALA B 1 261 ? 31.431 57.120 -21.132 1.00 183.08 278 ALA B O 1
ATOM 4066 N N . ASN B 1 262 ? 30.426 56.445 -23.080 1.00 186.55 279 ASN B N 1
ATOM 4067 C CA . ASN B 1 262 ? 30.962 55.055 -23.074 1.00 189.78 279 ASN B CA 1
ATOM 4068 C C . ASN B 1 262 ? 30.714 54.469 -21.677 1.00 188.74 279 ASN B C 1
ATOM 4069 O O . ASN B 1 262 ? 31.688 54.070 -21.004 1.00 189.75 279 ASN B O 1
ATOM 4074 N N . VAL B 1 263 ? 29.443 54.452 -21.266 1.00 186.84 280 VAL B N 1
ATOM 4075 C CA . VAL B 1 263 ? 29.017 53.929 -19.934 1.00 185.73 280 VAL B CA 1
ATOM 4076 C C . VAL B 1 263 ? 29.037 52.397 -19.953 1.00 188.81 280 VAL B C 1
ATOM 4077 O O . VAL B 1 263 ? 28.590 51.808 -20.959 1.00 190.78 280 VAL B O 1
ATOM 4081 N N . LYS B 1 264 ? 29.539 51.793 -18.872 1.00 189.51 281 LYS B N 1
ATOM 4082 C CA . LYS B 1 264 ? 29.612 50.313 -18.734 1.00 193.05 281 LYS B CA 1
ATOM 4083 C C . LYS B 1 264 ? 29.758 49.969 -17.247 1.00 192.65 281 LYS B C 1
ATOM 4084 O O . LYS B 1 264 ? 30.628 50.563 -16.582 1.00 191.83 281 LYS B O 1
ATOM 4090 N N . ILE B 1 265 ? 28.913 49.056 -16.760 1.00 193.54 282 ILE B N 1
ATOM 4091 C CA . ILE B 1 265 ? 28.915 48.619 -15.332 1.00 193.55 282 ILE B CA 1
ATOM 4092 C C . ILE B 1 265 ? 30.009 47.562 -15.138 1.00 197.36 282 ILE B C 1
ATOM 4093 O O . ILE B 1 265 ? 30.272 46.806 -16.095 1.00 200.39 282 ILE B O 1
ATOM 4098 N N . LYS B 1 266 ? 30.608 47.510 -13.942 1.00 197.67 283 LYS B N 1
ATOM 4099 C CA . LYS B 1 266 ? 31.684 46.526 -13.636 1.00 201.92 283 LYS B CA 1
ATOM 4100 C C . LYS B 1 266 ? 31.146 45.444 -12.692 1.00 202.80 283 LYS B C 1
ATOM 4101 O O . LYS B 1 266 ? 31.551 44.274 -12.854 1.00 207.44 283 LYS B O 1
ATOM 4107 N N . ASP B 1 267 ? 30.278 45.818 -11.745 1.00 198.62 284 ASP B N 1
ATOM 4108 C CA . ASP B 1 267 ? 29.708 44.835 -10.782 1.00 199.69 284 ASP B CA 1
ATOM 4109 C C . ASP B 1 267 ? 28.484 44.168 -11.422 1.00 200.55 284 ASP B C 1
ATOM 4110 O O . ASP B 1 267 ? 27.597 44.899 -11.904 1.00 197.61 284 ASP B O 1
ATOM 4115 N N . LYS B 1 268 ? 28.446 42.830 -11.408 1.00 204.44 285 LYS B N 1
ATOM 4116 C CA . LYS B 1 268 ? 27.324 42.046 -11.996 1.00 206.06 285 LYS B CA 1
ATOM 4117 C C . LYS B 1 268 ? 26.045 42.242 -11.171 1.00 204.12 285 LYS B C 1
ATOM 4118 O O . LYS B 1 268 ? 24.971 41.826 -11.649 1.00 205.05 285 LYS B O 1
ATOM 4124 N N . ALA B 1 269 ? 26.162 42.847 -9.984 1.00 201.69 286 ALA B N 1
ATOM 4125 C CA . ALA B 1 269 ? 24.994 43.086 -9.103 1.00 199.73 286 ALA B CA 1
ATOM 4126 C C . ALA B 1 269 ? 24.065 44.143 -9.715 1.00 195.53 286 ALA B C 1
ATOM 4127 O O . ALA B 1 269 ? 22.920 44.263 -9.235 1.00 194.50 286 ALA B O 1
ATOM 4129 N N . PHE B 1 270 ? 24.521 44.823 -10.768 1.00 193.42 287 PHE B N 1
ATOM 4130 C CA . PHE B 1 270 ? 23.681 45.837 -11.453 1.00 190.23 287 PHE B CA 1
ATOM 4131 C C . PHE B 1 270 ? 23.846 45.667 -12.959 1.00 191.59 287 PHE B C 1
ATOM 4132 O O . PHE B 1 270 ? 24.078 46.674 -13.646 1.00 189.22 287 PHE B O 1
ATOM 4140 N N . SER B 1 271 ? 23.728 44.435 -13.451 1.00 196.01 288 SER B N 1
ATOM 4141 C CA . SER B 1 271 ? 23.975 44.174 -14.892 1.00 197.98 288 SER B CA 1
ATOM 4142 C C . SER B 1 271 ? 22.887 44.799 -15.767 1.00 197.96 288 SER B C 1
ATOM 4143 O O . SER B 1 271 ? 23.196 45.765 -16.488 1.00 200.07 288 SER B O 1
ATOM 4146 N N . GLU B 1 272 ? 21.662 44.275 -15.707 1.00 196.27 289 GLU B N 1
ATOM 4147 C CA . GLU B 1 272 ? 20.595 44.756 -16.623 1.00 195.94 289 GLU B CA 1
ATOM 4148 C C . GLU B 1 272 ? 19.865 45.961 -16.030 1.00 192.28 289 GLU B C 1
ATOM 4149 O O . GLU B 1 272 ? 18.659 45.833 -15.760 1.00 192.00 289 GLU B O 1
ATOM 4155 N N . ILE B 1 273 ? 20.552 47.092 -15.868 1.00 190.35 290 ILE B N 1
ATOM 4156 C CA . ILE B 1 273 ? 19.862 48.320 -15.374 1.00 187.94 290 ILE B CA 1
ATOM 4157 C C . ILE B 1 273 ? 19.628 49.253 -16.562 1.00 187.22 290 ILE B C 1
ATOM 4158 O O . ILE B 1 273 ? 18.945 50.277 -16.383 1.00 184.77 290 ILE B O 1
ATOM 4163 N N . LEU B 1 274 ? 20.175 48.903 -17.727 1.00 190.55 291 LEU B N 1
ATOM 4164 C CA . LEU B 1 274 ? 20.019 49.748 -18.939 1.00 190.56 291 LEU B CA 1
ATOM 4165 C C . LEU B 1 274 ? 19.365 48.905 -20.031 1.00 193.29 291 LEU B C 1
ATOM 4166 O O . LEU B 1 274 ? 19.346 49.352 -21.189 1.00 192.18 291 LEU B O 1
ATOM 4171 N N . SER B 1 275 ? 18.882 47.719 -19.667 1.00 196.90 292 SER B N 1
ATOM 4172 C CA . SER B 1 275 ? 18.185 46.840 -20.643 1.00 201.17 292 SER B CA 1
ATOM 4173 C C . SER B 1 275 ? 16.919 47.543 -21.145 1.00 200.33 292 SER B C 1
ATOM 4174 O O . SER B 1 275 ? 16.490 47.258 -22.281 1.00 201.85 292 SER B O 1
ATOM 4177 N N . GLN B 1 276 ? 16.359 48.425 -20.312 1.00 198.26 293 GLN B N 1
ATOM 4178 C CA . GLN B 1 276 ? 15.129 49.195 -20.639 1.00 196.92 293 GLN B CA 1
ATOM 4179 C C . GLN B 1 276 ? 15.542 50.437 -21.447 1.00 194.35 293 GLN B C 1
ATOM 4180 O O . GLN B 1 276 ? 14.687 50.969 -22.185 1.00 194.60 293 GLN B O 1
ATOM 4186 N N . TYR B 1 277 ? 16.820 50.831 -21.356 1.00 192.02 294 TYR B N 1
ATOM 4187 C CA . TYR B 1 277 ? 17.367 52.015 -22.077 1.00 188.72 294 TYR B CA 1
ATOM 4188 C C . TYR B 1 277 ? 18.118 51.552 -23.332 1.00 190.73 294 TYR B C 1
ATOM 4189 O O . TYR B 1 277 ? 17.572 50.822 -24.157 1.00 192.72 294 TYR B O 1
#

B-factor: mean 166.76, std 28.78, range [104.83, 277.82]

Solvent-accessible surface area: 31745 Å² total

Radius of gyration: 36.15 Å; Cα contacts (8 Å, |Δi|>4): 683; chains: 2; bounding box: 70×71×96 Å

Sequence (531 aa):
NSKIATKGDTITVADFYNEVKNSTASKQAVLSLLVSKVFEKQYGDKVSDKEVTKAYNEAAKYYGDSFSSALASRGYTKEDYKKQIRSEKLIEYAVKEEAKKEITDASYKSAYKDYKPEVTAQVIQLDSEDKAKSVLEEAKADGADFAKIAKDNTKGDKTEYSFDSGSTNLPSQVLSAALNLDKDGVSDVIKASDSTTYKPVYYIVKITKKTDKNADWKAYKKRLKEIIVSQKLNDSNFRNAVIGKAFKKANVKIKDKAFSEILSQYSKIATKGDTITVADFYNEVKNSTASKQAVLSLLVSKVFEKQYGDKVSDKEVTKAYNEAAKYYGDSFSSALASRGYTKEDYKKQIRSEKLIEYAVKEEAKKEITDASYKSAYKDYKPEVTAQVIQLDSEDKAKSVLEEAKADGADFAKIAKDNTKGDKTEYSFDSGSTNLPSQVLSAALNLDKDGVSDVIKASDSTTYKPVYYIVKITKKTDKNADWKAYKKRLKEIIVSQKLNDSNFRNAVIGKAFKKANVKIKDKAFSEILSQY

Secondary structure (DSSP, 8-state):
--EEE-----EEHHHHHHHHTT-HHHHHHHHHHHHHHHHHHHSTTTS-HHHHHHHHHHHHHHHGGGHHHHHHHTT--HHHHHHHHHHHHHHHHHHHHHTTTS--HHHHHHTTTT----EEEEEEEES-HHHHHHHHHHHTSSS--HHHHHHTT--SS-SEEEE-SS-SSS-HHHHHHHHTS-TT-B---EEE--TTT---EEEEEEEEEE----S-GGGGHHHHHHHHHHHHTT-HHHHHHHHHHHHHHTT--B-SGGGGGGGTT-/-EEE-----EEHHHHHHHHTTSHHHHHHHHHHHHHHHHHHHHGGGS-HHHHHHHHHHHHHHHGGGHHHHHHHTT--TTHHHHHHHHHHHHHHHHHHHHTTS--HHHHHHHHHS----EEEE--EES-HHHHHHHHHHTSSSSGGGGGGGTTT-SSS-SEEEE-SS--SS-HHHHHGGGSS-SSB----EE---SSS----EE---EEE-----SSSGGG-HHHHHHHHHHHHS-HHHHHHHHHHHHHHTT--B-SGGGTTSSS--

Organism: Streptococcus mutans serotype c (strain ATCC 700610 / UA159) (NCBI:txid210007)

Nearest PDB structures (foldseek):
  7l75-assembly1_B  TM=9.938E-01  e=1.649E-37  Streptococcus mutans
  5tvl-assembly1_B  TM=8.821E-01  e=1.107E-23  Streptococcus pneumoniae str. Canada MDR_19A
  5tvl-assembly1_C  TM=8.015E-01  e=3.736E-24  Streptococcus pneumoniae str. Canada MDR_19A
  5tvl-assembly1_D  TM=8.784E-01  e=3.282E-23  Streptococcus pneumoniae str. Canada MDR_19A
  6vj2-assembly1_C  TM=7.603E-01  e=7.207E-19  Lactococcus lactis subsp. lactis Il1403

InterPro domains:
  IPR000297 Peptidyl-prolyl cis-trans isomerase, PpiC-type [PF13145] (131-240)
  IPR023059 Foldase protein PrsA [MF_01145] (2-295)
  IPR027304 Trigger factor/SurA domain superfamily [SSF109998] (28-174)
  IPR050245 Bacterial extracellular foldase PrsA [PTHR47245] (1-302)

Foldseek 3Di:
DAFDADVPDGHGPVNVCVVCVLPPVVLVVVLVVLLCVLLCVVPVVVDDLVVLVVVLVVCCVVCPVCSCVVQVVVPHDSVRSSVVSVSLVSLLVLLLVVLLVPDDPVQLVVLLVQKFFKFKKFKAKALDLVVQVVLQVCCVDPPNPNNVSRVVHHPDDGGIDIDIQLDPDDANQCSPQQRPADAQGKGHFTWDADPPPRRTMTMIITTHDGDDSDDDSVVVCPVSSVSSSVVSSVDPLSSLVSVVVSCVVVVPDDDDVSNRCSNVSD/DFDDDVVDTHRVVNVCVVCLLPPVNLVVVVLVLLCVLLCVVCVVVDDLVNLVVVLVVQDVVCDPCSCVVCVVVVHDSVVVSVVSRSVVSLLVLLLVVLLPPDDVVLLVVLLVPWAFKFKWQKAKAQDVVVVVVLVVVCPDPNCVNVVSRCVGHPDDGRIDIGIQQDPPDPNQCHVQLRVDPQWAKGHFGWDADDVDRRIMTMIIITPGTDGDPPDRVVQPVPSSVSSSVVCSPPVLSSLVSSVVSCVVVVPDDDDPSNHCSSVSD